Protein 3IAR (pdb70)

B-factor: mean 15.82, std 9.76, range [4.62, 49.98]

Nearest PDB structures (foldseek):
  1uio-assembly1_A  TM=9.985E-01  e=1.498E-57  Mus musculus
  3t1g-assembly1_A  TM=9.967E-01  e=5.150E-57  Mus musculus
  1uip-assembly1_A  TM=9.987E-01  e=1.216E-56  Mus musculus
  1fkw-assembly1_A  TM=9.982E-01  e=9.809E-57  Mus musculus
  1fkx-assembly1_A  TM=9.982E-01  e=5.771E-56  Mus musculus

Sequence (360 aa):
PAFDDKPKVELHVHLDGSIKPETILYYGRRRRGIALPANTAEGLLNVIGMDKPLTLPDFLAKFDYYMPAIAGCREAIIKRIAYEFVEMKAKEGVVYVEVRYSPHLLANSSKVEPIPWNNQAEGDLTPDEVVALVGQGLQQEGERDFGVKARSILCCMRHQPNWSPKVVELCKKYQQQTVVAIDLAGDETIPGSSLLPGHVQAYQQEAVKSGIHRTVHAGEVGSAEVVKEAVDILKTERLGHGYHTLEDQALYNRRLRQENMHFEICPWSSYLTGAWKPDTEHAVIRLKNDQANYSLNTDDPLIFKSTLDTDYQMTKRDMGFTEEEEFKRLNINAAKSSFLPEDEKRELLDLLYKAYGMPPSSASAGQNLA

CATH classification: 3.20.20.140

GO terms:
  GO:0014074 response to purine-containing compound (P, IDA)
  GO:0004000 adenosine deaminase activity (F, IDA)
  GO:0046085 adenosine metabolic process (P, IDA)
  GO:0046103 inosine biosynthetic process (P, IDA)
  GO:0006154 adenosine catabolic process (P, IDA)
  GO:0004000 adenosine deaminase activity (F, IMP)
  GO:0046936 2'-deoxyadenosine deaminase activity (F, IMP)
  GO:0005515 protein binding (F, IPI)
  GO:0019239 deaminase activity (F, EXP)
  GO:0043101 purine-containing compound salvage (P, TAS)
  GO:0005829 cytosol (C, TAS)
  GO:0006805 xenobiotic metabolic process (P, TAS)
  GO:0019239 deaminase activity (F, TAS)
  GO:0005886 plasma membrane (C, IDA)
  GO:0001666 response to hypoxia (P, IDA)
  GO:0005764 lysosome (C, IDA)
  GO:0009897 external side of plasma membrane (C, IDA)
  GO:0009986 cell surface (C, IDA)
  GO:0016020 membrane (C, IDA)
  GO:0042110 T cell activation (P, IDA)

Organism: Homo sapiens (NCBI:txid9606)

Structure (mmCIF, N/CA/C/O backbone):
data_3IAR
#
_entry.id   3IAR
#
_cell.length_a   61.070
_cell.length_b   73.510
_cell.length_c   76.660
_cell.angle_alpha   90.00
_cell.angle_beta   90.00
_cell.angle_gamma   90.00
#
_symmetry.space_group_name_H-M   'P 21 21 21'
#
loop_
_entity.id
_entity.type
_entity.pdbx_description
1 polymer 'Adenosine deaminase'
2 non-polymer (2R,3S,5R)-5-(6-amino-9H-purin-9-yl)-tetrahydro-2-(hydroxymethyl)furan-3-ol
3 non-polymer 'NICKEL (II) ION'
4 non-polymer 'NITRATE ION'
5 non-polymer GLYCEROL
6 water water
#
loop_
_atom_site.group_PDB
_atom_site.id
_atom_site.type_symbol
_atom_site.label_atom_id
_atom_site.label_alt_id
_atom_site.label_comp_id
_atom_site.label_asym_id
_atom_site.label_entity_id
_atom_site.label_seq_id
_atom_site.pdbx_PDB_ins_code
_atom_site.Cartn_x
_atom_site.Cartn_y
_atom_site.Cartn_z
_atom_site.occupancy
_atom_site.B_iso_or_equiv
_atom_site.auth_seq_id
_atom_site.auth_comp_id
_atom_site.auth_asym_id
_atom_site.auth_atom_id
_atom_site.pdbx_PDB_model_num
ATOM 1 N N . PRO A 1 2 ? -12.877 14.465 -9.262 1.00 17.27 5 PRO A N 1
ATOM 2 C CA . PRO A 1 2 ? -12.482 13.165 -8.704 1.00 15.97 5 PRO A CA 1
ATOM 3 C C . PRO A 1 2 ? -13.658 12.244 -8.704 1.00 16.32 5 PRO A C 1
ATOM 4 O O . PRO A 1 2 ? -14.812 12.666 -8.656 1.00 16.21 5 PRO A O 1
ATOM 8 N N . ALA A 1 3 ? -13.374 10.954 -8.713 1.00 10.70 6 ALA A N 1
ATOM 9 C CA . ALA A 1 3 ? -14.420 9.957 -8.631 1.00 10.15 6 ALA A CA 1
ATOM 10 C C . ALA A 1 3 ? -15.206 10.000 -7.324 1.00 10.40 6 ALA A C 1
ATOM 11 O O . ALA A 1 3 ? -16.421 9.769 -7.338 1.00 13.28 6 ALA A O 1
ATOM 13 N N . PHE A 1 4 ? -14.522 10.245 -6.212 1.00 10.12 7 PHE A N 1
ATOM 14 C CA . PHE A 1 4 ? -15.201 10.320 -4.935 1.00 10.47 7 PHE A CA 1
ATOM 15 C C . PHE A 1 4 ? -14.573 11.489 -4.216 1.00 9.48 7 PHE A C 1
ATOM 16 O O . PHE A 1 4 ? -13.526 11.314 -3.569 1.00 10.34 7 PHE A O 1
ATOM 24 N N A ASP A 1 5 ? -15.133 12.707 -4.329 0.50 11.91 8 ASP A N 1
ATOM 25 N N B ASP A 1 5 ? -15.338 12.582 -4.222 0.50 9.41 8 ASP A N 1
ATOM 26 C CA A ASP A 1 5 ? -14.497 13.932 -3.734 0.50 9.03 8 ASP A CA 1
ATOM 27 C CA B ASP A 1 5 ? -14.878 13.865 -3.735 0.50 8.88 8 ASP A CA 1
ATOM 28 C C A ASP A 1 5 ? -14.956 14.105 -2.265 0.50 10.70 8 ASP A C 1
ATOM 29 C C B ASP A 1 5 ? -15.181 14.061 -2.265 0.50 11.65 8 ASP A C 1
ATOM 30 O O A ASP A 1 5 ? -15.321 15.200 -1.844 0.50 11.12 8 ASP A O 1
ATOM 31 O O B ASP A 1 5 ? -15.584 15.128 -1.828 0.50 12.27 8 ASP A O 1
ATOM 40 N N . LYS A 1 6 ? -14.946 13.019 -1.482 1.00 11.62 9 LYS A N 1
ATOM 41 C CA . LYS A 1 6 ? -15.385 13.043 -0.073 1.00 9.90 9 LYS A CA 1
ATOM 42 C C . LYS A 1 6 ? -14.299 12.419 0.784 1.00 9.61 9 LYS A C 1
ATOM 43 O O . LYS A 1 6 ? -13.387 11.787 0.254 1.00 9.32 9 LYS A O 1
ATOM 49 N N . PRO A 1 7 ? -14.399 12.590 2.111 1.00 8.09 10 PRO A N 1
ATOM 50 C CA . PRO A 1 7 ? -13.364 12.035 3.002 1.00 7.51 10 PRO A CA 1
ATOM 51 C C . PRO A 1 7 ? -13.149 10.540 2.792 1.00 9.85 10 PRO A C 1
ATOM 52 O O . PRO A 1 7 ? -14.103 9.744 2.595 1.00 8.85 10 PRO A O 1
ATOM 56 N N . LYS A 1 8 ? -11.860 10.164 2.806 1.00 9.02 11 LYS A N 1
ATOM 57 C CA . LYS A 1 8 ? -11.424 8.788 2.607 1.00 8.14 11 LYS A CA 1
ATOM 58 C C . LYS A 1 8 ? -10.520 8.319 3.724 1.00 8.01 11 LYS A C 1
ATOM 59 O O . LYS A 1 8 ? -9.813 9.114 4.381 1.00 7.45 11 LYS A O 1
ATOM 65 N N . VAL A 1 9 ? -10.477 7.005 3.900 1.00 6.43 12 VAL A N 1
ATOM 66 C CA . VAL A 1 9 ? -9.602 6.355 4.850 1.00 6.30 12 VAL A CA 1
ATOM 67 C C . VAL A 1 9 ? -8.675 5.447 4.046 1.00 7.24 12 VAL A C 1
ATOM 68 O O . VAL A 1 9 ? -9.148 4.692 3.189 1.00 8.59 12 VAL A O 1
ATOM 72 N N . GLU A 1 10 ? -7.365 5.540 4.290 1.00 6.87 13 GLU A N 1
ATOM 73 C CA . GLU A 1 10 ? -6.378 4.655 3.616 1.00 5.67 13 GLU A CA 1
ATOM 74 C C . GLU A 1 10 ? -5.600 3.824 4.627 1.00 6.14 13 GLU A C 1
ATOM 75 O O . GLU A 1 10 ? -5.011 4.402 5.576 1.00 7.67 13 GLU A O 1
ATOM 81 N N . LEU A 1 11 ? -5.598 2.492 4.438 1.00 7.23 14 LEU A N 1
ATOM 82 C CA . LEU A 1 11 ? -4.989 1.576 5.426 1.00 5.67 14 LEU A CA 1
ATOM 83 C C . LEU A 1 11 ? -3.743 0.892 4.904 1.00 9.39 14 LEU A C 1
ATOM 84 O O . LEU A 1 11 ? -3.051 0.237 5.682 1.00 7.34 14 LEU A O 1
ATOM 89 N N . HIS A 1 12 ? -3.477 0.989 3.593 1.00 7.76 15 HIS A N 1
ATOM 90 C CA . HIS A 1 12 ? -2.383 0.198 3.006 1.00 6.23 15 HIS A CA 1
ATOM 91 C C . HIS A 1 12 ? -1.583 1.083 2.041 1.00 7.17 15 HIS A C 1
ATOM 92 O O . HIS A 1 12 ? -1.925 1.218 0.861 1.00 7.23 15 HIS A O 1
ATOM 99 N N . VAL A 1 13 ? -0.546 1.721 2.581 1.00 5.30 16 VAL A N 1
ATOM 100 C CA . VAL A 1 13 ? 0.285 2.617 1.777 1.00 6.18 16 VAL A CA 1
ATOM 101 C C . VAL A 1 13 ? 1.625 2.648 2.448 1.00 6.28 16 VAL A C 1
ATOM 102 O O . VAL A 1 13 ? 1.708 2.810 3.669 1.00 7.00 16 VAL A O 1
ATOM 106 N N . HIS A 1 14 ? 2.681 2.529 1.649 1.00 6.51 17 HIS A N 1
ATOM 107 C CA . HIS A 1 14 ? 4.052 2.401 2.197 1.00 5.00 17 HIS A CA 1
ATOM 108 C C . HIS A 1 14 ? 4.735 3.784 2.115 1.00 6.73 17 HIS A C 1
ATOM 109 O O . HIS A 1 14 ? 4.771 4.422 1.064 1.00 7.81 17 HIS A O 1
ATOM 116 N N . LEU A 1 15 ? 5.311 4.237 3.232 1.00 5.98 18 LEU A N 1
ATOM 117 C CA . LEU A 1 15 ? 5.968 5.543 3.285 1.00 6.89 18 LEU A CA 1
ATOM 118 C C . LEU A 1 15 ? 7.088 5.604 2.257 1.00 6.47 18 LEU A C 1
ATOM 119 O O . LEU A 1 15 ? 7.223 6.610 1.556 1.00 8.63 18 LEU A O 1
ATOM 124 N N . ASP A 1 16 ? 7.900 4.553 2.195 1.00 6.91 19 ASP A N 1
ATOM 125 C CA . ASP A 1 16 ? 9.035 4.529 1.266 1.00 6.84 19 ASP A CA 1
ATOM 126 C C . ASP A 1 16 ? 8.618 4.348 -0.208 1.00 7.72 19 ASP A C 1
ATOM 127 O O . ASP A 1 16 ? 9.421 4.484 -1.112 1.00 9.65 19 ASP A O 1
ATOM 132 N N . GLY A 1 17 ? 7.346 4.052 -0.408 1.00 5.35 20 GLY A N 1
ATOM 133 C CA . GLY A 1 17 ? 6.760 4.012 -1.728 1.00 7.87 20 GLY A CA 1
ATOM 134 C C . GLY A 1 17 ? 5.911 5.219 -2.076 1.00 7.35 20 GLY A C 1
ATOM 135 O O . GLY A 1 17 ? 5.112 5.165 -3.004 1.00 8.09 20 GLY A O 1
ATOM 136 N N . SER A 1 18 ? 6.066 6.307 -1.316 1.00 6.33 21 SER A N 1
ATOM 137 C CA . SER A 1 18 ? 5.208 7.499 -1.442 1.00 5.62 21 SER A CA 1
ATOM 138 C C . SER A 1 18 ? 6.009 8.787 -1.366 1.00 11.58 21 SER A C 1
ATOM 139 O O . SER A 1 18 ? 5.414 9.845 -1.253 1.00 19.57 21 SER A O 1
ATOM 142 N N . ILE A 1 19 ? 7.326 8.708 -1.540 1.00 9.22 22 ILE A N 1
ATOM 143 C CA . ILE A 1 19 ? 8.208 9.883 -1.376 1.00 8.21 22 ILE A CA 1
ATOM 144 C C . ILE A 1 19 ? 8.073 10.845 -2.568 1.00 8.91 22 ILE A C 1
ATOM 145 O O . ILE A 1 19 ? 7.905 10.388 -3.710 1.00 8.99 22 ILE A O 1
ATOM 150 N N . LYS A 1 20 ? 8.173 12.161 -2.318 1.00 7.43 23 LYS A N 1
ATOM 151 C CA . LYS A 1 20 ? 8.097 13.119 -3.433 1.00 6.56 23 LYS A CA 1
ATOM 152 C C . LYS A 1 20 ? 9.371 13.069 -4.283 1.00 8.41 23 LYS A C 1
ATOM 153 O O . LYS A 1 20 ? 10.485 13.094 -3.734 1.00 7.82 23 LYS A O 1
ATOM 159 N N . PRO A 1 21 ? 9.240 13.024 -5.608 1.00 8.64 24 PRO A N 1
ATOM 160 C CA . PRO A 1 21 ? 10.449 12.999 -6.440 1.00 7.43 24 PRO A CA 1
ATOM 161 C C . PRO A 1 21 ? 11.345 14.227 -6.217 1.00 9.21 24 PRO A C 1
ATOM 162 O O . PRO A 1 21 ? 12.572 14.102 -6.275 1.00 8.98 24 PRO A O 1
ATOM 166 N N . GLU A 1 22 ? 10.764 15.397 -5.983 1.00 7.43 25 GLU A N 1
ATOM 167 C CA . GLU A 1 22 ? 11.631 16.575 -5.722 1.00 7.58 25 GLU A CA 1
ATOM 168 C C . GLU A 1 22 ? 12.427 16.386 -4.432 1.00 8.27 25 GLU A C 1
ATOM 169 O O . GLU A 1 22 ? 13.541 16.888 -4.301 1.00 8.36 25 GLU A O 1
ATOM 175 N N . THR A 1 23 ? 11.851 15.715 -3.442 1.00 6.94 26 THR A N 1
ATOM 176 C CA . THR A 1 23 ? 12.581 15.468 -2.191 1.00 9.14 26 THR A CA 1
ATOM 177 C C . THR A 1 23 ? 13.713 14.463 -2.408 1.00 7.75 26 THR A C 1
ATOM 178 O O . THR A 1 23 ? 14.814 14.664 -1.897 1.00 8.95 26 THR A O 1
ATOM 182 N N . ILE A 1 24 ? 13.468 13.395 -3.168 1.00 7.28 27 ILE A N 1
ATOM 183 C CA . ILE A 1 24 ? 14.553 12.491 -3.591 1.00 7.87 27 ILE A CA 1
ATOM 184 C C . ILE A 1 24 ? 15.699 13.281 -4.277 1.00 7.71 27 ILE A C 1
ATOM 185 O O . ILE A 1 24 ? 16.872 13.127 -3.938 1.00 8.71 27 ILE A O 1
ATOM 190 N N . LEU A 1 25 ? 15.353 14.112 -5.250 1.00 6.53 28 LEU A N 1
ATOM 191 C CA . LEU A 1 25 ? 16.332 14.852 -6.021 1.00 6.07 28 LEU A CA 1
ATOM 192 C C . LEU A 1 25 ? 17.140 15.760 -5.093 1.00 5.96 28 LEU A C 1
ATOM 193 O O . LEU A 1 25 ? 18.380 15.814 -5.153 1.00 8.61 28 LEU A O 1
ATOM 198 N N . TYR A 1 26 ? 16.424 16.461 -4.222 1.00 6.89 29 TYR A N 1
ATOM 199 C CA . TYR A 1 26 ? 17.089 17.393 -3.303 1.00 6.90 29 TYR A CA 1
ATOM 200 C C . TYR A 1 26 ? 18.108 16.699 -2.408 1.00 8.33 29 TYR A C 1
ATOM 201 O O . TYR A 1 26 ? 19.245 17.167 -2.298 1.00 8.18 29 TYR A O 1
ATOM 210 N N . TYR A 1 27 ? 17.715 15.593 -1.765 1.00 8.64 30 TYR A N 1
ATOM 211 C CA . TYR A 1 27 ? 18.651 14.901 -0.868 1.00 7.04 30 TYR A CA 1
ATOM 212 C C . TYR A 1 27 ? 19.760 14.162 -1.619 1.00 9.43 30 TYR A C 1
ATOM 213 O O . TYR A 1 27 ? 20.875 14.074 -1.112 1.00 8.51 30 TYR A O 1
ATOM 222 N N . GLY A 1 28 ? 19.467 13.605 -2.797 1.00 6.62 31 GLY A N 1
ATOM 223 C CA . GLY A 1 28 ? 20.571 13.017 -3.569 1.00 8.08 31 GLY A CA 1
ATOM 224 C C . GLY A 1 28 ? 21.637 14.071 -3.823 1.00 8.96 31 GLY A C 1
ATOM 225 O O . GLY A 1 28 ? 22.825 13.816 -3.613 1.00 9.34 31 GLY A O 1
ATOM 226 N N . ARG A 1 29 ? 21.232 15.277 -4.214 1.00 7.72 32 ARG A N 1
ATOM 227 C CA . ARG A 1 29 ? 22.209 16.331 -4.495 1.00 8.33 32 ARG A CA 1
ATOM 228 C C . ARG A 1 29 ? 22.914 16.786 -3.202 1.00 8.64 32 ARG A C 1
ATOM 229 O O . ARG A 1 29 ? 24.152 16.942 -3.178 1.00 9.19 32 ARG A O 1
ATOM 237 N N A ARG A 1 30 ? 22.131 16.999 -2.141 0.50 7.51 33 ARG A N 1
ATOM 238 N N B ARG A 1 30 ? 22.138 17.030 -2.151 0.50 7.58 33 ARG A N 1
ATOM 239 C CA A ARG A 1 30 ? 22.658 17.528 -0.879 0.50 7.12 33 ARG A CA 1
ATOM 240 C CA B ARG A 1 30 ? 22.723 17.540 -0.919 0.50 7.03 33 ARG A CA 1
ATOM 241 C C A ARG A 1 30 ? 23.649 16.567 -0.216 0.50 8.14 33 ARG A C 1
ATOM 242 C C B ARG A 1 30 ? 23.761 16.555 -0.392 0.50 7.09 33 ARG A C 1
ATOM 243 O O A ARG A 1 30 ? 24.593 16.995 0.480 0.50 6.23 33 ARG A O 1
ATOM 244 O O B ARG A 1 30 ? 24.850 16.956 0.026 0.50 8.97 33 ARG A O 1
ATOM 259 N N . ARG A 1 31 ? 23.418 15.270 -0.413 1.00 8.43 34 ARG A N 1
ATOM 260 C CA . ARG A 1 31 ? 24.277 14.227 0.176 1.00 7.33 34 ARG A CA 1
ATOM 261 C C . ARG A 1 31 ? 25.325 13.662 -0.776 1.00 7.83 34 ARG A C 1
ATOM 262 O O . ARG A 1 31 ? 26.143 12.813 -0.367 1.00 11.05 34 ARG A O 1
ATOM 270 N N . GLY A 1 32 ? 25.299 14.084 -2.044 1.00 7.33 35 GLY A N 1
ATOM 271 C CA . GLY A 1 32 ? 26.283 13.593 -2.996 1.00 7.74 35 GLY A CA 1
ATOM 272 C C . GLY A 1 32 ? 26.065 12.121 -3.335 1.00 10.82 35 GLY A C 1
ATOM 273 O O . GLY A 1 32 ? 27.032 11.376 -3.576 1.00 12.42 35 GLY A O 1
ATOM 274 N N . ILE A 1 33 ? 24.800 11.705 -3.376 1.00 8.46 36 ILE A N 1
ATOM 275 C CA . ILE A 1 33 ? 24.438 10.315 -3.634 1.00 9.05 36 ILE A CA 1
ATOM 276 C C . ILE A 1 33 ? 23.803 10.217 -5.030 1.00 8.96 36 ILE A C 1
ATOM 277 O O . ILE A 1 33 ? 22.803 10.874 -5.325 1.00 9.65 36 ILE A O 1
ATOM 282 N N . ALA A 1 34 ? 24.433 9.442 -5.910 1.00 10.89 37 ALA A N 1
ATOM 283 C CA . ALA A 1 34 ? 24.021 9.408 -7.308 1.00 11.58 37 ALA A CA 1
ATOM 284 C C . ALA A 1 34 ? 22.615 8.812 -7.503 1.00 11.69 37 ALA A C 1
ATOM 285 O O . ALA A 1 34 ? 22.191 7.888 -6.817 1.00 13.82 37 ALA A O 1
ATOM 287 N N . LEU A 1 35 ? 21.893 9.446 -8.418 1.00 9.94 38 LEU A N 1
ATOM 288 C CA . LEU A 1 35 ? 20.538 9.065 -8.792 1.00 11.38 38 LEU A CA 1
ATOM 289 C C . LEU A 1 35 ? 20.527 8.812 -10.294 1.00 10.36 38 LEU A C 1
ATOM 290 O O . LEU A 1 35 ? 21.371 9.330 -11.039 1.00 11.58 38 LEU A O 1
ATOM 295 N N . PRO A 1 36 ? 19.505 8.099 -10.768 1.00 11.83 39 PRO A N 1
ATOM 296 C CA . PRO A 1 36 ? 19.501 7.707 -12.184 1.00 12.91 39 PRO A CA 1
ATOM 297 C C . PRO A 1 36 ? 18.923 8.783 -13.103 1.00 11.75 39 PRO A C 1
ATOM 298 O O . PRO A 1 36 ? 18.770 8.523 -14.308 1.00 14.22 39 PRO A O 1
ATOM 302 N N . ALA A 1 37 ? 18.575 9.959 -12.547 1.00 10.19 40 ALA A N 1
ATOM 303 C CA . ALA A 1 37 ? 18.120 11.055 -13.356 1.00 10.05 40 ALA A CA 1
ATOM 304 C C . ALA A 1 37 ? 18.406 12.333 -12.595 1.00 12.84 40 ALA A C 1
ATOM 305 O O . ALA A 1 37 ? 18.619 12.280 -11.368 1.00 15.03 40 ALA A O 1
ATOM 307 N N . ASN A 1 38 ? 18.377 13.449 -13.309 1.00 13.74 41 ASN A N 1
ATOM 308 C CA . ASN A 1 38 ? 18.725 14.718 -12.712 1.00 13.73 41 ASN A CA 1
ATOM 309 C C . ASN A 1 38 ? 17.556 15.718 -12.605 1.00 12.90 41 ASN A C 1
ATOM 310 O O . ASN A 1 38 ? 17.768 16.864 -12.195 1.00 13.72 41 ASN A O 1
ATOM 315 N N . THR A 1 39 ? 16.332 15.248 -12.871 1.00 11.05 42 THR A N 1
ATOM 316 C CA . THR A 1 39 ? 15.115 16.033 -12.622 1.00 10.40 42 THR A CA 1
ATOM 317 C C . THR A 1 39 ? 14.048 15.093 -12.089 1.00 12.22 42 THR A C 1
ATOM 318 O O . THR A 1 39 ? 14.152 13.876 -12.264 1.00 11.36 42 THR A O 1
ATOM 322 N N . ALA A 1 40 ? 12.993 15.650 -11.490 1.00 10.46 43 ALA A N 1
ATOM 323 C CA . ALA A 1 40 ? 11.882 14.825 -11.003 1.00 9.01 43 ALA A CA 1
ATOM 324 C C . ALA A 1 40 ? 11.209 14.081 -12.144 1.00 11.67 43 ALA A C 1
ATOM 325 O O . ALA A 1 40 ? 10.894 12.908 -12.005 1.00 12.14 43 ALA A O 1
ATOM 327 N N . GLU A 1 41 ? 10.988 14.748 -13.271 1.00 14.29 44 GLU A N 1
ATOM 328 C CA . GLU A 1 41 ? 10.400 14.099 -14.447 1.00 14.12 44 GLU A CA 1
ATOM 329 C C . GLU A 1 41 ? 11.255 12.906 -14.879 1.00 12.53 44 GLU A C 1
ATOM 330 O O . GLU A 1 41 ? 10.726 11.826 -15.141 1.00 14.20 44 GLU A O 1
ATOM 333 N N . GLY A 1 42 ? 12.574 13.076 -14.917 1.00 11.72 45 GLY A N 1
ATOM 334 C CA . GLY A 1 42 ? 13.423 11.979 -15.311 1.00 12.16 45 GLY A CA 1
ATOM 335 C C . GLY A 1 42 ? 13.412 10.875 -14.270 1.00 12.57 45 GLY A C 1
ATOM 336 O O . GLY A 1 42 ? 13.459 9.704 -14.611 1.00 13.64 45 GLY A O 1
ATOM 337 N N . LEU A 1 43 ? 13.361 11.247 -12.989 1.00 10.40 46 LEU A N 1
ATOM 338 C CA . LEU A 1 43 ? 13.254 10.199 -11.950 1.00 8.94 46 LEU A CA 1
ATOM 339 C C . LEU A 1 43 ? 11.994 9.393 -12.143 1.00 11.37 46 LEU A C 1
ATOM 340 O O . LEU A 1 43 ? 12.034 8.172 -12.005 1.00 12.52 46 LEU A O 1
ATOM 345 N N . LEU A 1 44 ? 10.856 10.059 -12.375 1.00 13.41 47 LEU A N 1
ATOM 346 C CA . LEU A 1 44 ? 9.624 9.293 -12.558 1.00 12.61 47 LEU A CA 1
ATOM 347 C C . LEU A 1 44 ? 9.712 8.397 -13.802 1.00 11.89 47 LEU A C 1
ATOM 348 O O . LEU A 1 44 ? 9.136 7.290 -13.804 1.00 13.50 47 LEU A O 1
ATOM 353 N N . ASN A 1 45 ? 10.410 8.846 -14.848 1.00 12.09 48 ASN A N 1
ATOM 354 C CA . ASN A 1 45 ? 10.596 7.980 -16.024 1.00 12.06 48 ASN A CA 1
ATOM 355 C C . ASN A 1 45 ? 11.328 6.702 -15.693 1.00 14.22 48 ASN A C 1
ATOM 356 O O . ASN A 1 45 ? 11.047 5.658 -16.278 1.00 14.61 48 ASN A O 1
ATOM 361 N N . VAL A 1 46 ? 12.286 6.757 -14.771 1.00 11.78 49 VAL A N 1
ATOM 362 C CA . VAL A 1 46 ? 13.046 5.576 -14.388 1.00 11.02 49 VAL A CA 1
ATOM 363 C C . VAL A 1 46 ? 12.308 4.719 -13.359 1.00 12.17 49 VAL A C 1
ATOM 364 O O . VAL A 1 46 ? 12.289 3.479 -13.457 1.00 13.64 49 VAL A O 1
ATOM 368 N N . ILE A 1 47 ? 11.743 5.374 -12.349 1.00 12.12 50 ILE A N 1
ATOM 369 C CA . ILE A 1 47 ? 11.244 4.688 -11.152 1.00 13.54 50 ILE A CA 1
ATOM 370 C C . ILE A 1 47 ? 9.803 4.218 -11.353 1.00 11.35 50 ILE A C 1
ATOM 371 O O . ILE A 1 47 ? 9.401 3.187 -10.788 1.00 12.63 50 ILE A O 1
ATOM 376 N N . GLY A 1 48 ? 9.050 4.959 -12.151 1.00 12.16 51 GLY A N 1
ATOM 377 C CA . GLY A 1 48 ? 7.627 4.696 -12.328 1.00 11.72 51 GLY A CA 1
ATOM 378 C C . GLY A 1 48 ? 7.363 3.492 -13.201 1.00 13.83 51 GLY A C 1
ATOM 379 O O . GLY A 1 48 ? 8.245 3.029 -13.943 1.00 15.22 51 GLY A O 1
ATOM 380 N N . MET A 1 49 ? 6.137 2.979 -13.081 1.00 9.19 52 MET A N 1
ATOM 381 C CA . MET A 1 49 ? 5.682 1.835 -13.895 1.00 9.90 52 MET A CA 1
ATOM 382 C C . MET A 1 49 ? 4.424 2.219 -14.685 1.00 12.93 52 MET A C 1
ATOM 383 O O . MET A 1 49 ? 3.453 2.661 -14.094 1.00 13.96 52 MET A O 1
ATOM 388 N N . ASP A 1 50 ? 4.443 2.070 -16.008 1.00 12.02 53 ASP A N 1
ATOM 389 C CA . ASP A 1 50 ? 3.255 2.245 -16.866 1.00 13.46 53 ASP A CA 1
ATOM 390 C C . ASP A 1 50 ? 2.551 0.939 -17.242 1.00 14.64 53 ASP A C 1
ATOM 391 O O . ASP A 1 50 ? 1.373 0.957 -17.617 1.00 15.48 53 ASP A O 1
ATOM 396 N N . LYS A 1 51 ? 3.272 -0.174 -17.143 1.00 13.69 54 LYS A N 1
ATOM 397 C CA . LYS A 1 51 ? 2.787 -1.501 -17.546 1.00 13.35 54 LYS A CA 1
ATOM 398 C C . LYS A 1 51 ? 3.130 -2.533 -16.490 1.00 11.38 54 LYS A C 1
ATOM 399 O O . LYS A 1 51 ? 4.051 -2.349 -15.710 1.00 14.86 54 LYS A O 1
ATOM 405 N N . PRO A 1 52 ? 2.384 -3.627 -16.469 1.00 12.43 55 PRO A N 1
ATOM 406 C CA . PRO A 1 52 ? 2.574 -4.655 -15.438 1.00 14.53 55 PRO A CA 1
ATOM 407 C C . PRO A 1 52 ? 3.922 -5.282 -15.598 1.00 17.45 55 PRO A C 1
ATOM 408 O O . PRO A 1 52 ? 4.376 -5.604 -16.720 1.00 21.16 55 PRO A O 1
ATOM 412 N N . LEU A 1 53 ? 4.587 -5.483 -14.478 1.00 15.66 56 LEU A N 1
ATOM 413 C CA . LEU A 1 53 ? 5.733 -6.353 -14.536 1.00 18.66 56 LEU A CA 1
ATOM 414 C C . LEU A 1 53 ? 5.465 -7.541 -13.618 1.00 20.00 56 LEU A C 1
ATOM 415 O O . LEU A 1 53 ? 4.517 -8.326 -13.840 1.00 19.62 56 LEU A O 1
ATOM 420 N N . THR A 1 54 ? 6.317 -7.694 -12.614 1.00 16.91 57 THR A N 1
ATOM 421 C CA . THR A 1 54 ? 6.177 -8.769 -11.624 1.00 16.24 57 THR A CA 1
ATOM 422 C C . THR A 1 54 ? 6.488 -8.139 -10.267 1.00 16.04 57 THR A C 1
ATOM 423 O O . THR A 1 54 ? 7.034 -7.037 -10.192 1.00 16.41 57 THR A O 1
ATOM 427 N N . LEU A 1 55 ? 6.196 -8.840 -9.182 1.00 15.14 58 LEU A N 1
ATOM 428 C CA . LEU A 1 55 ? 6.472 -8.248 -7.855 1.00 13.88 58 LEU A CA 1
ATOM 429 C C . LEU A 1 55 ? 7.989 -8.001 -7.650 1.00 14.16 58 LEU A C 1
ATOM 430 O O . LEU A 1 55 ? 8.404 -6.941 -7.179 1.00 15.51 58 LEU A O 1
ATOM 435 N N . PRO A 1 56 ? 8.846 -8.975 -8.018 1.00 13.59 59 PRO A N 1
ATOM 436 C CA . PRO A 1 56 ? 10.269 -8.642 -7.862 1.00 13.60 59 PRO A CA 1
ATOM 437 C C . PRO A 1 56 ? 10.706 -7.462 -8.726 1.00 11.40 59 PRO A C 1
ATOM 438 O O . PRO A 1 56 ? 11.529 -6.675 -8.249 1.00 13.44 59 PRO A O 1
ATOM 442 N N . ASP A 1 57 ? 10.224 -7.333 -9.953 1.00 16.92 60 ASP A N 1
ATOM 443 C CA . ASP A 1 57 ? 10.636 -6.171 -10.762 1.00 16.28 60 ASP A CA 1
ATOM 444 C C . ASP A 1 57 ? 10.179 -4.868 -10.111 1.00 13.82 60 ASP A C 1
ATOM 445 O O . ASP A 1 57 ? 10.891 -3.859 -10.129 1.00 17.31 60 ASP A O 1
ATOM 450 N N . PHE A 1 58 ? 8.964 -4.878 -9.570 1.00 14.26 61 PHE A N 1
ATOM 451 C CA . PHE A 1 58 ? 8.480 -3.756 -8.774 1.00 11.61 61 PHE A CA 1
ATOM 452 C C . PHE A 1 58 ? 9.396 -3.444 -7.582 1.00 12.45 61 PHE A C 1
ATOM 453 O O . PHE A 1 58 ? 9.788 -2.283 -7.356 1.00 11.61 61 PHE A O 1
ATOM 461 N N . LEU A 1 59 ? 9.753 -4.473 -6.809 1.00 13.22 62 LEU A N 1
ATOM 462 C CA . LEU A 1 59 ? 10.551 -4.245 -5.605 1.00 11.30 62 LEU A CA 1
ATOM 463 C C . LEU A 1 59 ? 11.909 -3.658 -5.934 1.00 12.89 62 LEU A C 1
ATOM 464 O O . LEU A 1 59 ? 12.484 -2.934 -5.110 1.00 13.89 62 LEU A O 1
ATOM 469 N N . ALA A 1 60 ? 12.422 -3.987 -7.122 1.00 12.08 63 ALA A N 1
ATOM 470 C CA . ALA A 1 60 ? 13.717 -3.453 -7.546 1.00 14.17 63 ALA A CA 1
ATOM 471 C C . ALA A 1 60 ? 13.733 -1.944 -7.791 1.00 15.06 63 ALA A C 1
ATOM 472 O O . ALA A 1 60 ? 14.795 -1.328 -7.868 1.00 15.24 63 ALA A O 1
ATOM 474 N N . LYS A 1 61 ? 12.561 -1.330 -7.944 1.00 13.48 64 LYS A N 1
ATOM 475 C CA . LYS A 1 61 ? 12.512 0.113 -8.181 1.00 14.28 64 LYS A CA 1
ATOM 476 C C . LYS A 1 61 ? 13.044 0.906 -6.979 1.00 13.00 64 LYS A C 1
ATOM 477 O O . LYS A 1 61 ? 13.580 1.988 -7.125 1.00 12.19 64 LYS A O 1
ATOM 483 N N . PHE A 1 62 ? 12.895 0.333 -5.800 1.00 11.03 65 PHE A N 1
ATOM 484 C CA . PHE A 1 62 ? 13.343 1.008 -4.587 1.00 10.54 65 PHE A CA 1
ATOM 485 C C . PHE A 1 62 ? 14.836 1.289 -4.609 1.00 9.36 65 PHE A C 1
ATOM 486 O O . PHE A 1 62 ? 15.305 2.275 -3.991 1.00 11.27 65 PHE A O 1
ATOM 494 N N . ASP A 1 63 ? 15.603 0.400 -5.261 1.00 11.62 66 ASP A N 1
ATOM 495 C CA . ASP A 1 63 ? 17.069 0.545 -5.269 1.00 12.75 66 ASP A CA 1
ATOM 496 C C . ASP A 1 63 ? 17.518 1.860 -5.890 1.00 14.45 66 ASP A C 1
ATOM 497 O O . ASP A 1 63 ? 18.606 2.364 -5.552 1.00 14.98 66 ASP A O 1
ATOM 502 N N . TYR A 1 64 ? 16.684 2.427 -6.764 1.00 13.13 67 TYR A N 1
ATOM 503 C CA . TYR A 1 64 ? 17.073 3.657 -7.460 1.00 13.34 67 TYR A CA 1
ATOM 504 C C . TYR A 1 64 ? 17.116 4.862 -6.556 1.00 14.64 67 TYR A C 1
ATOM 505 O O . TYR A 1 64 ? 17.903 5.772 -6.782 1.00 16.87 67 TYR A O 1
ATOM 514 N N . TYR A 1 65 ? 16.238 4.901 -5.564 1.00 10.16 68 TYR A N 1
ATOM 515 C CA . TYR A 1 65 ? 16.064 6.148 -4.809 1.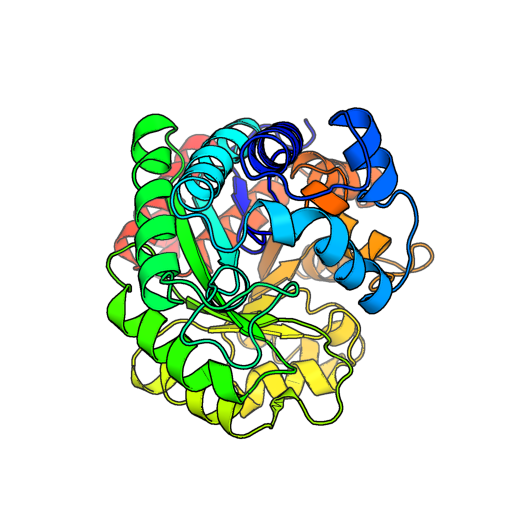00 10.34 68 TYR A CA 1
ATOM 516 C C . TYR A 1 65 ? 16.241 6.038 -3.307 1.00 9.72 68 TYR A C 1
ATOM 517 O O . TYR A 1 65 ? 16.549 7.036 -2.646 1.00 10.49 68 TYR A O 1
ATOM 526 N N . MET A 1 66 ? 16.074 4.840 -2.749 1.00 9.38 69 MET A N 1
ATOM 527 C CA . MET A 1 66 ? 16.209 4.708 -1.310 1.00 8.97 69 MET A CA 1
ATOM 528 C C . MET A 1 66 ? 17.603 5.142 -0.779 1.00 8.30 69 MET A C 1
ATOM 529 O O . MET A 1 66 ? 17.668 5.690 0.321 1.00 10.55 69 MET A O 1
ATOM 534 N N . PRO A 1 67 ? 18.685 4.948 -1.560 1.00 9.13 70 PRO A N 1
ATOM 535 C CA . PRO A 1 67 ? 19.986 5.444 -1.048 1.00 11.24 70 PRO A CA 1
ATOM 536 C C . PRO A 1 67 ? 19.973 6.943 -0.707 1.00 11.44 70 PRO A C 1
ATOM 537 O O . PRO A 1 67 ? 20.677 7.421 0.216 1.00 11.43 70 PRO A O 1
ATOM 541 N N . ALA A 1 68 ? 19.209 7.721 -1.462 1.00 9.73 71 ALA A N 1
ATOM 542 C CA . ALA A 1 68 ? 19.211 9.168 -1.218 1.00 8.29 71 ALA A CA 1
ATOM 543 C C . ALA A 1 68 ? 18.513 9.583 0.091 1.00 8.45 71 ALA A C 1
ATOM 544 O O . ALA A 1 68 ? 18.720 10.703 0.611 1.00 10.09 71 ALA A O 1
ATOM 546 N N . ILE A 1 69 ? 17.689 8.683 0.654 1.00 8.54 72 ILE A N 1
ATOM 547 C CA . ILE A 1 69 ? 16.850 9.009 1.802 1.00 7.88 72 ILE A CA 1
ATOM 548 C C . ILE A 1 69 ? 17.291 8.252 3.071 1.00 8.41 72 ILE A C 1
ATOM 549 O O . ILE A 1 69 ? 17.406 8.840 4.161 1.00 9.29 72 ILE A O 1
ATOM 554 N N . ALA A 1 70 ? 17.569 6.959 2.908 1.00 8.19 73 ALA A N 1
ATOM 555 C CA . ALA A 1 70 ? 18.048 6.154 4.029 1.00 7.91 73 ALA A CA 1
ATOM 556 C C . ALA A 1 70 ? 19.277 6.771 4.657 1.00 9.07 73 ALA A C 1
ATOM 557 O O . ALA A 1 70 ? 20.179 7.261 3.960 1.00 10.67 73 ALA A O 1
ATOM 559 N N . GLY A 1 71 ? 19.338 6.701 5.991 1.00 10.37 74 GLY A N 1
ATOM 560 C CA . GLY A 1 71 ? 20.524 7.158 6.699 1.00 10.54 74 GLY A CA 1
ATOM 561 C C . GLY A 1 71 ? 20.522 8.654 7.000 1.00 11.59 74 GLY A C 1
ATOM 562 O O . GLY A 1 71 ? 21.428 9.148 7.704 1.00 13.82 74 GLY A O 1
ATOM 563 N N . CYS A 1 72 ? 19.531 9.400 6.498 1.00 8.02 75 CYS A N 1
ATOM 564 C CA . CYS A 1 72 ? 19.502 10.841 6.788 1.00 9.07 75 CYS A CA 1
ATOM 565 C C . CYS A 1 72 ? 18.329 11.220 7.687 1.00 11.84 75 CYS A C 1
ATOM 566 O O . CYS A 1 72 ? 17.174 11.123 7.272 1.00 8.63 75 CYS A O 1
ATOM 569 N N . ARG A 1 73 ? 18.621 11.637 8.920 1.00 11.24 76 ARG A N 1
ATOM 570 C CA . ARG A 1 73 ? 17.576 11.951 9.898 1.00 9.34 76 ARG A CA 1
ATOM 571 C C . ARG A 1 73 ? 16.639 13.013 9.410 1.00 9.32 76 ARG A C 1
ATOM 572 O O . ARG A 1 73 ? 15.450 12.998 9.722 1.00 11.40 76 ARG A O 1
ATOM 580 N N . GLU A 1 74 ? 17.193 14.005 8.720 1.00 9.21 77 GLU A N 1
ATOM 581 C CA . GLU A 1 74 ? 16.362 15.115 8.263 1.00 10.71 77 GLU A CA 1
ATOM 582 C C . GLU A 1 74 ? 15.413 14.672 7.170 1.00 9.38 77 GLU A C 1
ATOM 583 O O . GLU A 1 74 ? 14.235 15.055 7.150 1.00 10.29 77 GLU A O 1
ATOM 589 N N . ALA A 1 75 ? 15.939 13.883 6.248 1.00 8.47 78 ALA A N 1
ATOM 590 C CA . ALA A 1 75 ? 15.115 13.411 5.140 1.00 7.01 78 ALA A CA 1
ATOM 591 C C . ALA A 1 75 ? 13.984 12.519 5.677 1.00 6.57 78 ALA A C 1
ATOM 592 O O . ALA A 1 75 ? 12.847 12.563 5.158 1.00 9.22 78 ALA A O 1
ATOM 594 N N A ILE A 1 76 ? 14.308 11.672 6.650 0.50 8.40 79 ILE A N 1
ATOM 595 N N B ILE A 1 76 ? 14.281 11.689 6.672 0.50 8.47 79 ILE A N 1
ATOM 596 C CA A ILE A 1 76 ? 13.324 10.731 7.182 0.50 8.42 79 ILE A CA 1
ATOM 597 C CA B ILE A 1 76 ? 13.290 10.711 7.143 0.50 7.93 79 ILE A CA 1
ATOM 598 C C A ILE A 1 76 ? 12.130 11.475 7.784 0.50 7.90 79 ILE A C 1
ATOM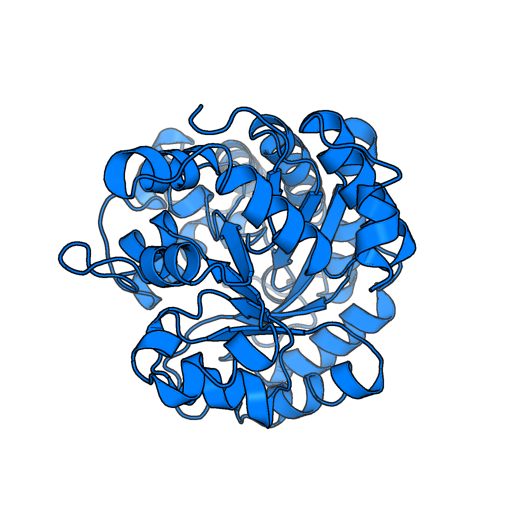 599 C C B ILE A 1 76 ? 12.124 11.369 7.893 0.50 8.48 79 ILE A C 1
ATOM 600 O O A ILE A 1 76 ? 10.972 11.229 7.422 0.50 8.02 79 ILE A O 1
ATOM 601 O O B ILE A 1 76 ? 10.970 10.956 7.722 0.50 9.76 79 ILE A O 1
ATOM 610 N N . LYS A 1 77 ? 12.403 12.387 8.702 1.00 9.03 80 LYS A N 1
ATOM 611 C CA . LYS A 1 77 ? 11.318 13.128 9.321 1.00 6.60 80 LYS A CA 1
ATOM 612 C C . LYS A 1 77 ? 10.539 13.868 8.243 1.00 8.12 80 LYS A C 1
ATOM 613 O O . LYS A 1 77 ? 9.298 13.941 8.290 1.00 10.68 80 LYS A O 1
ATOM 619 N N . ARG A 1 78 ? 11.245 14.431 7.258 1.00 7.57 81 ARG A N 1
ATOM 620 C CA . ARG A 1 78 ? 10.578 15.209 6.225 1.00 6.75 81 ARG A CA 1
ATOM 621 C C . ARG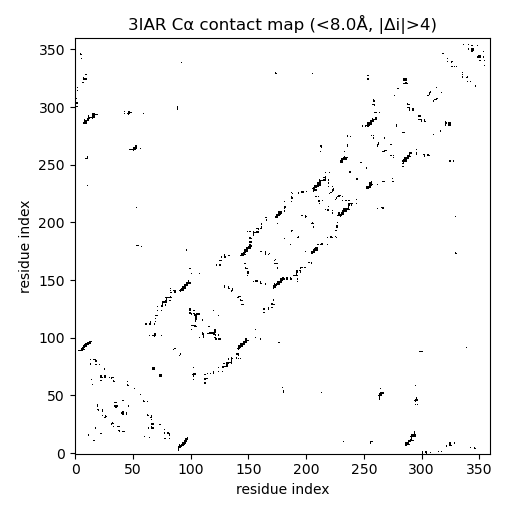 A 1 78 ? 9.656 14.368 5.359 1.00 7.24 81 ARG A C 1
ATOM 622 O O . ARG A 1 78 ? 8.579 14.831 4.985 1.00 8.15 81 ARG A O 1
ATOM 630 N N . ILE A 1 79 ? 10.085 13.175 4.964 1.00 8.32 82 ILE A N 1
ATOM 631 C CA . ILE A 1 79 ? 9.172 12.380 4.111 1.00 7.47 82 ILE A CA 1
ATOM 632 C C . ILE A 1 79 ? 7.906 12.014 4.866 1.00 8.13 82 ILE A C 1
ATOM 633 O O . ILE A 1 79 ? 6.851 11.942 4.231 1.00 8.45 82 ILE A O 1
ATOM 638 N N . ALA A 1 80 ? 7.987 11.816 6.180 1.00 7.15 83 ALA A N 1
ATOM 639 C CA . ALA A 1 80 ? 6.779 11.581 6.982 1.00 6.23 83 ALA A CA 1
ATOM 640 C C . ALA A 1 80 ? 5.844 12.822 6.975 1.00 8.15 83 ALA A C 1
ATOM 641 O O . ALA A 1 80 ? 4.629 12.698 6.775 1.00 8.32 83 ALA A O 1
ATOM 643 N N . TYR A 1 81 ? 6.403 14.009 7.220 1.00 8.28 84 TYR A N 1
ATOM 644 C CA . TYR A 1 81 ? 5.650 15.274 7.217 1.00 7.23 84 TYR A CA 1
ATOM 645 C C . TYR A 1 81 ? 4.998 15.490 5.866 1.00 7.03 84 TYR A C 1
ATOM 646 O O . TYR A 1 81 ? 3.823 15.788 5.773 1.00 8.78 84 TYR A O 1
ATOM 655 N N . GLU A 1 82 ? 5.796 15.370 4.800 1.00 8.68 85 GLU A N 1
ATOM 656 C CA . GLU A 1 82 ? 5.320 15.559 3.420 1.00 7.38 85 GLU A CA 1
ATOM 657 C C . GLU A 1 82 ? 4.303 14.525 3.027 1.00 7.19 85 GLU A C 1
ATOM 658 O O . GLU A 1 82 ? 3.387 14.838 2.271 1.00 8.76 85 GLU A O 1
ATOM 664 N N . PHE A 1 83 ? 4.412 13.324 3.595 1.00 7.15 86 PHE A N 1
ATOM 665 C CA . PHE A 1 83 ? 3.414 12.286 3.291 1.00 7.52 86 PHE A CA 1
ATOM 666 C C . PHE A 1 83 ? 2.010 12.715 3.726 1.00 8.24 86 PHE A C 1
ATOM 667 O O . PHE A 1 83 ? 1.027 12.541 2.978 1.00 7.29 86 PHE A O 1
ATOM 675 N N . VAL A 1 84 ? 1.901 13.302 4.928 1.00 6.50 87 VAL A N 1
ATOM 676 C CA . VAL A 1 84 ? 0.606 13.731 5.423 1.00 8.52 87 VAL A CA 1
ATOM 677 C C . VAL A 1 84 ? 0.099 14.875 4.566 1.00 7.68 87 VAL A C 1
ATOM 678 O O . VAL A 1 84 ? -1.080 14.912 4.194 1.00 8.69 87 VAL A O 1
ATOM 682 N N . GLU A 1 85 ? 0.984 15.826 4.266 1.00 7.03 88 GLU A N 1
ATOM 683 C CA . GLU A 1 85 ? 0.565 16.975 3.454 1.00 8.66 88 GLU A CA 1
ATOM 684 C C . GLU A 1 85 ? 0.007 16.517 2.123 1.00 11.11 88 GLU A C 1
ATOM 685 O O . GLU A 1 85 ? -1.018 17.049 1.660 1.00 12.83 88 GLU A O 1
ATOM 691 N N . MET A 1 86 ? 0.658 15.546 1.480 1.00 9.76 89 MET A N 1
ATOM 692 C CA . MET A 1 86 ? 0.197 15.118 0.151 1.00 12.59 89 MET A CA 1
ATOM 693 C C . MET A 1 86 ? -1.088 14.297 0.223 1.00 9.74 89 MET A C 1
ATOM 694 O O . MET A 1 86 ? -1.958 14.414 -0.660 1.00 10.43 89 MET A O 1
ATOM 699 N N . LYS A 1 87 ? -1.237 13.488 1.269 1.00 8.25 90 LYS A N 1
ATOM 700 C CA . LYS A 1 87 ? -2.469 12.730 1.394 1.00 8.61 90 LYS A CA 1
ATOM 701 C C . LYS A 1 87 ? -3.680 13.637 1.694 1.00 10.44 90 LYS A C 1
ATOM 702 O O . LYS A 1 87 ? -4.809 13.310 1.287 1.00 9.26 90 LYS A O 1
ATOM 708 N N . ALA A 1 88 ? -3.475 14.792 2.350 1.00 7.32 91 ALA A N 1
ATOM 709 C CA . ALA A 1 88 ? -4.606 15.738 2.538 1.00 6.33 91 ALA A CA 1
ATOM 710 C C . ALA A 1 88 ? -5.196 16.100 1.176 1.00 8.51 91 ALA A C 1
ATOM 711 O O . ALA A 1 88 ? -6.406 16.280 1.044 1.00 8.12 91 ALA A O 1
ATOM 713 N N . LYS A 1 89 ? -4.336 16.185 0.148 1.00 7.94 92 LYS A N 1
ATOM 714 C CA . LYS A 1 89 ? -4.780 16.625 -1.190 1.00 7.46 92 LYS A CA 1
ATOM 715 C C . LYS A 1 89 ? -5.634 15.583 -1.885 1.00 7.73 92 LYS A C 1
ATOM 716 O O . LYS A 1 89 ? -6.295 15.899 -2.907 1.00 10.17 92 LYS A O 1
ATOM 722 N N . GLU A 1 90 ? -5.655 14.362 -1.346 1.00 6.70 93 GLU A N 1
ATOM 723 C CA . GLU A 1 90 ? -6.495 13.296 -1.917 1.00 7.25 93 GLU A CA 1
ATOM 724 C C . GLU A 1 90 ? -7.838 13.165 -1.183 1.00 7.36 93 GLU A C 1
ATOM 725 O O . GLU A 1 90 ? -8.629 12.297 -1.470 1.00 9.83 93 GLU A O 1
ATOM 731 N N . GLY A 1 91 ? -8.100 14.072 -0.253 1.00 6.97 94 GLY A N 1
ATOM 732 C CA . GLY A 1 91 ? -9.332 13.991 0.532 1.00 8.75 94 GLY A CA 1
ATOM 733 C C . GLY A 1 91 ? -9.216 12.951 1.639 1.00 8.59 94 GLY A C 1
ATOM 734 O O . GLY A 1 91 ? -10.247 12.559 2.199 1.00 8.38 94 GLY A O 1
ATOM 735 N N . VAL A 1 92 ? -8.004 12.525 2.003 1.00 7.52 95 VAL A N 1
ATOM 736 C CA . VAL A 1 92 ? -7.853 11.559 3.094 1.00 8.16 95 VAL A CA 1
ATOM 737 C C . VAL A 1 92 ? -8.049 12.269 4.437 1.00 6.89 95 VAL A C 1
ATOM 738 O O . VAL A 1 92 ? -7.561 13.401 4.643 1.00 7.91 95 VAL A O 1
ATOM 742 N N . VAL A 1 93 ? -8.719 11.590 5.373 1.00 7.23 96 VAL A N 1
ATOM 743 C CA . VAL A 1 93 ? -8.875 12.118 6.730 1.00 6.99 96 VAL A CA 1
ATOM 744 C C . VAL A 1 93 ? -8.227 11.237 7.774 1.00 6.24 96 VAL A C 1
ATOM 745 O O . VAL A 1 93 ? -7.960 11.705 8.869 1.00 7.96 96 VAL A O 1
ATOM 749 N N . TYR A 1 94 ? -7.949 9.972 7.420 1.00 6.69 97 TYR A N 1
ATOM 750 C CA . TYR A 1 94 ? -7.215 9.070 8.298 1.00 6.45 97 TYR A CA 1
ATOM 751 C C . TYR A 1 94 ? -6.377 8.158 7.445 1.00 7.10 97 TYR A C 1
ATOM 752 O O . TYR A 1 94 ? -6.893 7.572 6.472 1.00 7.34 97 TYR A O 1
ATOM 761 N N . VAL A 1 95 ? -5.088 7.998 7.814 1.00 6.24 98 VAL A N 1
ATOM 762 C CA . VAL A 1 95 ? -4.182 7.124 7.060 1.00 5.70 98 VAL A CA 1
ATOM 763 C C . VAL A 1 95 ? -3.292 6.366 8.033 1.00 7.52 98 VAL A C 1
ATOM 764 O O . VAL A 1 95 ? -2.759 6.957 8.975 1.00 7.76 98 VAL A O 1
ATOM 768 N N . GLU A 1 96 ? -3.126 5.066 7.760 1.00 6.38 99 GLU A N 1
ATOM 769 C CA . GLU A 1 96 ? -2.087 4.260 8.408 1.00 6.30 99 GLU A CA 1
ATOM 770 C C . GLU A 1 96 ? -1.012 4.075 7.326 1.00 7.68 99 GLU A C 1
ATOM 771 O O . GLU A 1 96 ? -1.301 3.578 6.222 1.00 8.08 99 GLU A O 1
ATOM 777 N N . VAL A 1 97 ? 0.201 4.564 7.624 1.00 6.41 100 VAL A N 1
ATOM 778 C CA . VAL A 1 97 ? 1.314 4.467 6.699 1.00 6.54 100 VAL A CA 1
ATOM 779 C C . VAL A 1 97 ? 2.360 3.497 7.245 1.00 7.44 100 VAL A C 1
ATOM 780 O O . VAL A 1 97 ? 2.693 3.501 8.435 1.00 8.45 100 VAL A O 1
ATOM 784 N N . ARG A 1 98 ? 2.793 2.600 6.367 1.00 5.37 101 ARG A N 1
ATOM 785 C CA . ARG A 1 98 ? 3.669 1.487 6.805 1.00 6.52 101 ARG A CA 1
ATOM 786 C C . ARG A 1 98 ? 5.060 1.619 6.185 1.00 8.03 101 ARG A C 1
ATOM 787 O O . ARG A 1 98 ? 5.251 2.187 5.109 1.00 7.12 101 ARG A O 1
ATOM 795 N N . TYR A 1 99 ? 6.048 1.076 6.890 1.00 7.51 102 TYR A N 1
ATOM 796 C CA . TYR A 1 99 ? 7.426 1.090 6.386 1.00 5.36 102 TYR A CA 1
ATOM 797 C C . TYR A 1 99 ? 8.277 0.146 7.234 1.00 7.22 102 TYR A C 1
ATOM 798 O O . TYR A 1 99 ? 7.879 -0.250 8.349 1.00 6.88 102 TYR A O 1
ATOM 807 N N . SER A 1 100 ? 9.432 -0.232 6.688 1.00 7.96 103 SER A N 1
ATOM 808 C CA . SER A 1 100 ? 10.452 -0.955 7.443 1.00 7.20 103 SER A CA 1
ATOM 809 C C . SER A 1 100 ? 11.448 0.030 8.017 1.00 9.06 103 SER A C 1
ATOM 810 O O . SER A 1 100 ? 12.171 0.670 7.272 1.00 7.73 103 SER A O 1
ATOM 813 N N . PRO A 1 101 ? 11.539 0.134 9.343 1.00 8.82 104 PRO A N 1
ATOM 814 C CA . PRO A 1 101 ? 12.510 1.095 9.856 1.00 9.76 104 PRO A CA 1
ATOM 815 C C . PRO A 1 101 ? 13.939 0.655 9.547 1.00 7.85 104 PRO A C 1
ATOM 816 O O . PRO A 1 101 ? 14.826 1.523 9.374 1.00 8.50 104 PRO A O 1
ATOM 820 N N . HIS A 1 102 ? 14.167 -0.651 9.486 1.00 8.04 105 HIS A N 1
ATOM 821 C CA . HIS A 1 102 ? 15.484 -1.174 9.141 1.00 8.62 105 HIS A CA 1
ATOM 822 C C . HIS A 1 102 ? 15.943 -0.652 7.798 1.00 7.11 105 HIS A C 1
ATOM 823 O O . HIS A 1 102 ? 17.134 -0.377 7.622 1.00 9.35 105 HIS A O 1
ATOM 830 N N . LEU A 1 103 ? 15.016 -0.564 6.821 1.00 8.40 106 LEU A N 1
ATOM 831 C CA . LEU A 1 103 ? 15.403 -0.137 5.472 1.00 10.13 106 LEU A CA 1
ATOM 832 C C . LEU A 1 103 ? 15.734 1.355 5.383 1.00 8.72 106 LEU A C 1
ATOM 833 O O . LEU A 1 103 ? 16.187 1.818 4.342 1.00 10.64 106 LEU A O 1
ATOM 838 N N . LEU A 1 104 ? 15.558 2.105 6.492 1.00 7.24 107 LEU A N 1
ATOM 839 C CA . LEU A 1 104 ? 15.913 3.525 6.475 1.00 8.10 107 LEU A CA 1
ATOM 840 C C . LEU A 1 104 ? 17.099 3.813 7.366 1.00 9.53 107 LEU A C 1
ATOM 841 O O . LEU A 1 104 ? 17.577 4.945 7.411 1.00 9.45 107 LEU A O 1
ATOM 846 N N . ALA A 1 105 ? 17.602 2.781 8.062 1.00 8.74 108 ALA A N 1
ATOM 847 C CA . ALA A 1 105 ? 18.693 2.964 9.023 1.00 9.20 108 ALA A CA 1
ATOM 848 C C . ALA A 1 105 ? 20.037 2.663 8.381 1.00 9.88 108 ALA A C 1
ATOM 849 O O . ALA A 1 105 ? 20.119 2.043 7.324 1.00 11.73 108 ALA A O 1
ATOM 851 N N . ASN A 1 106 ? 21.118 3.054 9.053 1.00 10.11 109 ASN A N 1
ATOM 852 C CA . ASN A 1 106 ? 22.459 2.676 8.597 1.00 11.91 109 ASN A CA 1
ATOM 853 C C . ASN A 1 106 ? 23.342 2.096 9.695 1.00 13.01 109 ASN A C 1
ATOM 854 O O . ASN A 1 106 ? 24.566 2.076 9.552 1.00 13.67 109 ASN A O 1
ATOM 859 N N A SER A 1 107 ? 22.725 1.643 10.776 0.50 12.23 110 SER A N 1
ATOM 860 N N B SER A 1 107 ? 22.722 1.654 10.788 0.50 12.28 110 SER A N 1
ATOM 861 C CA A SER A 1 107 ? 23.431 0.978 11.868 0.50 12.85 110 SER A CA 1
ATOM 862 C CA B SER A 1 107 ? 23.406 1.091 11.964 0.50 13.42 110 SER A CA 1
ATOM 863 C C A SER A 1 107 ? 22.425 0.154 12.641 0.50 13.08 110 SER A C 1
ATOM 864 C C B SER A 1 107 ? 22.417 0.172 12.663 0.50 13.03 110 SER A C 1
ATOM 865 O O A SER A 1 107 ? 21.215 0.399 12.575 0.50 13.10 110 SER A O 1
ATOM 866 O O B SER A 1 107 ? 21.201 0.367 12.558 0.50 12.76 110 SER A O 1
ATOM 871 N N . LYS A 1 108 ? 22.923 -0.825 13.379 1.00 12.31 111 LYS A N 1
ATOM 872 C CA . LYS A 1 108 ? 22.054 -1.781 14.049 1.00 14.12 111 LYS A CA 1
ATOM 873 C C . LYS A 1 108 ? 21.066 -2.431 13.072 1.00 12.72 111 LYS A C 1
ATOM 874 O O . LYS A 1 108 ? 19.947 -2.747 13.433 1.00 14.70 111 LYS A O 1
ATOM 880 N N . VAL A 1 109 ? 21.507 -2.666 11.841 1.00 11.60 112 VAL A N 1
ATOM 881 C CA . VAL A 1 109 ? 20.709 -3.427 10.884 1.00 10.24 112 VAL A CA 1
ATOM 882 C C . VAL A 1 109 ? 21.670 -4.328 10.120 1.00 12.29 112 VAL A C 1
ATOM 883 O O . VAL A 1 109 ? 22.696 -3.844 9.584 1.00 14.70 112 VAL A O 1
ATOM 887 N N . GLU A 1 110 ? 21.387 -5.631 10.113 1.00 12.75 113 GLU A N 1
ATOM 888 C CA . GLU A 1 110 ? 22.239 -6.578 9.425 1.00 13.72 113 GLU A CA 1
ATOM 889 C C . GLU A 1 110 ? 21.428 -7.327 8.377 1.00 12.34 113 GLU A C 1
ATOM 890 O O . GLU A 1 110 ? 20.418 -7.995 8.701 1.00 12.83 113 GLU A O 1
ATOM 896 N N . PRO A 1 111 ? 21.838 -7.241 7.106 1.00 10.58 114 PRO A N 1
ATOM 897 C CA . PRO A 1 111 ? 22.923 -6.449 6.532 1.00 12.06 114 PRO A CA 1
ATOM 898 C C . PRO A 1 111 ? 22.508 -4.989 6.382 1.00 13.98 114 PRO A C 1
ATOM 899 O O . PRO A 1 111 ? 21.311 -4.694 6.261 1.00 13.30 114 PRO A O 1
ATOM 903 N N . ILE A 1 112 ? 23.484 -4.082 6.360 1.00 10.94 115 ILE A N 1
ATOM 904 C CA . ILE A 1 112 ? 23.139 -2.670 6.206 1.00 14.21 115 ILE A CA 1
ATOM 905 C C . ILE A 1 112 ? 22.643 -2.458 4.776 1.00 17.18 115 ILE A C 1
ATOM 906 O O . ILE A 1 112 ? 23.291 -2.896 3.817 1.00 13.39 115 ILE A O 1
ATOM 911 N N . PRO A 1 113 ? 21.475 -1.805 4.602 1.00 12.68 116 PRO A N 1
ATOM 912 C CA . PRO A 1 113 ? 20.853 -1.779 3.272 1.00 10.98 116 PRO A CA 1
ATOM 913 C C . PRO A 1 113 ? 21.455 -0.716 2.334 1.00 12.35 116 PRO A C 1
ATOM 914 O O . PRO A 1 113 ? 22.173 0.194 2.799 1.00 12.02 116 PRO A O 1
ATOM 918 N N . TRP A 1 114 ? 21.149 -0.823 1.035 1.00 12.47 117 TRP A N 1
ATOM 919 C CA . TRP A 1 114 ? 21.453 0.227 0.052 1.00 12.83 117 TRP A CA 1
ATOM 920 C C . TRP A 1 114 ? 22.936 0.556 -0.073 1.00 13.73 117 TRP A C 1
ATOM 921 O O . TRP A 1 114 ? 23.297 1.673 -0.473 1.00 18.76 117 TRP A O 1
ATOM 932 N N A ASN A 1 115 ? 23.794 -0.414 0.240 0.50 14.43 118 ASN A N 1
ATOM 933 N N B ASN A 1 115 ? 23.793 -0.409 0.258 0.50 14.50 118 ASN A N 1
ATOM 934 C CA A ASN A 1 115 ? 25.244 -0.222 0.155 0.50 17.56 118 ASN A CA 1
ATOM 935 C CA B ASN A 1 115 ? 25.239 -0.220 0.136 0.50 17.77 118 ASN A CA 1
ATOM 936 C C A ASN A 1 115 ? 25.748 0.949 0.983 0.50 20.34 118 ASN A C 1
ATOM 937 C C B ASN A 1 115 ? 25.792 0.888 1.031 0.50 20.54 118 ASN A C 1
ATOM 938 O O A ASN A 1 115 ? 26.771 1.559 0.661 0.50 21.57 118 ASN A O 1
ATOM 939 O O B ASN A 1 115 ? 26.900 1.386 0.809 0.50 21.05 118 ASN A O 1
ATOM 948 N N . GLN A 1 116 ? 25.038 1.270 2.056 1.00 15.26 119 GLN A N 1
ATOM 949 C CA . GLN A 1 116 ? 25.535 2.279 2.985 1.00 13.34 119 GLN A CA 1
ATOM 950 C C . GLN A 1 116 ? 26.725 1.845 3.813 1.00 15.28 119 GLN A C 1
ATOM 951 O O . GLN A 1 116 ? 26.827 0.686 4.223 1.00 15.58 119 GLN A O 1
ATOM 957 N N . ALA A 1 117 ? 27.606 2.805 4.093 1.00 17.17 120 ALA A N 1
ATOM 958 C CA . ALA A 1 117 ? 28.568 2.657 5.178 1.00 16.32 120 ALA A CA 1
ATOM 959 C C . ALA A 1 117 ? 27.831 2.744 6.511 1.00 16.77 120 ALA A C 1
ATOM 960 O O . ALA A 1 117 ? 26.810 3.444 6.607 1.00 16.87 120 ALA A O 1
ATOM 962 N N . GLU A 1 118 ? 28.343 2.068 7.540 1.00 15.55 121 GLU A N 1
ATOM 963 C CA . GLU A 1 118 ? 27.759 2.141 8.868 1.00 13.14 121 GLU A CA 1
ATOM 964 C C . GLU A 1 118 ? 27.795 3.568 9.360 1.00 16.43 121 GLU A C 1
ATOM 965 O O . GLU A 1 118 ? 28.846 4.242 9.346 1.00 19.62 121 GLU A O 1
ATOM 971 N N . GLY A 1 119 ? 26.643 4.041 9.808 1.00 12.85 122 GLY A N 1
ATOM 972 C CA . GLY A 1 119 ? 26.521 5.349 10.413 1.00 11.84 122 GLY A CA 1
ATOM 973 C C . GLY A 1 119 ? 26.027 5.304 11.845 1.00 13.38 122 GLY A C 1
ATOM 974 O O . GLY A 1 119 ? 26.323 4.355 12.580 1.00 16.78 122 GLY A O 1
ATOM 975 N N . ASP A 1 120 ? 25.269 6.327 12.232 1.00 12.65 123 ASP A N 1
ATOM 976 C CA . ASP A 1 120 ? 24.827 6.448 13.608 1.00 15.87 123 ASP A CA 1
ATOM 977 C C . ASP A 1 120 ? 23.325 6.492 13.688 1.00 14.73 123 ASP A C 1
ATOM 978 O O . ASP A 1 120 ? 22.782 6.915 14.717 1.00 15.36 123 ASP A O 1
ATOM 983 N N . LEU A 1 121 ? 22.648 6.035 12.623 1.00 11.33 124 LEU A N 1
ATOM 984 C CA . LEU A 1 121 ? 21.165 6.078 12.610 1.00 10.56 124 LEU A CA 1
ATOM 985 C C . LEU A 1 121 ? 20.568 4.667 12.730 1.00 10.31 124 LEU A C 1
ATOM 986 O O . LEU A 1 121 ? 20.673 3.861 11.814 1.00 11.35 124 LEU A O 1
ATOM 991 N N . THR A 1 122 ? 19.923 4.378 13.854 1.00 9.89 125 THR A N 1
ATOM 992 C CA . THR A 1 122 ? 19.419 3.027 14.119 1.00 12.73 125 THR A CA 1
ATOM 993 C C . THR A 1 122 ? 17.940 2.931 13.747 1.00 9.20 125 THR A C 1
ATOM 994 O O . THR A 1 122 ? 17.277 3.970 13.568 1.00 10.33 125 THR A O 1
ATOM 998 N N . PRO A 1 123 ? 17.399 1.708 13.607 1.00 10.45 126 PRO A N 1
ATOM 999 C CA . PRO A 1 123 ? 15.964 1.567 13.303 1.00 10.35 126 PRO A CA 1
ATOM 1000 C C . PRO A 1 123 ? 15.096 2.186 14.386 1.00 10.99 126 PRO A C 1
ATOM 1001 O O . PRO A 1 123 ? 14.040 2.717 14.099 1.00 8.93 126 PRO A O 1
ATOM 1005 N N . ASP A 1 124 ? 15.547 2.144 15.643 1.00 9.43 127 ASP A N 1
ATOM 1006 C CA . ASP A 1 124 ? 14.808 2.717 16.732 1.00 10.97 127 ASP A CA 1
ATOM 1007 C C . ASP A 1 124 ? 14.657 4.218 16.516 1.00 12.34 127 ASP A C 1
ATOM 1008 O O . ASP A 1 124 ? 13.560 4.765 16.598 1.00 10.26 127 ASP A O 1
ATOM 1013 N N . GLU A 1 125 ? 15.743 4.886 16.162 1.00 10.16 128 GLU A N 1
ATOM 1014 C CA . GLU A 1 125 ? 15.632 6.337 15.962 1.00 11.00 128 GLU A CA 1
ATOM 1015 C C . GLU A 1 125 ? 14.827 6.656 14.721 1.00 10.59 128 GLU A C 1
ATOM 1016 O O . GLU A 1 125 ? 14.109 7.655 14.671 1.00 12.01 128 GLU A O 1
ATOM 1022 N N . VAL A 1 126 ? 14.900 5.789 13.709 1.00 8.69 129 VAL A N 1
ATOM 1023 C CA . VAL A 1 126 ? 14.065 5.988 12.512 1.00 9.59 129 VAL A CA 1
ATOM 1024 C C . VAL A 1 126 ? 12.586 6.049 12.937 1.00 9.41 129 VAL A C 1
ATOM 1025 O O . VAL A 1 126 ? 11.821 6.928 12.456 1.00 9.05 129 VAL A O 1
ATOM 1029 N N . VAL A 1 127 ? 12.147 5.105 13.779 1.00 9.84 130 VAL A N 1
ATOM 1030 C CA . VAL A 1 127 ? 10.745 5.124 14.212 1.00 9.73 130 VAL A CA 1
ATOM 1031 C C . VAL A 1 127 ? 10.374 6.405 14.972 1.00 8.56 130 VAL A C 1
ATOM 1032 O O . VAL A 1 127 ? 9.334 7.014 14.711 1.00 9.70 130 VAL A O 1
ATOM 1036 N N . ALA A 1 128 ? 11.250 6.851 15.868 1.00 9.04 131 ALA A N 1
ATOM 1037 C CA . ALA A 1 128 ? 11.018 8.105 16.555 1.00 11.15 131 ALA A CA 1
ATOM 1038 C C . ALA A 1 128 ? 10.845 9.260 15.558 1.00 9.33 131 ALA A C 1
ATOM 1039 O O . ALA A 1 128 ? 9.945 10.078 15.712 1.00 11.21 131 ALA A O 1
ATOM 1041 N N . LEU A 1 129 ? 11.728 9.329 14.550 1.00 8.94 132 LEU A N 1
ATOM 1042 C CA . LEU A 1 129 ? 11.684 10.417 13.577 1.00 9.05 132 LEU A CA 1
ATOM 1043 C C . LEU A 1 129 ? 10.427 10.402 12.715 1.00 9.20 132 LEU A C 1
ATOM 1044 O O . LEU A 1 129 ? 9.819 11.451 12.461 1.00 8.95 132 LEU A O 1
ATOM 1049 N N . VAL A 1 130 ? 10.061 9.234 12.219 1.00 9.23 133 VAL A N 1
ATOM 1050 C CA . VAL A 1 130 ? 8.835 9.136 11.445 1.00 7.87 133 VAL A CA 1
ATOM 1051 C C . VAL A 1 130 ? 7.623 9.565 12.303 1.00 7.57 133 VAL A C 1
ATOM 1052 O O . VAL A 1 130 ? 6.774 10.347 11.855 1.00 9.18 133 VAL A O 1
ATOM 1056 N N . GLY A 1 131 ? 7.554 9.089 13.533 1.00 8.77 134 GLY A N 1
ATOM 1057 C CA . GLY A 1 131 ? 6.426 9.471 14.377 1.00 10.48 134 GLY A CA 1
ATOM 1058 C C . GLY A 1 131 ? 6.350 10.969 14.546 1.00 9.37 134 GLY A C 1
ATOM 1059 O O . GLY A 1 131 ? 5.265 11.571 14.524 1.00 9.59 134 GLY A O 1
ATOM 1060 N N . GLN A 1 132 ? 7.517 11.599 14.723 1.00 8.65 135 GLN A N 1
ATOM 1061 C CA . GLN A 1 132 ? 7.524 13.058 14.887 1.00 10.43 135 GLN A CA 1
ATOM 1062 C C . GLN A 1 132 ? 7.034 13.786 13.646 1.00 9.88 135 GLN A C 1
ATOM 1063 O O . GLN A 1 132 ? 6.211 14.699 13.754 1.00 10.92 135 GLN A O 1
ATOM 1069 N N . GLY A 1 133 ? 7.487 13.346 12.465 1.00 7.99 136 GLY A N 1
ATOM 1070 C CA . GLY A 1 133 ? 7.030 13.986 11.238 1.00 8.08 136 GLY A CA 1
ATOM 1071 C C . GLY A 1 133 ? 5.530 13.755 11.022 1.00 8.35 136 GLY 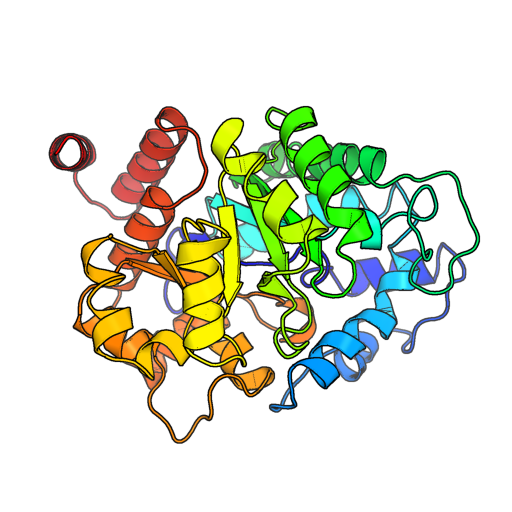A C 1
ATOM 1072 O O . GLY A 1 133 ? 4.845 14.645 10.496 1.00 8.47 136 GLY A O 1
ATOM 1073 N N . LEU A 1 134 ? 5.021 12.566 11.376 1.00 8.31 137 LEU A N 1
ATOM 1074 C CA . LEU A 1 134 ? 3.578 12.305 11.201 1.00 7.70 137 LEU A CA 1
ATOM 1075 C C . LEU A 1 134 ? 2.769 13.177 12.152 1.00 8.40 137 LEU A C 1
ATOM 1076 O O . LEU A 1 134 ? 1.736 13.732 11.760 1.00 9.02 137 LEU A O 1
ATOM 1081 N N A GLN A 1 135 ? 3.228 13.314 13.393 0.50 9.47 138 GLN A N 1
ATOM 1082 N N B GLN A 1 135 ? 3.241 13.304 13.392 0.50 9.38 138 GLN A N 1
ATOM 1083 C CA A GLN A 1 135 ? 2.492 14.118 14.371 0.50 10.34 138 GLN A CA 1
ATOM 1084 C CA B GLN A 1 135 ? 2.548 14.113 14.394 0.50 10.90 138 GLN A CA 1
ATOM 1085 C C A GLN A 1 135 ? 2.461 15.590 13.955 0.50 9.34 138 GLN A C 1
ATOM 1086 C C B GLN A 1 135 ? 2.464 15.568 13.938 0.50 9.08 138 GLN A C 1
ATOM 1087 O O A GLN A 1 135 ? 1.431 16.267 14.103 0.50 9.67 138 GLN A O 1
ATOM 1088 O O B GLN A 1 135 ? 1.408 16.210 14.046 0.50 10.41 138 GLN A O 1
ATOM 1093 N N . GLU A 1 136 ? 3.573 16.108 13.451 1.00 9.87 139 GLU A N 1
ATOM 1094 C CA . GLU A 1 136 ? 3.590 17.503 13.025 1.00 10.93 139 GLU A CA 1
ATOM 1095 C C . GLU A 1 136 ? 2.721 17.681 11.779 1.00 11.50 139 GLU A C 1
ATOM 1096 O O . GLU A 1 136 ? 2.052 18.680 11.638 1.00 10.77 139 GLU A O 1
ATOM 1102 N N . GLY A 1 137 ? 2.745 16.700 10.870 1.00 9.42 140 GLY A N 1
ATOM 1103 C CA . GLY A 1 137 ? 1.879 16.778 9.699 1.00 9.37 140 GLY A CA 1
ATOM 1104 C C . GLY A 1 137 ? 0.409 16.727 10.049 1.00 9.45 140 GLY A C 1
ATOM 1105 O O . GLY A 1 137 ? -0.401 17.433 9.458 1.00 7.88 140 GLY A O 1
ATOM 1106 N N . GLU A 1 138 ? 0.067 15.847 10.990 1.00 8.88 141 GLU A N 1
ATOM 1107 C CA . GLU A 1 138 ? -1.318 15.776 11.447 1.00 8.37 141 GLU A CA 1
ATOM 1108 C C . GLU A 1 138 ? -1.778 17.114 12.020 1.00 9.85 141 GLU A C 1
ATOM 1109 O O . GLU A 1 138 ? -2.888 17.610 11.725 1.00 9.36 141 GLU A O 1
ATOM 1115 N N . ARG A 1 139 ? -0.909 17.739 12.808 1.00 8.48 142 ARG A N 1
ATOM 1116 C CA . ARG A 1 139 ? -1.238 19.040 13.386 1.00 8.54 142 ARG A CA 1
ATOM 1117 C C . ARG A 1 139 ? -1.410 20.105 12.290 1.00 9.16 142 ARG A C 1
ATOM 1118 O O . ARG A 1 139 ? -2.369 20.888 12.350 1.00 12.49 142 ARG A O 1
ATOM 1126 N N . ASP A 1 140 ? -0.503 20.134 11.320 1.00 8.73 143 ASP A N 1
ATOM 1127 C CA . ASP A 1 140 ? -0.521 21.204 10.315 1.00 9.73 143 ASP A CA 1
ATOM 1128 C C . ASP A 1 140 ? -1.532 21.002 9.201 1.00 9.96 143 ASP A C 1
ATOM 1129 O O . ASP A 1 140 ? -2.010 21.986 8.599 1.00 12.05 143 ASP A O 1
ATOM 1134 N N . PHE A 1 141 ? -1.828 19.739 8.891 1.00 8.80 144 PHE A N 1
ATOM 1135 C CA . PHE A 1 141 ? -2.617 19.428 7.701 1.00 9.35 144 PHE A CA 1
ATOM 1136 C C . PHE A 1 141 ? -3.977 18.796 7.946 1.00 10.71 144 PHE A C 1
ATOM 1137 O O . PHE A 1 141 ? -4.751 18.621 6.986 1.00 11.24 144 PHE A O 1
ATOM 1145 N N . GLY A 1 142 ? -4.296 18.452 9.198 1.00 9.42 145 GLY A N 1
ATOM 1146 C CA . GLY A 1 142 ? -5.640 18.045 9.539 1.00 10.20 145 GLY A CA 1
ATOM 1147 C C . GLY A 1 142 ? -6.015 16.630 9.163 1.00 9.94 145 GLY A C 1
ATOM 1148 O O . GLY A 1 142 ? -7.208 16.296 9.140 1.00 9.47 145 GLY A O 1
ATOM 1149 N N . VAL A 1 143 ? -5.004 15.785 8.913 1.00 7.73 146 VAL A N 1
ATOM 1150 C CA . VAL A 1 143 ? -5.200 14.397 8.553 1.00 8.61 146 VAL A CA 1
ATOM 1151 C C . VAL A 1 143 ? -4.628 13.575 9.681 1.00 7.97 146 VAL A C 1
ATOM 1152 O O . VAL A 1 143 ? -3.449 13.722 10.027 1.00 9.32 146 VAL A O 1
ATOM 1156 N N . LYS A 1 144 ? -5.451 12.715 10.294 1.00 7.74 147 LYS A N 1
ATOM 1157 C CA . LYS A 1 144 ? -4.927 11.888 11.377 1.00 7.85 147 LYS A CA 1
ATOM 1158 C C . LYS A 1 144 ? -4.062 10.786 10.778 1.00 7.75 147 LYS A C 1
ATOM 1159 O O . LYS A 1 144 ? -4.454 10.128 9.807 1.00 8.05 147 LYS A O 1
ATOM 1165 N N . ALA A 1 145 ? -2.869 10.614 11.321 1.00 8.14 148 ALA A N 1
ATOM 1166 C CA . ALA A 1 145 ? -1.871 9.742 10.687 1.00 6.18 148 ALA A CA 1
ATOM 1167 C C . ALA A 1 145 ? -1.239 8.826 11.704 1.00 9.50 148 ALA A C 1
ATOM 1168 O O . ALA A 1 145 ? -0.714 9.300 12.731 1.00 8.72 148 ALA A O 1
ATOM 1170 N N . ARG A 1 146 ? -1.277 7.522 11.421 1.00 7.71 149 ARG A N 1
ATOM 1171 C CA . ARG A 1 146 ? -0.668 6.544 12.313 1.00 7.08 149 ARG A CA 1
ATOM 1172 C C . ARG A 1 146 ? 0.245 5.679 11.477 1.00 8.39 149 ARG A C 1
ATOM 1173 O O . ARG A 1 146 ? 0.188 5.734 10.256 1.00 7.97 149 ARG A O 1
ATOM 1181 N N . SER A 1 147 ? 1.099 4.894 12.139 1.00 6.17 150 SER A N 1
ATOM 1182 C CA . SER A 1 147 ? 2.134 4.135 11.425 1.00 7.93 150 SER A CA 1
ATOM 1183 C C . SER A 1 147 ? 2.082 2.651 11.745 1.00 8.98 150 SER A C 1
ATOM 1184 O O . SER A 1 147 ? 1.560 2.222 12.793 1.00 9.20 150 SER A O 1
ATOM 1187 N N . ILE A 1 148 ? 2.577 1.884 10.783 1.00 8.15 151 ILE A N 1
ATOM 1188 C CA . ILE A 1 148 ? 2.666 0.413 10.867 1.00 6.92 151 ILE A CA 1
ATOM 1189 C C . ILE A 1 148 ? 4.075 0.026 10.532 1.00 5.67 151 ILE A C 1
ATOM 1190 O O . ILE A 1 148 ? 4.636 0.546 9.574 1.00 7.50 151 ILE A O 1
ATOM 1195 N N . LEU A 1 149 ? 4.691 -0.818 11.377 1.00 7.34 152 LEU A N 1
ATOM 1196 C CA . LEU A 1 149 ? 6.105 -1.196 11.131 1.00 7.89 152 LEU A CA 1
ATOM 1197 C C . LEU A 1 149 ? 6.153 -2.552 10.448 1.00 8.90 152 LEU A C 1
ATOM 1198 O O . LEU A 1 149 ? 5.519 -3.511 10.921 1.00 8.19 152 LEU A O 1
ATOM 1203 N N . CYS A 1 150 ? 6.862 -2.636 9.314 1.00 7.83 153 CYS A N 1
ATOM 1204 C CA . CYS A 1 150 ? 6.960 -3.876 8.534 1.00 7.87 153 CYS A CA 1
ATOM 1205 C C . CYS A 1 150 ? 8.123 -4.789 8.912 1.00 6.92 153 CYS A C 1
ATOM 1206 O O . CYS A 1 150 ? 9.289 -4.382 8.825 1.00 8.12 153 CYS A O 1
ATOM 1209 N N . CYS A 1 151 ? 7.805 -6.029 9.277 1.00 7.07 154 CYS A N 1
ATOM 1210 C CA . CYS A 1 151 ? 8.769 -7.117 9.096 1.00 9.70 154 CYS A CA 1
ATOM 1211 C C . CYS A 1 151 ? 8.908 -7.342 7.606 1.00 8.60 154 CYS A C 1
ATOM 1212 O O . CYS A 1 151 ? 7.971 -7.077 6.818 1.00 7.79 154 CYS A O 1
ATOM 1215 N N . MET A 1 152 ? 10.075 -7.840 7.187 1.00 8.59 155 MET A N 1
ATOM 1216 C CA . MET A 1 152 ? 10.312 -8.152 5.782 1.00 8.87 155 MET A CA 1
ATOM 1217 C C . MET A 1 152 ? 10.553 -9.650 5.613 1.00 10.92 155 MET A C 1
ATOM 1218 O O . MET A 1 152 ? 11.304 -10.227 6.403 1.00 9.22 155 MET A O 1
ATOM 1223 N N . ARG A 1 153 ? 9.894 -10.277 4.636 1.00 8.87 156 ARG A N 1
ATOM 1224 C CA . ARG A 1 153 ? 9.905 -11.737 4.582 1.00 9.52 156 ARG A CA 1
ATOM 1225 C C . ARG A 1 153 ? 11.294 -12.340 4.527 1.00 8.66 156 ARG A C 1
ATOM 1226 O O . ARG A 1 153 ? 11.524 -13.381 5.148 1.00 9.81 156 ARG A O 1
ATOM 1234 N N . HIS A 1 154 ? 12.220 -11.679 3.840 1.00 10.47 157 HIS A N 1
ATOM 1235 C CA . HIS A 1 154 ? 13.575 -12.251 3.680 1.00 9.65 157 HIS A CA 1
ATOM 1236 C C . HIS A 1 154 ? 14.492 -11.962 4.872 1.00 9.37 157 HIS A C 1
ATOM 1237 O O . HIS A 1 154 ? 15.637 -12.418 4.891 1.00 11.77 157 HIS A O 1
ATOM 1244 N N . GLN A 1 155 ? 14.005 -11.230 5.875 1.00 9.09 158 GLN A N 1
ATOM 1245 C CA . GLN A 1 155 ? 14.820 -10.913 7.057 1.00 9.99 158 GLN A CA 1
ATOM 1246 C C . GLN A 1 155 ? 14.111 -11.239 8.364 1.00 10.94 158 GLN A C 1
ATOM 1247 O O . GLN A 1 155 ? 13.776 -10.349 9.152 1.00 10.03 158 GLN A O 1
ATOM 1253 N N . PRO A 1 156 ? 13.877 -12.532 8.643 1.00 10.68 159 PRO A N 1
ATOM 1254 C CA . PRO A 1 156 ? 13.281 -12.876 9.941 1.00 9.92 159 PRO A CA 1
ATOM 1255 C C . PRO A 1 156 ? 14.117 -12.415 11.156 1.00 8.86 159 PRO A C 1
ATOM 1256 O O . PRO A 1 156 ? 13.539 -12.216 12.265 1.00 11.47 159 PRO A O 1
ATOM 1260 N N . ASN A 1 157 ? 15.435 -12.234 10.982 1.00 10.00 160 ASN A N 1
ATOM 1261 C CA . ASN A 1 157 ? 16.258 -11.662 12.046 1.00 9.95 160 ASN A CA 1
ATOM 1262 C C . ASN A 1 157 ? 15.791 -10.290 12.527 1.00 10.23 160 ASN A C 1
ATOM 1263 O O . ASN A 1 157 ? 16.062 -9.925 13.678 1.00 12.09 160 ASN A O 1
ATOM 1268 N N . TRP A 1 158 ? 15.141 -9.506 11.635 1.00 9.14 161 TRP A N 1
ATOM 1269 C CA . TRP A 1 158 ? 14.677 -8.145 12.030 1.00 9.02 161 TRP A CA 1
ATOM 1270 C C . TRP A 1 158 ? 13.373 -8.140 12.815 1.00 8.32 161 TRP A C 1
ATOM 1271 O O . TRP A 1 158 ? 13.051 -7.147 13.475 1.00 10.32 161 TRP A O 1
ATOM 1282 N N . SER A 1 159 ? 12.617 -9.232 12.713 1.00 8.50 162 SER A N 1
ATOM 1283 C CA . SER A 1 159 ? 11.260 -9.231 13.225 1.00 11.04 162 SER A CA 1
ATOM 1284 C C . SER A 1 159 ? 11.154 -9.041 14.740 1.00 8.41 162 SER A C 1
ATOM 1285 O O . SER A 1 159 ? 10.265 -8.329 15.186 1.00 8.84 162 SER A O 1
ATOM 1288 N N . PRO A 1 160 ? 12.053 -9.642 15.563 1.00 9.13 163 PRO A N 1
ATOM 1289 C CA . PRO A 1 160 ? 11.937 -9.360 17.017 1.00 9.81 163 PRO A CA 1
ATOM 1290 C C . PRO A 1 160 ? 12.052 -7.860 17.303 1.00 10.00 163 PRO A C 1
ATOM 1291 O O . PRO A 1 160 ? 11.319 -7.318 18.130 1.00 9.25 163 PRO A O 1
ATOM 1295 N N . LYS A 1 161 ? 12.944 -7.175 16.590 1.00 8.73 164 LYS A N 1
ATOM 1296 C CA . LYS A 1 161 ? 13.120 -5.748 16.821 1.00 10.84 164 LYS A CA 1
ATOM 1297 C C . LYS A 1 161 ? 11.888 -4.975 16.337 1.00 9.94 164 LYS A C 1
ATOM 1298 O O . LYS A 1 161 ? 11.466 -4.027 16.981 1.00 11.22 164 LYS A O 1
ATOM 1304 N N . VAL A 1 162 ? 11.285 -5.411 15.230 1.00 8.94 165 VAL A N 1
ATOM 1305 C CA . VAL A 1 162 ? 10.080 -4.730 14.771 1.00 9.24 165 VAL A CA 1
ATOM 1306 C C . VAL A 1 162 ? 8.972 -4.741 15.811 1.00 9.42 165 VAL A C 1
ATOM 1307 O O . VAL A 1 162 ? 8.391 -3.711 16.112 1.00 10.53 165 VAL A O 1
ATOM 1311 N N . VAL A 1 163 ? 8.674 -5.908 16.408 1.00 8.22 166 VAL A N 1
ATOM 1312 C CA . VAL A 1 163 ? 7.594 -5.923 17.396 1.00 9.05 166 VAL A CA 1
ATOM 1313 C C . VAL A 1 163 ? 8.019 -5.172 18.668 1.00 9.45 166 VAL A C 1
ATOM 1314 O O . VAL A 1 163 ? 7.182 -4.505 19.301 1.00 11.36 166 VAL A O 1
ATOM 1318 N N . GLU A 1 164 ? 9.305 -5.251 19.046 1.00 8.75 167 GLU A N 1
ATOM 1319 C CA . GLU A 1 164 ? 9.813 -4.452 20.159 1.00 12.32 167 GLU A CA 1
ATOM 1320 C C . GLU A 1 164 ? 9.521 -2.970 19.933 1.00 10.34 167 GLU A C 1
ATOM 1321 O O . GLU A 1 164 ? 9.046 -2.248 20.834 1.00 11.58 167 GLU A O 1
ATOM 1327 N N . LEU A 1 165 ? 9.794 -2.502 18.722 1.00 9.21 168 LEU A N 1
ATOM 1328 C CA . LEU A 1 165 ? 9.582 -1.102 18.387 1.00 10.03 168 LEU A CA 1
ATOM 1329 C C . LEU A 1 165 ? 8.096 -0.743 18.337 1.00 12.83 168 LEU A C 1
ATOM 1330 O O . LEU A 1 165 ? 7.730 0.353 18.721 1.00 10.16 168 LEU A O 1
ATOM 1335 N N . CYS A 1 166 ? 7.244 -1.647 17.848 1.00 10.76 169 CYS A N 1
ATOM 1336 C CA . CYS A 1 166 ? 5.801 -1.390 17.919 1.00 9.55 169 CYS A CA 1
ATOM 1337 C C . CYS A 1 166 ? 5.380 -1.165 19.360 1.00 13.75 169 CYS A C 1
ATOM 1338 O O . CYS A 1 166 ? 4.563 -0.280 19.656 1.00 13.91 169 CYS A O 1
ATOM 1341 N N . LYS A 1 167 ? 5.931 -1.976 20.267 1.00 9.59 170 LYS A N 1
ATOM 1342 C CA . LYS A 1 167 ? 5.588 -1.810 21.698 1.00 11.89 170 LYS A CA 1
ATOM 1343 C C . LYS A 1 167 ? 6.150 -0.496 22.271 1.00 9.83 170 LYS A C 1
ATOM 1344 O O . LYS A 1 167 ? 5.439 0.230 22.971 1.00 15.54 170 LYS A O 1
ATOM 1350 N N . LYS A 1 168 ? 7.392 -0.165 21.926 1.00 11.80 171 LYS A N 1
ATOM 1351 C CA . LYS A 1 168 ? 8.040 1.035 22.454 1.00 13.44 171 LYS A CA 1
ATOM 1352 C C . LYS A 1 168 ? 7.396 2.335 21.993 1.00 12.95 171 LYS A C 1
ATOM 1353 O O . LYS A 1 168 ? 7.346 3.333 22.738 1.00 15.49 171 LYS A O 1
ATOM 1359 N N . TYR A 1 169 ? 6.916 2.319 20.750 1.00 13.24 172 TYR A N 1
ATOM 1360 C CA . TYR A 1 169 ? 6.426 3.534 20.113 1.00 12.12 172 TYR A CA 1
ATOM 1361 C C . TYR A 1 169 ? 4.922 3.550 19.926 1.00 11.12 172 TYR A C 1
ATOM 1362 O O . TYR A 1 169 ? 4.401 4.334 19.121 1.00 11.58 172 TYR A O 1
ATOM 1371 N N . GLN A 1 170 ? 4.210 2.717 20.685 1.00 12.49 173 GLN A N 1
ATOM 1372 C CA . GLN A 1 170 ? 2.765 2.628 20.542 1.00 12.89 173 GLN A CA 1
ATOM 1373 C C . GLN A 1 170 ? 2.037 3.923 20.917 1.00 13.33 173 GLN A C 1
ATOM 1374 O O . GLN A 1 170 ? 0.921 4.115 20.489 1.00 18.77 173 GLN A O 1
ATOM 1380 N N . GLN A 1 171 ? 2.661 4.820 21.688 1.00 13.58 174 GLN A N 1
ATOM 1381 C CA . GLN A 1 171 ? 2.052 6.138 21.953 1.00 16.98 174 GLN A CA 1
ATOM 1382 C C . GLN A 1 171 ? 2.712 7.246 21.136 1.00 18.16 174 GLN A C 1
ATOM 1383 O O . GLN A 1 171 ? 2.482 8.433 21.392 1.00 17.99 174 GLN A O 1
ATOM 1389 N N . GLN A 1 172 ? 3.524 6.855 20.154 1.00 13.22 175 GLN A N 1
ATOM 1390 C CA . GLN A 1 172 ? 4.116 7.792 19.190 1.00 13.52 175 GLN A CA 1
ATOM 1391 C C . GLN A 1 172 ? 3.791 7.369 17.757 1.00 11.14 175 GLN A C 1
ATOM 1392 O O . GLN A 1 172 ? 4.645 7.335 16.890 1.00 12.96 175 GLN A O 1
ATOM 1398 N N . THR A 1 173 ? 2.516 7.071 17.576 1.00 10.84 176 THR A N 1
ATOM 1399 C CA . THR A 1 173 ? 1.839 6.798 16.309 1.00 8.96 176 THR A CA 1
ATOM 1400 C C . THR A 1 173 ? 1.802 5.351 15.851 1.00 6.76 176 THR A C 1
ATOM 1401 O O . THR A 1 173 ? 1.050 5.056 14.925 1.00 8.71 176 THR A O 1
ATOM 1405 N N . VAL A 1 174 ? 2.619 4.465 16.438 1.00 7.68 177 VAL A N 1
ATOM 1406 C CA . VAL A 1 174 ? 2.656 3.099 15.877 1.00 6.84 177 VAL A CA 1
ATOM 1407 C C . VAL A 1 174 ? 1.433 2.290 16.346 1.00 10.63 177 VAL A C 1
ATOM 1408 O O . VAL A 1 174 ? 1.197 2.133 17.549 1.00 9.92 177 VAL A O 1
ATOM 1412 N N . VAL A 1 175 ? 0.668 1.768 15.388 1.00 7.38 178 VAL A N 1
ATOM 1413 C CA . VAL A 1 175 ? -0.558 1.042 15.753 1.00 7.89 178 VAL A CA 1
ATOM 1414 C C . VAL A 1 175 ? -0.561 -0.425 15.387 1.00 9.19 178 VAL A C 1
ATOM 1415 O O . VAL A 1 175 ? -1.497 -1.140 15.761 1.00 10.75 178 VAL A O 1
ATOM 1419 N N . ALA A 1 176 ? 0.433 -0.883 14.642 1.00 8.16 179 ALA A N 1
ATOM 1420 C CA . ALA A 1 176 ? 0.404 -2.265 14.203 1.00 7.81 179 ALA A CA 1
ATOM 1421 C C . ALA A 1 176 ? 1.712 -2.719 13.612 1.00 8.20 179 ALA A C 1
ATOM 1422 O O . ALA A 1 176 ? 2.589 -1.902 13.321 1.00 8.31 179 ALA A O 1
ATOM 1424 N N . ILE A 1 177 ? 1.793 -4.040 13.438 1.00 7.32 180 ILE A N 1
ATOM 1425 C CA . ILE A 1 177 ? 2.892 -4.719 12.748 1.00 6.99 180 ILE A CA 1
ATOM 1426 C C . ILE A 1 177 ? 2.404 -5.298 11.409 1.00 8.13 180 ILE A C 1
ATOM 1427 O O . ILE A 1 177 ? 1.228 -5.657 11.290 1.00 7.64 180 ILE A O 1
ATOM 1432 N N . ASP A 1 178 ? 3.299 -5.320 10.411 1.00 7.23 181 ASP A N 1
ATOM 1433 C CA . ASP A 1 178 ? 3.011 -5.871 9.073 1.00 6.76 181 ASP A CA 1
ATOM 1434 C C . ASP A 1 178 ? 4.148 -6.825 8.687 1.00 7.23 181 ASP A C 1
ATOM 1435 O O . ASP A 1 178 ? 5.206 -6.894 9.325 1.00 7.73 181 ASP A O 1
ATOM 1440 N N . LEU A 1 179 ? 3.878 -7.580 7.632 1.00 6.87 182 LEU A N 1
ATOM 1441 C CA . LEU A 1 179 ? 4.888 -8.439 6.986 1.00 6.42 182 LEU A CA 1
ATOM 1442 C C . LEU A 1 179 ? 4.783 -8.191 5.496 1.00 7.44 182 LEU A C 1
ATOM 1443 O O . LEU A 1 179 ? 3.713 -8.378 4.900 1.00 8.11 182 LEU A O 1
ATOM 1448 N N . ALA A 1 180 ? 5.883 -7.739 4.901 1.00 8.36 183 ALA A N 1
ATOM 1449 C CA . ALA A 1 180 ? 5.919 -7.332 3.515 1.00 7.88 183 ALA A CA 1
ATOM 1450 C C . ALA A 1 180 ? 7.134 -7.988 2.842 1.00 8.94 183 ALA A C 1
ATOM 1451 O O . ALA A 1 180 ? 7.826 -8.803 3.463 1.00 9.38 183 ALA A O 1
ATOM 1453 N N . GLY A 1 181 ? 7.377 -7.609 1.590 1.00 9.87 184 GLY A N 1
ATOM 1454 C CA . GLY A 1 181 ? 8.483 -8.195 0.827 1.00 10.32 184 GLY A CA 1
ATOM 1455 C C . GLY A 1 181 ? 7.978 -9.261 -0.135 1.00 9.78 184 GLY A C 1
ATOM 1456 O O . GLY A 1 181 ? 6.793 -9.307 -0.514 1.00 11.04 184 GLY A O 1
ATOM 1457 N N . ASP A 1 182 ? 8.898 -10.140 -0.539 1.00 12.92 185 ASP A N 1
ATOM 1458 C CA . ASP A 1 182 ? 8.590 -11.098 -1.597 1.00 13.05 185 ASP A CA 1
ATOM 1459 C C . ASP A 1 182 ? 7.847 -12.315 -1.063 1.00 12.80 185 ASP A C 1
ATOM 1460 O O . ASP A 1 182 ? 8.396 -13.225 -0.425 1.00 13.14 185 ASP A O 1
ATOM 1465 N N . GLU A 1 183 ? 6.554 -12.352 -1.360 1.00 18.15 186 GLU A N 1
ATOM 1466 C CA . GLU A 1 183 ? 5.651 -13.370 -0.863 1.00 16.20 186 GLU A CA 1
ATOM 1467 C C . GLU A 1 183 ? 5.950 -14.807 -1.354 1.00 20.80 186 GLU A C 1
ATOM 1468 O O . GLU A 1 183 ? 5.515 -15.794 -0.742 1.00 22.19 186 GLU A O 1
ATOM 1474 N N . THR A 1 184 ? 6.730 -14.925 -2.419 1.00 19.51 187 THR A N 1
ATOM 1475 C CA . THR A 1 184 ? 7.039 -16.267 -2.956 1.00 19.73 187 THR A CA 1
ATOM 1476 C C . THR A 1 184 ? 8.091 -17.099 -2.198 1.00 23.55 187 THR A C 1
ATOM 1477 O O . THR A 1 184 ? 8.258 -18.291 -2.479 1.00 21.87 187 THR A O 1
ATOM 1481 N N . ILE A 1 185 ? 8.823 -16.480 -1.280 1.00 21.23 188 ILE A N 1
ATOM 1482 C CA . ILE A 1 185 ? 9.855 -17.218 -0.565 1.00 19.24 188 ILE A CA 1
ATOM 1483 C C . ILE A 1 185 ? 9.231 -18.417 0.142 1.00 19.52 188 ILE A C 1
ATOM 1484 O O . ILE A 1 185 ? 8.323 -18.268 0.940 1.00 18.60 188 ILE A O 1
ATOM 1489 N N . PRO A 1 186 ? 9.690 -19.638 -0.182 1.00 18.42 189 PRO A N 1
ATOM 1490 C CA . PRO A 1 186 ? 8.987 -20.797 0.369 1.00 17.62 189 PRO A CA 1
ATOM 1491 C C . PRO A 1 186 ? 9.115 -20.868 1.871 1.00 15.61 189 PRO A C 1
ATOM 1492 O O . PRO A 1 186 ? 10.229 -20.722 2.418 1.00 20.98 189 PRO A O 1
ATOM 1496 N N . GLY A 1 187 ? 7.969 -21.083 2.526 1.00 18.63 190 GLY A N 1
ATOM 1497 C CA . GLY A 1 187 ? 7.882 -21.188 3.965 1.00 20.87 190 GLY A CA 1
ATOM 1498 C C . GLY A 1 187 ? 8.177 -19.873 4.679 1.00 13.36 190 GLY A C 1
ATOM 1499 O O . GLY A 1 187 ? 8.421 -19.906 5.874 1.00 16.06 190 GLY A O 1
ATOM 1500 N N . SER A 1 188 ? 8.182 -18.760 3.956 1.00 14.76 191 SER A N 1
ATOM 1501 C CA . SER A 1 188 ? 8.617 -17.517 4.615 1.00 13.85 191 SER A CA 1
ATOM 1502 C C . SER A 1 188 ? 7.674 -17.141 5.780 1.00 15.16 191 SER A C 1
ATOM 1503 O O . SER A 1 188 ? 8.125 -16.607 6.811 1.00 13.37 191 SER A O 1
ATOM 1506 N N . SER A 1 189 ? 6.382 -17.445 5.654 1.00 14.68 192 SER A N 1
ATOM 1507 C CA . SER A 1 189 ? 5.451 -17.117 6.750 1.00 14.70 192 SER A CA 1
ATOM 1508 C C . SER A 1 189 ? 5.803 -17.855 8.037 1.00 17.82 192 SER A C 1
ATOM 1509 O O . SER A 1 189 ? 5.418 -17.427 9.135 1.00 16.45 192 SER A O 1
ATOM 1512 N N . LEU A 1 190 ? 6.477 -19.002 7.907 1.00 12.69 193 LEU A N 1
ATOM 1513 C CA . LEU A 1 190 ? 6.707 -19.875 9.058 1.00 16.84 193 LEU A CA 1
ATOM 1514 C C . LEU A 1 190 ? 8.094 -19.720 9.666 1.00 11.95 193 LEU A C 1
ATOM 1515 O O . LEU A 1 190 ? 8.445 -20.440 10.620 1.00 14.75 193 LEU A O 1
ATOM 1520 N N . LEU A 1 191 ? 8.900 -18.802 9.133 1.00 11.44 194 LEU A N 1
ATOM 1521 C CA . LEU A 1 191 ? 10.218 -18.599 9.721 1.00 12.83 194 LEU A CA 1
ATOM 1522 C C . LEU A 1 191 ? 10.061 -18.162 11.170 1.00 16.35 194 LEU A C 1
ATOM 1523 O O . LEU A 1 191 ? 9.259 -17.278 11.470 1.00 11.82 194 LEU A O 1
ATOM 1528 N N . PRO A 1 192 ? 10.801 -18.785 12.097 1.00 13.22 195 PRO A N 1
ATOM 1529 C CA . PRO A 1 192 ? 10.563 -18.511 13.508 1.00 12.57 195 PRO A CA 1
ATOM 1530 C C . PRO A 1 192 ? 10.582 -17.037 13.911 1.00 13.45 195 PRO A C 1
ATOM 1531 O O . PRO A 1 192 ? 9.764 -16.653 14.748 1.00 13.31 195 PRO A O 1
ATOM 1535 N N . GLY A 1 193 ? 11.488 -16.229 13.362 1.00 13.79 196 GLY A N 1
ATOM 1536 C CA . GLY A 1 193 ? 11.513 -14.807 13.713 1.00 13.79 196 GLY A CA 1
ATOM 1537 C C . GLY A 1 193 ? 10.169 -14.144 13.454 1.00 9.54 196 GLY A C 1
ATOM 1538 O O . GLY A 1 193 ? 9.675 -13.356 14.274 1.00 10.38 196 GLY A O 1
ATOM 1539 N N . HIS A 1 194 ? 9.571 -14.464 12.317 1.00 9.79 197 HIS A N 1
ATOM 1540 C CA . HIS A 1 194 ? 8.260 -13.870 11.989 1.00 8.37 197 HIS A CA 1
ATOM 1541 C C . HIS A 1 194 ? 7.175 -14.421 12.902 1.00 9.35 197 HIS A C 1
ATOM 1542 O O . HIS A 1 194 ? 6.369 -13.664 13.466 1.00 10.68 197 HIS A O 1
ATOM 1549 N N . VAL A 1 195 ? 7.119 -15.747 13.059 1.00 9.84 198 VAL A N 1
ATOM 1550 C CA . VAL A 1 195 ? 6.030 -16.363 13.844 1.00 10.86 198 VAL A CA 1
ATOM 1551 C C . VAL A 1 195 ? 6.099 -15.875 15.280 1.00 10.43 198 VAL A C 1
ATOM 1552 O O . VAL A 1 195 ? 5.084 -15.552 15.898 1.00 11.95 198 VAL A O 1
ATOM 1556 N N . GLN A 1 196 ? 7.307 -15.819 15.825 1.00 11.14 199 GLN A N 1
ATOM 1557 C CA . GLN A 1 196 ? 7.469 -15.396 17.209 1.00 13.41 199 GLN A CA 1
ATOM 1558 C C . GLN A 1 196 ? 7.115 -13.926 17.375 1.00 11.58 199 GLN A C 1
ATOM 1559 O O . GLN A 1 196 ? 6.524 -13.559 18.380 1.00 12.49 199 GLN A O 1
ATOM 1565 N N . ALA A 1 197 ? 7.432 -13.086 16.379 1.00 12.64 200 ALA A N 1
ATOM 1566 C CA . ALA A 1 197 ? 7.057 -11.664 16.472 1.00 9.56 200 ALA A CA 1
ATOM 1567 C C . ALA A 1 197 ? 5.538 -11.494 16.490 1.00 8.72 200 ALA A C 1
ATOM 1568 O O . ALA A 1 197 ? 5.014 -10.669 17.258 1.00 10.20 200 ALA A O 1
ATOM 1570 N N . TYR A 1 198 ? 4.828 -12.259 15.658 1.00 10.41 201 TYR A N 1
ATOM 1571 C CA . TYR A 1 198 ? 3.377 -12.169 15.644 1.00 11.79 201 TYR A CA 1
ATOM 1572 C C . TYR A 1 198 ? 2.752 -12.743 16.921 1.00 10.44 201 TYR A C 1
ATOM 1573 O O . TYR A 1 198 ? 1.730 -12.234 17.398 1.00 11.72 201 TYR A O 1
ATOM 1582 N N A GLN A 1 199 ? 3.354 -13.782 17.511 0.50 10.24 202 GLN A N 1
ATOM 1583 N N B GLN A 1 199 ? 3.385 -13.789 17.482 0.50 9.88 202 GLN A N 1
ATOM 1584 C CA A GLN A 1 199 ? 2.805 -14.269 18.775 0.50 10.78 202 GLN A CA 1
ATOM 1585 C CA B GLN A 1 199 ? 2.922 -14.359 18.748 0.50 11.65 202 GLN A CA 1
ATOM 1586 C C A GLN A 1 199 ? 3.013 -13.228 19.869 0.50 8.51 202 GLN A C 1
ATOM 1587 C C B GLN A 1 199 ? 3.052 -13.304 19.856 0.50 9.05 202 GLN A C 1
ATOM 1588 O O A GLN A 1 199 ? 2.138 -13.000 20.718 0.50 12.51 202 GLN A O 1
ATOM 1589 O O B GLN A 1 199 ? 2.151 -13.134 20.688 0.50 13.80 202 GLN A O 1
ATOM 1600 N N . GLU A 1 200 ? 4.170 -12.582 19.843 1.00 9.92 203 GLU A N 1
ATOM 1601 C CA . GLU A 1 200 ? 4.419 -11.521 20.797 1.00 12.09 203 GLU A CA 1
ATOM 1602 C C . GLU A 1 200 ? 3.430 -10.371 20.553 1.00 11.40 203 GLU A C 1
ATOM 1603 O O . GLU A 1 200 ? 2.937 -9.750 21.500 1.00 13.84 203 GLU A O 1
ATOM 1609 N N . ALA A 1 201 ? 3.122 -10.077 19.281 1.00 11.22 204 ALA A N 1
ATOM 1610 C CA . ALA A 1 201 ? 2.081 -9.085 19.011 1.00 13.10 204 ALA A CA 1
ATOM 1611 C C . ALA A 1 201 ? 0.704 -9.461 19.588 1.00 11.94 204 ALA A C 1
ATOM 1612 O O . ALA A 1 201 ? 0.018 -8.629 20.199 1.00 10.94 204 ALA A O 1
ATOM 1614 N N . VAL A 1 202 ? 0.304 -10.711 19.414 1.00 10.63 205 VAL A N 1
ATOM 1615 C CA . VAL A 1 202 ? -0.970 -11.144 20.002 1.00 11.19 205 VAL A CA 1
ATOM 1616 C C . VAL A 1 202 ? -0.926 -11.011 21.515 1.00 13.80 205 VAL A C 1
ATOM 1617 O O . VAL A 1 202 ? -1.827 -10.424 22.144 1.00 14.64 205 VAL A O 1
ATOM 1621 N N . LYS A 1 203 ? 0.124 -11.567 22.123 1.00 11.70 206 LYS A N 1
ATOM 1622 C CA . LYS A 1 203 ? 0.245 -11.462 23.582 1.00 12.93 206 LYS A CA 1
ATOM 1623 C C . LYS A 1 203 ? 0.163 -10.024 24.093 1.00 14.29 206 LYS A C 1
ATOM 1624 O O . LYS A 1 203 ? -0.492 -9.761 25.114 1.00 15.69 206 LYS A O 1
ATOM 1630 N N . SER A 1 204 ? 0.836 -9.090 23.389 1.00 12.15 207 SER A N 1
ATOM 1631 C CA . SER A 1 204 ? 0.988 -7.714 23.863 1.00 12.82 207 SER A CA 1
ATOM 1632 C C . SER A 1 204 ? -0.050 -6.741 23.335 1.00 13.34 207 SER A C 1
ATOM 1633 O O . SER A 1 204 ? 0.024 -5.549 23.644 1.00 15.52 207 SER A O 1
ATOM 1636 N N . GLY A 1 205 ? -1.006 -7.235 22.556 1.00 11.83 208 GLY A N 1
ATOM 1637 C CA . GLY A 1 205 ? -2.071 -6.376 22.057 1.00 13.11 208 GLY A CA 1
ATOM 1638 C C . GLY A 1 205 ? -1.591 -5.418 20.969 1.00 15.23 208 GLY A C 1
ATOM 1639 O O . GLY A 1 205 ? -2.066 -4.296 20.877 1.00 18.62 208 GLY A O 1
ATOM 1640 N N . ILE A 1 206 ? -0.637 -5.862 20.158 1.00 10.27 209 ILE A N 1
ATOM 1641 C CA . ILE A 1 206 ? -0.205 -5.091 18.992 1.00 10.11 209 ILE A CA 1
ATOM 1642 C C . ILE A 1 206 ? -1.000 -5.585 17.766 1.00 8.50 209 ILE A C 1
ATOM 1643 O O . ILE A 1 206 ? -0.936 -6.790 17.395 1.00 10.02 209 ILE A O 1
ATOM 1648 N N . HIS A 1 207 ? -1.725 -4.679 17.108 1.00 8.81 210 HIS A N 1
ATOM 1649 C CA . HIS A 1 207 ? -2.527 -5.084 15.969 1.00 7.80 210 HIS A CA 1
ATOM 1650 C C . HIS A 1 207 ? -1.678 -5.664 14.846 1.00 8.50 210 HIS A C 1
ATOM 1651 O O . HIS A 1 207 ? -0.482 -5.310 14.722 1.00 8.64 210 HIS A O 1
ATOM 1658 N N . ARG A 1 208 ? -2.314 -6.462 13.990 1.00 8.58 211 ARG A N 1
ATOM 1659 C CA . ARG A 1 208 ? -1.597 -7.272 13.007 1.00 8.39 211 ARG A CA 1
ATOM 1660 C C . ARG A 1 208 ? -2.227 -7.209 11.630 1.00 8.38 211 ARG A C 1
ATOM 1661 O O . ARG A 1 208 ? -3.455 -7.456 11.466 1.00 7.84 211 ARG A O 1
ATOM 1669 N N . THR A 1 209 ? -1.402 -6.855 10.640 1.00 7.72 212 THR A N 1
ATOM 1670 C CA . THR A 1 209 ? -1.769 -7.033 9.234 1.00 7.57 212 THR A CA 1
ATOM 1671 C C . THR A 1 209 ? -0.646 -7.841 8.556 1.00 10.37 212 THR A C 1
ATOM 1672 O O . THR A 1 209 ? 0.458 -7.918 9.077 1.00 8.37 212 THR A O 1
ATOM 1676 N N . VAL A 1 210 ? -0.940 -8.493 7.436 1.00 5.94 213 VAL A N 1
ATOM 1677 C CA . VAL A 1 210 ? 0.080 -9.273 6.713 1.00 6.76 213 VAL A CA 1
ATOM 1678 C C . VAL A 1 210 ? -0.189 -9.177 5.228 1.00 7.02 213 VAL A C 1
ATOM 1679 O O . VAL A 1 210 ? -1.333 -9.405 4.789 1.00 8.42 213 VAL A O 1
ATOM 1683 N N . HIS A 1 211 ? 0.849 -8.904 4.431 1.00 7.10 214 HIS A N 1
ATOM 1684 C CA . HIS A 1 211 ? 0.697 -8.977 2.979 1.00 6.14 214 HIS A CA 1
ATOM 1685 C C . HIS A 1 211 ? 0.566 -10.453 2.604 1.00 9.75 214 HIS A C 1
ATOM 1686 O O . HIS A 1 211 ? 1.510 -11.225 2.839 1.00 8.78 214 HIS A O 1
ATOM 1693 N N . ALA A 1 212 ? -0.540 -10.845 1.990 1.00 9.86 215 ALA A N 1
ATOM 1694 C CA . ALA A 1 212 ? -0.690 -12.239 1.578 1.00 8.45 215 ALA A CA 1
ATOM 1695 C C . ALA A 1 212 ? -1.750 -12.367 0.518 1.00 7.57 215 ALA A C 1
ATOM 1696 O O . ALA A 1 212 ? -2.768 -11.640 0.558 1.00 9.61 215 ALA A O 1
ATOM 1698 N N . GLY A 1 213 ? -1.519 -13.240 -0.454 1.00 9.55 216 GLY A N 1
ATOM 1699 C CA . GLY A 1 213 ? -2.501 -13.437 -1.501 1.00 11.25 216 GLY A CA 1
ATOM 1700 C C . GLY A 1 213 ? -2.370 -12.389 -2.583 1.00 15.14 216 GLY A C 1
ATOM 1701 O O . GLY A 1 213 ? -3.272 -12.238 -3.435 1.00 14.56 216 GLY A O 1
ATOM 1702 N N . GLU A 1 214 ? -1.259 -11.643 -2.555 1.00 14.64 217 GLU A N 1
ATOM 1703 C CA . GLU A 1 214 ? -1.050 -10.576 -3.536 1.00 13.91 217 GLU A CA 1
ATOM 1704 C C . GLU A 1 214 ? -0.609 -11.288 -4.782 1.00 15.57 217 GLU A C 1
ATOM 1705 O O . GLU A 1 214 ? -1.289 -11.237 -5.820 1.00 17.36 217 GLU A O 1
ATOM 1711 N N . VAL A 1 215 ? 0.517 -11.988 -4.679 1.00 19.25 218 VAL A N 1
ATOM 1712 C CA . VAL A 1 215 ? 0.928 -12.877 -5.755 1.00 19.51 218 VAL A CA 1
ATOM 1713 C C . VAL A 1 215 ? 1.088 -14.329 -5.277 1.00 22.92 218 VAL A C 1
ATOM 1714 O O . VAL A 1 215 ? 1.361 -15.212 -6.088 1.00 27.34 218 VAL A O 1
ATOM 1718 N N . GLY A 1 216 ? 0.923 -14.567 -3.974 1.00 22.50 219 GLY A N 1
ATOM 1719 C CA . GLY A 1 216 ? 1.021 -15.915 -3.420 1.00 19.31 219 GLY A CA 1
ATOM 1720 C C . GLY A 1 216 ? -0.342 -16.580 -3.434 1.00 26.04 219 GLY A C 1
ATOM 1721 O O . GLY A 1 216 ? -1.349 -15.890 -3.580 1.00 21.67 219 GLY A O 1
ATOM 1722 N N . SER A 1 217 ? -0.388 -17.908 -3.286 1.00 22.73 220 SER A N 1
ATOM 1723 C CA . SER A 1 217 ? -1.649 -18.637 -3.370 1.00 20.57 220 SER A CA 1
ATOM 1724 C C . SER A 1 217 ? -2.499 -18.480 -2.123 1.00 16.83 220 SER A C 1
ATOM 1725 O O . SER A 1 217 ? -2.109 -17.824 -1.159 1.00 16.78 220 SER A O 1
ATOM 1728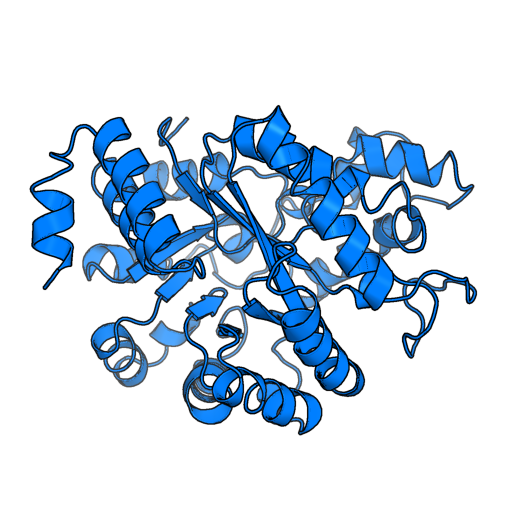 N N . ALA A 1 218 ? -3.665 -19.109 -2.125 1.00 17.18 221 ALA A N 1
ATOM 1729 C CA . ALA A 1 218 ? -4.529 -19.041 -0.948 1.00 16.58 221 ALA A CA 1
ATOM 1730 C C . ALA A 1 218 ? -3.831 -19.697 0.258 1.00 17.94 221 ALA A C 1
ATOM 1731 O O . ALA A 1 218 ? -4.173 -19.426 1.405 1.00 16.75 221 ALA A O 1
ATOM 1733 N N . GLU A 1 219 ? -2.824 -20.539 0.032 1.00 16.33 222 GLU A N 1
ATOM 1734 C CA . GLU A 1 219 ? -2.127 -21.140 1.175 1.00 19.13 222 GLU A CA 1
ATOM 1735 C C . GLU A 1 219 ? -1.348 -20.109 2.020 1.00 14.72 222 GLU A C 1
ATOM 1736 O O . GLU A 1 219 ? -1.228 -20.244 3.254 1.00 15.49 222 GLU A O 1
ATOM 1742 N N . VAL A 1 220 ? -0.792 -19.093 1.354 1.00 15.17 223 VAL A N 1
ATOM 1743 C CA . VAL A 1 220 ? -0.085 -18.032 2.068 1.00 12.84 223 VAL A CA 1
ATOM 1744 C C . VAL A 1 220 ? -1.079 -17.214 2.889 1.00 11.44 223 VAL A C 1
ATOM 1745 O O . VAL A 1 220 ? -0.751 -16.701 3.959 1.00 11.51 223 VAL A O 1
ATOM 1749 N N . VAL A 1 221 ? -2.300 -17.069 2.363 1.00 10.95 224 VAL A N 1
ATOM 1750 C CA . VAL A 1 221 ? -3.331 -16.379 3.114 1.00 10.61 224 VAL A CA 1
ATOM 1751 C C . VAL A 1 221 ? -3.675 -17.197 4.370 1.00 11.99 224 VAL A C 1
ATOM 1752 O O . VAL A 1 221 ? -3.817 -16.647 5.481 1.00 11.17 224 VAL A O 1
ATOM 1756 N N . LYS A 1 222 ? -3.825 -18.518 4.214 1.00 11.80 225 LYS A N 1
ATOM 1757 C CA . LYS A 1 222 ? -4.054 -19.365 5.393 1.00 14.06 225 LYS A CA 1
ATOM 1758 C C . LYS A 1 222 ? -2.976 -19.238 6.449 1.00 12.15 225 LYS A C 1
ATOM 1759 O O . LYS A 1 222 ? -3.275 -19.167 7.632 1.00 14.24 225 LYS A O 1
ATOM 1765 N N . GLU A 1 223 ? -1.718 -19.199 6.026 1.00 13.60 226 GLU A N 1
ATOM 1766 C CA . GLU A 1 223 ? -0.645 -19.023 6.973 1.00 12.70 226 GLU A CA 1
ATOM 1767 C C . GLU A 1 223 ? -0.824 -17.695 7.720 1.00 11.15 226 GLU A C 1
ATOM 1768 O O . GLU A 1 223 ? -0.575 -17.617 8.930 1.00 12.08 226 GLU A O 1
ATOM 1774 N N . ALA A 1 224 ? -1.178 -16.647 6.978 1.00 9.18 227 ALA A N 1
ATOM 1775 C CA . ALA A 1 224 ? -1.318 -15.322 7.596 1.00 8.15 227 ALA A CA 1
ATOM 1776 C C . ALA A 1 224 ? -2.411 -15.326 8.668 1.00 12.33 227 ALA A C 1
ATOM 1777 O O . ALA A 1 224 ? -2.256 -14.724 9.750 1.00 11.47 227 ALA A O 1
ATOM 1779 N N . VAL A 1 225 ? -3.504 -16.006 8.356 1.00 10.61 228 VAL A N 1
ATOM 1780 C CA . VAL A 1 225 ? -4.657 -16.050 9.235 1.00 12.06 228 VAL A CA 1
ATOM 1781 C C . VAL A 1 225 ? -4.470 -17.023 10.398 1.00 10.63 228 VAL A C 1
ATOM 1782 O O . VAL A 1 225 ? -4.712 -16.675 11.545 1.00 13.37 228 VAL A O 1
ATOM 1786 N N . ASP A 1 226 ? -4.029 -18.241 10.103 1.00 13.01 229 ASP A N 1
ATOM 1787 C CA . ASP A 1 226 ? -3.989 -19.313 11.094 1.00 13.52 229 ASP A CA 1
ATOM 1788 C C . ASP A 1 226 ? -2.705 -19.375 11.900 1.00 16.07 229 ASP A C 1
ATOM 1789 O O . ASP A 1 226 ? -2.712 -19.781 13.057 1.00 18.51 229 ASP A O 1
ATOM 1794 N N . ILE A 1 227 ? -1.581 -19.023 11.285 1.00 13.29 230 ILE A N 1
ATOM 1795 C CA . ILE A 1 227 ? -0.306 -19.091 11.986 1.00 13.32 230 ILE A CA 1
ATOM 1796 C C . ILE A 1 227 ? 0.108 -17.718 12.547 1.00 13.74 230 ILE A C 1
ATOM 1797 O O . ILE A 1 227 ? 0.561 -17.624 13.688 1.00 16.75 230 ILE A O 1
ATOM 1802 N N . LEU A 1 228 ? -0.006 -16.663 11.737 1.00 10.18 231 LEU A N 1
ATOM 1803 C CA . LEU A 1 228 ? 0.371 -15.317 12.178 1.00 10.64 231 LEU A CA 1
ATOM 1804 C C . LEU A 1 228 ? -0.770 -14.568 12.865 1.00 10.88 231 LEU A C 1
ATOM 1805 O O . LEU A 1 228 ? -0.535 -13.541 13.483 1.00 12.32 231 LEU A O 1
ATOM 1810 N N . LYS A 1 229 ? -1.987 -15.113 12.814 1.00 10.48 232 LYS A N 1
ATOM 1811 C CA . LYS A 1 229 ? -3.118 -14.545 13.533 1.00 9.52 232 LYS A CA 1
ATOM 1812 C C . LYS A 1 229 ? -3.405 -13.134 13.035 1.00 9.34 232 LYS A C 1
ATOM 1813 O O . LYS A 1 229 ? -3.744 -12.229 13.819 1.00 10.97 232 LYS A O 1
ATOM 1819 N N . THR A 1 230 ? -3.304 -12.930 11.725 1.00 9.25 233 THR A N 1
ATOM 1820 C CA . THR A 1 230 ? -3.502 -11.555 11.224 1.00 9.15 233 THR A CA 1
ATOM 1821 C C . THR A 1 230 ? -4.939 -11.088 11.415 1.00 10.71 233 THR A C 1
ATOM 1822 O O . THR A 1 230 ? -5.877 -11.902 11.386 1.00 11.67 233 THR A O 1
ATOM 1826 N N . GLU A 1 231 ? -5.112 -9.782 11.603 1.00 7.98 234 GLU A N 1
ATOM 1827 C CA . GLU A 1 231 ? -6.447 -9.189 11.692 1.00 8.55 234 GLU A CA 1
ATOM 1828 C C . GLU A 1 231 ? -6.953 -8.586 10.390 1.00 8.32 234 GLU A C 1
ATOM 1829 O O . GLU A 1 231 ? -8.182 -8.396 10.230 1.00 10.16 234 GLU A O 1
ATOM 1835 N N . ARG A 1 232 ? -6.013 -8.270 9.471 1.00 8.22 235 ARG A N 1
ATOM 1836 C CA . ARG A 1 232 ? -6.347 -7.731 8.148 1.00 8.29 235 ARG A CA 1
ATOM 1837 C C . ARG A 1 232 ? -5.413 -8.374 7.141 1.00 9.53 235 ARG A C 1
ATOM 1838 O O . ARG A 1 232 ? -4.332 -8.834 7.518 1.00 8.27 235 ARG A O 1
ATOM 1846 N N . LEU A 1 233 ? -5.828 -8.408 5.867 1.00 8.71 236 LEU A N 1
ATOM 1847 C CA . LEU A 1 233 ? -4.966 -8.945 4.812 1.00 7.64 236 LEU A CA 1
ATOM 1848 C C . LEU A 1 233 ? -4.541 -7.822 3.898 1.00 7.22 236 LEU A C 1
ATOM 1849 O O . LEU A 1 233 ? -5.382 -7.088 3.377 1.00 8.05 236 LEU A O 1
ATOM 1854 N N . GLY A 1 234 ? -3.230 -7.692 3.657 1.00 7.76 237 GLY A N 1
ATOM 1855 C CA . GLY A 1 234 ? -2.787 -6.752 2.631 1.00 7.13 237 GLY A CA 1
ATOM 1856 C C . GLY A 1 234 ? -2.978 -7.461 1.304 1.00 7.45 237 GLY A C 1
ATOM 1857 O O . GLY A 1 234 ? -2.373 -8.518 1.069 1.00 9.02 237 GLY A O 1
ATOM 1858 N N . HIS A 1 235 ? -3.785 -6.855 0.436 1.00 9.39 238 HIS A N 1
ATOM 1859 C CA . HIS A 1 235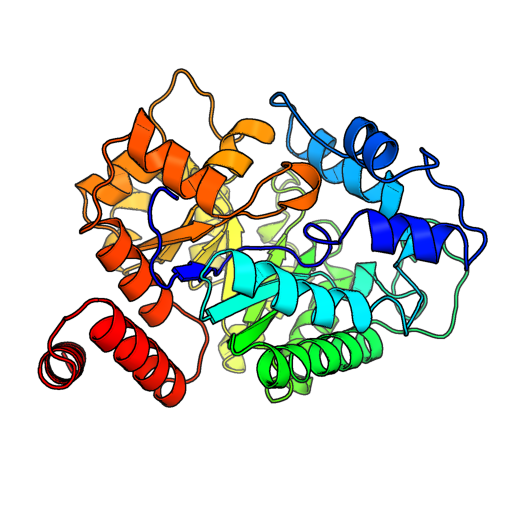 ? -4.141 -7.401 -0.870 1.00 8.17 238 HIS A CA 1
ATOM 1860 C C . HIS A 1 235 ? -5.152 -8.538 -0.729 1.00 7.48 238 HIS A C 1
ATOM 1861 O O . HIS A 1 235 ? -6.358 -8.295 -0.789 1.00 10.82 238 HIS A O 1
ATOM 1868 N N . GLY A 1 236 ? -4.694 -9.765 -0.510 1.00 9.59 239 GLY A N 1
ATOM 1869 C CA . GLY A 1 236 ? -5.608 -10.867 -0.226 1.00 8.94 239 GLY A CA 1
ATOM 1870 C C . GLY A 1 236 ? -6.368 -11.386 -1.446 1.00 9.07 239 GLY A C 1
ATOM 1871 O O . GLY A 1 236 ? -7.289 -12.216 -1.266 1.00 10.43 239 GLY A O 1
ATOM 1872 N N . TYR A 1 237 ? -5.988 -10.984 -2.660 1.00 9.40 240 TYR A N 1
ATOM 1873 C CA . TYR A 1 237 ? -6.829 -11.286 -3.843 1.00 11.56 240 TYR A CA 1
ATOM 1874 C C . TYR A 1 237 ? -6.993 -12.779 -4.002 1.00 10.68 240 TYR A C 1
ATOM 1875 O O . TYR A 1 237 ? -8.081 -13.230 -4.323 1.00 11.79 240 TYR A O 1
ATOM 1884 N N . HIS A 1 238 ? -5.904 -13.520 -3.837 1.00 12.49 241 HIS A N 1
ATOM 1885 C CA . HIS A 1 238 ? -5.948 -14.944 -4.145 1.00 12.38 241 HIS A CA 1
ATOM 1886 C C . HIS A 1 238 ? -6.744 -15.776 -3.119 1.00 10.65 241 HIS A C 1
ATOM 1887 O O . HIS A 1 238 ? -6.953 -16.985 -3.309 1.00 15.86 241 HIS A O 1
ATOM 1894 N N . THR A 1 239 ? -7.233 -15.138 -2.049 1.00 10.62 242 THR A N 1
ATOM 1895 C CA . THR A 1 239 ? -8.230 -15.773 -1.187 1.00 11.35 242 THR A CA 1
ATOM 1896 C C . THR A 1 239 ? -9.359 -16.345 -2.023 1.00 15.61 242 THR A C 1
ATOM 1897 O O . THR A 1 239 ? -9.902 -17.405 -1.713 1.00 16.96 242 THR A O 1
ATOM 1901 N N . LEU A 1 240 ? -9.727 -15.629 -3.083 1.00 14.90 243 LEU A N 1
ATOM 1902 C CA . LEU A 1 240 ? -10.845 -16.089 -3.938 1.00 16.11 243 LEU A CA 1
ATOM 1903 C C . LEU A 1 240 ? -10.523 -17.302 -4.833 1.00 17.37 243 LEU A C 1
ATOM 1904 O O . LEU A 1 240 ? -11.418 -17.777 -5.573 1.00 25.44 243 LEU A O 1
ATOM 1909 N N . GLU A 1 241 ? -9.293 -17.825 -4.780 1.00 17.90 244 GLU A N 1
ATOM 1910 C CA . GLU A 1 241 ? -8.983 -19.120 -5.400 1.00 20.68 244 GLU A CA 1
ATOM 1911 C C . GLU A 1 241 ? -9.724 -20.223 -4.643 1.00 21.15 244 GLU A C 1
ATOM 1912 O O . GLU A 1 241 ? -9.883 -21.337 -5.153 1.00 22.28 244 GLU A O 1
ATOM 1918 N N . ASP A 1 242 ? -10.138 -19.925 -3.409 1.00 15.26 245 ASP A N 1
ATOM 1919 C CA . ASP A 1 242 ? -10.542 -20.958 -2.470 1.00 13.78 245 ASP A CA 1
ATOM 1920 C C . ASP A 1 242 ? -11.856 -20.520 -1.848 1.00 12.30 245 ASP A C 1
ATOM 1921 O O . ASP A 1 242 ? -11.896 -19.662 -0.927 1.00 14.98 245 ASP A O 1
ATOM 1926 N N . GLN A 1 243 ? -12.961 -21.063 -2.359 1.00 14.72 246 GLN A N 1
ATOM 1927 C CA . GLN A 1 243 ? -14.273 -20.569 -1.944 1.00 14.41 246 GLN A CA 1
ATOM 1928 C C . GLN A 1 243 ? -14.535 -20.810 -0.462 1.00 13.80 246 GLN A C 1
ATOM 1929 O O . GLN A 1 243 ? -15.174 -19.979 0.201 1.00 12.63 246 GLN A O 1
ATOM 1935 N N . ALA A 1 244 ? -14.073 -21.949 0.061 1.00 14.01 247 ALA A N 1
ATOM 1936 C CA . ALA A 1 244 ? -14.275 -22.253 1.476 1.00 12.90 247 ALA A CA 1
ATOM 1937 C C . ALA A 1 244 ? -13.487 -21.280 2.364 1.00 13.18 247 ALA A C 1
ATOM 1938 O O . ALA A 1 244 ? -14.014 -20.821 3.375 1.00 14.98 247 ALA A O 1
ATOM 1940 N N . LEU A 1 245 ? -12.249 -20.977 1.984 1.00 13.22 248 LEU A N 1
ATOM 1941 C CA . LEU A 1 245 ? -11.451 -20.037 2.758 1.00 12.25 248 LEU A CA 1
ATOM 1942 C C . LEU A 1 245 ? -12.112 -18.649 2.749 1.00 13.04 248 LEU A C 1
ATOM 1943 O O . LEU A 1 245 ? -12.200 -17.992 3.782 1.00 11.88 248 LEU A O 1
ATOM 1948 N N . TYR A 1 246 ? -12.539 -18.197 1.571 1.00 11.36 249 TYR A N 1
ATOM 1949 C CA . TYR A 1 246 ? -13.233 -16.916 1.465 1.00 10.01 249 TYR A CA 1
ATOM 1950 C C . TYR A 1 246 ? -14.481 -16.881 2.374 1.00 11.66 249 TYR A C 1
ATOM 1951 O O . TYR A 1 246 ? -14.717 -15.894 3.098 1.00 12.36 249 TYR A O 1
ATOM 1960 N N . ASN A 1 247 ? -15.277 -17.951 2.345 1.00 9.86 250 ASN A N 1
ATOM 1961 C CA . ASN A 1 247 ? -16.435 -18.014 3.226 1.00 12.72 250 ASN A CA 1
ATOM 1962 C C . ASN A 1 247 ? -16.044 -17.865 4.717 1.00 13.89 250 ASN A C 1
ATOM 1963 O O . ASN A 1 247 ? -16.658 -17.087 5.457 1.00 13.43 250 ASN A O 1
ATOM 1968 N N A ARG A 1 248 ? -15.030 -18.605 5.154 0.50 13.15 251 ARG A N 1
ATOM 1969 N N B ARG A 1 248 ? -15.041 -18.623 5.147 0.50 13.26 251 ARG A N 1
ATOM 1970 C CA A ARG A 1 248 ? -14.614 -18.558 6.553 0.50 12.84 251 ARG A CA 1
ATOM 1971 C CA B ARG A 1 248 ? -14.569 -18.571 6.525 0.50 13.67 251 ARG A CA 1
ATOM 1972 C C A ARG A 1 248 ? -14.105 -17.166 6.924 0.50 14.71 251 ARG A C 1
ATOM 1973 C C B ARG A 1 248 ? -14.195 -17.130 6.872 0.50 15.14 251 ARG A C 1
ATOM 1974 O O A ARG A 1 248 ? -14.337 -16.688 8.039 0.50 15.52 251 ARG A O 1
ATOM 1975 O O B ARG A 1 248 ? -14.634 -16.569 7.889 0.50 13.99 251 ARG A O 1
ATOM 1990 N N . LEU A 1 249 ? -13.424 -16.512 5.991 1.00 12.30 252 LEU A N 1
ATOM 1991 C CA . LEU A 1 249 ? -12.920 -15.145 6.266 1.00 11.90 252 LEU A CA 1
ATOM 1992 C C . LEU A 1 249 ? -14.036 -14.126 6.288 1.00 13.19 252 LEU A C 1
ATOM 1993 O O . LEU A 1 249 ? -14.013 -13.214 7.102 1.00 13.33 252 LEU A O 1
ATOM 1998 N N . ARG A 1 250 ? -15.026 -14.302 5.422 1.00 11.06 253 ARG A N 1
ATOM 1999 C CA . ARG A 1 250 ? -16.194 -13.416 5.429 1.00 13.21 253 ARG A CA 1
ATOM 2000 C C . ARG A 1 250 ? -16.922 -13.588 6.752 1.00 16.19 253 ARG A C 1
ATOM 2001 O O . ARG A 1 250 ? -17.358 -12.619 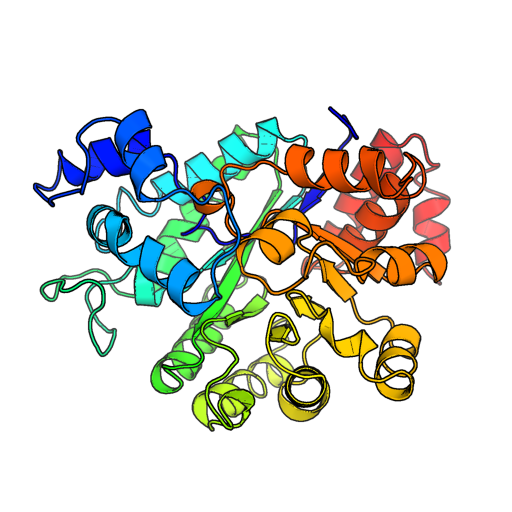7.359 1.00 15.98 253 ARG A O 1
ATOM 2009 N N . GLN A 1 251 ? -17.062 -14.830 7.195 1.00 16.51 254 GLN A N 1
ATOM 2010 C CA . GLN A 1 251 ? -17.763 -15.103 8.458 1.00 15.01 254 GLN A CA 1
ATOM 2011 C C . GLN A 1 251 ? -17.100 -14.437 9.661 1.00 17.45 254 GLN A C 1
ATOM 2012 O O . GLN A 1 251 ? -17.775 -14.072 10.632 1.00 21.52 254 GLN A O 1
ATOM 2018 N N . GLU A 1 252 ? -15.780 -14.276 9.600 1.00 14.22 255 GLU A N 1
ATOM 2019 C CA . GLU A 1 252 ? -15.020 -13.692 10.689 1.00 13.90 255 GLU A CA 1
ATOM 2020 C C . GLU A 1 252 ? -14.796 -12.210 10.450 1.00 12.54 255 GLU A C 1
ATOM 2021 O O . GLU A 1 252 ? -14.011 -11.582 11.177 1.00 14.10 255 GLU A O 1
ATOM 2027 N N . ASN A 1 253 ? -15.435 -11.664 9.415 1.00 11.59 256 ASN A N 1
ATOM 2028 C CA . ASN A 1 253 ? -15.324 -10.211 9.120 1.00 10.70 256 ASN A CA 1
ATOM 2029 C C . ASN A 1 253 ? -13.901 -9.746 8.858 1.00 12.56 256 ASN A C 1
ATOM 2030 O O . ASN A 1 253 ? -13.507 -8.621 9.204 1.00 12.46 256 ASN A O 1
ATOM 2035 N N . MET A 1 254 ? -13.123 -10.614 8.250 1.00 10.72 257 MET A N 1
ATOM 2036 C CA . MET A 1 254 ? -11.777 -10.238 7.863 1.00 8.95 257 MET A CA 1
ATOM 2037 C C . MET A 1 254 ? -11.778 -8.992 6.978 1.00 9.38 257 MET A C 1
ATOM 2038 O O . MET A 1 254 ? -12.629 -8.881 6.103 1.00 11.50 257 MET A O 1
ATOM 2043 N N . HIS A 1 255 ? -10.866 -8.047 7.228 1.00 7.83 258 HIS A N 1
ATOM 2044 C CA . HIS A 1 255 ? -10.729 -6.866 6.366 1.00 7.98 258 HIS A CA 1
ATOM 2045 C C . HIS A 1 255 ? -9.696 -7.111 5.272 1.00 9.16 258 HIS A C 1
ATOM 2046 O O . HIS A 1 255 ? -8.557 -7.468 5.566 1.00 9.46 258 HIS A O 1
ATOM 2053 N N . PHE A 1 256 ? -10.068 -6.818 4.032 1.00 7.50 259 PHE A N 1
ATOM 2054 C CA . PHE A 1 256 ? -9.157 -6.931 2.894 1.00 8.12 259 PHE A CA 1
ATOM 2055 C C . PHE A 1 256 ? -8.693 -5.540 2.490 1.00 6.20 259 PHE A C 1
ATOM 2056 O O . PHE A 1 256 ? -9.505 -4.682 2.160 1.00 7.32 259 PHE A O 1
ATOM 2064 N N . GLU A 1 257 ? -7.381 -5.338 2.479 1.00 7.30 260 GLU A N 1
ATOM 2065 C CA . GLU A 1 257 ? -6.832 -4.025 2.133 1.00 7.94 260 GLU A CA 1
ATOM 2066 C C . GLU A 1 257 ? -6.554 -4.069 0.635 1.00 8.85 260 GLU A C 1
ATOM 2067 O O . GLU A 1 257 ? -5.483 -4.506 0.190 1.00 8.39 260 GLU A O 1
ATOM 2073 N N . ILE A 1 258 ? -7.525 -3.624 -0.155 1.00 9.17 261 ILE A N 1
ATOM 2074 C CA . ILE A 1 258 ? -7.472 -3.807 -1.619 1.00 9.34 261 ILE A CA 1
ATOM 2075 C C . ILE A 1 258 ? -6.741 -2.649 -2.292 1.00 7.95 261 ILE A C 1
ATOM 2076 O O . ILE A 1 258 ? -6.944 -1.500 -1.924 1.00 7.72 261 ILE A O 1
ATOM 2081 N N . CYS A 1 259 ? -5.890 -2.972 -3.261 1.00 6.94 262 CYS A N 1
ATOM 2082 C CA . CYS A 1 259 ? -5.076 -1.960 -3.958 1.00 7.83 262 CYS A CA 1
ATOM 2083 C C . CYS A 1 259 ? -5.256 -2.166 -5.457 1.00 8.27 262 CYS A C 1
ATOM 2084 O O . CYS A 1 259 ? -4.430 -2.797 -6.121 1.00 8.52 262 CYS A O 1
ATOM 2087 N N . PRO A 1 260 ? -6.339 -1.605 -6.033 1.00 7.44 263 PRO A N 1
ATOM 2088 C CA . PRO A 1 260 ? -6.664 -1.996 -7.424 1.00 10.45 263 PRO A CA 1
ATOM 2089 C C . PRO A 1 260 ? -5.574 -1.692 -8.468 1.00 9.92 263 PRO A C 1
ATOM 2090 O O . PRO A 1 260 ? -5.184 -2.600 -9.204 1.00 8.96 263 PRO A O 1
ATOM 2094 N N . TRP A 1 261 ? -5.066 -0.465 -8.518 1.00 7.77 264 TRP A N 1
ATOM 2095 C CA . TRP A 1 261 ? -4.099 -0.098 -9.546 1.00 9.10 264 TRP A CA 1
ATOM 2096 C C . TRP A 1 261 ? -2.745 -0.788 -9.276 1.00 7.13 264 TRP A C 1
ATOM 2097 O O . TRP A 1 261 ? -2.088 -1.288 -10.208 1.00 7.42 264 TRP A O 1
ATOM 2108 N N . SER A 1 262 ? -2.296 -0.816 -8.010 1.00 8.55 265 SER A N 1
ATOM 2109 C CA . SER A 1 262 ? -1.130 -1.603 -7.648 1.00 7.39 265 SER A CA 1
ATOM 2110 C C . SER A 1 262 ? -1.242 -3.028 -8.192 1.00 8.28 265 SER A C 1
ATOM 2111 O O . SER A 1 262 ? -0.289 -3.569 -8.758 1.00 8.76 265 SER A O 1
ATOM 2114 N N . SER A 1 263 ? -2.379 -3.656 -7.956 1.00 7.03 266 SER A N 1
ATOM 2115 C CA . SER A 1 263 ? -2.555 -5.082 -8.319 1.00 8.30 266 SER A CA 1
ATOM 2116 C C . SER A 1 263 ? -2.402 -5.281 -9.833 1.00 9.84 266 SER A C 1
ATOM 2117 O O . SER A 1 263 ? -1.920 -6.318 -10.281 1.00 9.76 266 SER A O 1
ATOM 2120 N N . TYR A 1 264 ? -2.735 -4.262 -10.641 1.00 7.45 267 TYR A N 1
ATOM 2121 C CA . TYR A 1 264 ? -2.482 -4.342 -12.083 1.00 8.13 267 TYR A CA 1
ATOM 2122 C C . TYR A 1 264 ? -0.993 -4.242 -12.383 1.00 7.89 267 TYR A C 1
ATOM 2123 O O . TYR A 1 264 ? -0.427 -5.075 -13.105 1.00 9.38 267 TYR A O 1
ATOM 2132 N N . LEU A 1 265 ? -0.331 -3.235 -11.817 1.00 7.24 268 LEU A N 1
ATOM 2133 C CA . LEU A 1 265 ? 1.058 -2.987 -12.195 1.00 8.05 268 LEU A CA 1
ATOM 2134 C C . LEU A 1 265 ? 2.062 -4.041 -11.700 1.00 8.28 268 LEU A C 1
ATOM 2135 O O . LEU A 1 265 ? 3.102 -4.208 -12.299 1.00 10.52 268 LEU A O 1
ATOM 2140 N N . THR A 1 266 ? 1.745 -4.737 -10.614 1.00 8.95 269 THR A N 1
ATOM 2141 C CA . THR A 1 266 ? 2.635 -5.807 -10.149 1.00 10.20 269 THR A CA 1
ATOM 2142 C C . THR A 1 266 ? 2.316 -7.148 -10.795 1.00 11.66 269 THR A C 1
ATOM 2143 O O . THR A 1 266 ? 3.036 -8.134 -10.576 1.00 12.83 269 THR A O 1
ATOM 2147 N N . GLY A 1 267 ? 1.214 -7.204 -11.541 1.00 11.01 270 GLY A N 1
ATOM 2148 C CA . GLY A 1 267 ? 0.809 -8.454 -12.191 1.00 12.76 270 GLY A CA 1
ATOM 2149 C C . GLY A 1 267 ? 0.019 -9.360 -11.263 1.00 12.60 270 GLY A C 1
ATOM 2150 O O . GLY A 1 267 ? -0.379 -10.474 -11.644 1.00 15.11 270 GLY A O 1
ATOM 2151 N N . ALA A 1 268 ? -0.250 -8.884 -10.048 1.00 13.81 271 ALA A N 1
ATOM 2152 C CA . ALA A 1 268 ? -1.054 -9.617 -9.082 1.00 12.58 271 ALA A CA 1
ATOM 2153 C C . ALA A 1 268 ? -2.435 -9.921 -9.649 1.00 12.92 271 ALA A C 1
ATOM 2154 O O . ALA A 1 268 ? -3.003 -10.988 -9.400 1.00 18.44 271 ALA A O 1
ATOM 2156 N N . TRP A 1 269 ? -2.982 -8.959 -10.390 1.00 12.68 272 TRP A N 1
ATOM 2157 C CA . TRP A 1 269 ? -4.282 -9.106 -11.054 1.00 11.56 272 TRP A CA 1
ATOM 2158 C C . TRP A 1 269 ? -4.091 -8.928 -12.557 1.00 12.70 272 TRP A C 1
ATOM 2159 O O . TRP A 1 269 ? -3.557 -7.894 -12.989 1.00 11.72 272 TRP A O 1
ATOM 2170 N N . LYS A 1 270 ? -4.516 -9.928 -13.347 1.00 12.09 273 LYS A N 1
ATOM 2171 C CA . LYS A 1 270 ? -4.446 -9.828 -14.800 1.00 12.42 273 LYS A CA 1
ATOM 2172 C C . LYS A 1 270 ? -5.709 -9.159 -15.336 1.00 9.48 273 LYS A C 1
ATOM 2173 O O . LYS A 1 270 ? -6.824 -9.498 -14.927 1.00 11.42 273 LYS A O 1
ATOM 2179 N N . PRO A 1 271 ? -5.555 -8.181 -16.241 1.00 9.96 274 PRO A N 1
ATOM 2180 C CA . PRO A 1 271 ? -6.699 -7.315 -16.569 1.00 10.73 274 PRO A CA 1
ATOM 2181 C C . PRO A 1 271 ? -7.766 -7.993 -17.448 1.00 12.47 274 PRO A C 1
ATOM 2182 O O . PRO A 1 271 ? -8.844 -7.402 -17.628 1.00 13.20 274 PRO A O 1
ATOM 2186 N N . ASP A 1 272 ? -7.500 -9.202 -17.926 1.00 13.28 275 ASP A N 1
ATOM 2187 C CA . ASP A 1 272 ? -8.550 -9.971 -18.623 1.00 14.20 275 ASP A CA 1
ATOM 2188 C C . ASP A 1 272 ? -9.247 -10.933 -17.651 1.00 16.21 275 ASP A C 1
ATOM 2189 O O . ASP A 1 272 ? -9.852 -11.922 -18.055 1.00 17.47 275 ASP A O 1
ATOM 2194 N N . THR A 1 273 ? -9.171 -10.645 -16.358 1.00 14.22 276 THR A N 1
ATOM 2195 C CA . THR A 1 273 ? -9.964 -11.369 -15.375 1.00 14.42 276 THR A CA 1
ATOM 2196 C C . THR A 1 273 ? -10.717 -10.335 -14.591 1.00 15.14 276 THR A C 1
ATOM 2197 O O . THR A 1 273 ? -10.320 -9.154 -14.572 1.00 14.44 276 THR A O 1
ATOM 2201 N N . GLU A 1 274 ? -11.807 -10.751 -13.968 1.00 11.76 277 GLU A N 1
ATOM 2202 C CA . GLU A 1 274 ? -12.560 -9.820 -13.134 1.00 9.98 277 GLU A CA 1
ATOM 2203 C C . GLU A 1 274 ? -11.818 -9.605 -11.800 1.00 12.91 277 GLU A C 1
ATOM 2204 O O . GLU A 1 274 ? -11.360 -10.550 -11.147 1.00 11.26 277 GLU A O 1
ATOM 2210 N N . HIS A 1 275 ? -11.659 -8.349 -11.430 1.00 12.15 278 HIS A N 1
ATOM 2211 C CA . HIS A 1 275 ? -10.963 -8.055 -10.197 1.00 9.26 278 HIS A CA 1
ATOM 2212 C C . HIS A 1 275 ? -11.680 -8.627 -8.979 1.00 9.89 278 HIS A C 1
ATOM 2213 O O . HIS A 1 275 ? -12.903 -8.544 -8.878 1.00 11.54 278 HIS A O 1
ATOM 2220 N N . ALA A 1 276 ? -10.897 -9.136 -8.029 1.00 10.34 279 ALA A N 1
ATOM 2221 C CA . ALA A 1 276 ? -11.431 -9.660 -6.766 1.00 10.23 279 ALA A CA 1
ATOM 2222 C C . ALA A 1 276 ? -12.344 -8.654 -6.038 1.00 10.76 279 ALA A C 1
ATOM 2223 O O . ALA A 1 276 ? -13.272 -9.042 -5.331 1.00 10.92 279 ALA A O 1
ATOM 2225 N N . VAL A 1 277 ? -12.069 -7.357 -6.161 1.00 10.87 280 VAL A N 1
ATOM 2226 C CA . VAL A 1 277 ? -12.864 -6.391 -5.417 1.00 9.32 280 VAL A CA 1
ATOM 2227 C C . VAL A 1 277 ? -14.318 -6.362 -5.867 1.00 11.40 280 VAL A C 1
ATOM 2228 O O . VAL A 1 277 ? -15.189 -5.921 -5.107 1.00 10.72 280 VAL A O 1
ATOM 2232 N N . ILE A 1 278 ? -14.600 -6.849 -7.079 1.00 9.90 281 ILE A N 1
ATOM 2233 C CA . ILE A 1 278 ? -15.989 -6.884 -7.549 1.00 10.33 281 ILE A CA 1
ATOM 2234 C C . ILE A 1 278 ? -16.799 -7.887 -6.714 1.00 11.08 281 ILE A C 1
ATOM 2235 O O . ILE A 1 278 ? -17.906 -7.566 -6.265 1.00 11.74 281 ILE A O 1
ATOM 2240 N N . ARG A 1 279 ? -16.229 -9.065 -6.481 1.00 10.59 282 ARG A N 1
ATOM 2241 C CA . ARG A 1 279 ? -16.876 -10.056 -5.602 1.00 11.26 282 ARG A CA 1
ATOM 2242 C C . ARG A 1 279 ? -17.059 -9.501 -4.183 1.00 10.82 282 ARG A C 1
ATOM 2243 O O . ARG A 1 279 ? -18.131 -9.624 -3.592 1.00 11.59 282 ARG A O 1
ATOM 2251 N N . LEU A 1 280 ? -16.025 -8.841 -3.638 1.00 8.99 283 LEU A N 1
ATOM 2252 C CA . LEU A 1 280 ? -16.146 -8.238 -2.321 1.00 9.73 283 LEU A CA 1
ATOM 2253 C C . LEU A 1 280 ? -17.270 -7.199 -2.261 1.00 8.85 283 LEU A C 1
ATOM 2254 O O . LEU A 1 280 ? -18.051 -7.153 -1.310 1.00 13.00 283 LEU A O 1
ATOM 2259 N N . LYS A 1 281 ? -17.353 -6.355 -3.289 1.00 9.08 284 LYS A N 1
ATOM 2260 C CA . LYS A 1 281 ? -18.433 -5.379 -3.349 1.00 9.22 284 LYS A CA 1
ATOM 2261 C C . LYS A 1 281 ? -19.802 -6.084 -3.425 1.00 10.89 284 LYS A C 1
ATOM 2262 O O . LYS A 1 281 ? -20.711 -5.749 -2.637 1.00 13.25 284 LYS A O 1
ATOM 2268 N N . ASN A 1 282 ? -19.946 -7.054 -4.338 1.00 10.86 285 ASN A N 1
ATOM 2269 C CA . ASN A 1 282 ? -21.260 -7.715 -4.517 1.00 11.28 285 ASN A CA 1
ATOM 2270 C C . ASN A 1 282 ? -21.701 -8.457 -3.261 1.00 12.43 285 ASN A C 1
ATOM 2271 O O . ASN A 1 282 ? -22.927 -8.509 -2.943 1.00 15.40 285 ASN A O 1
ATOM 2276 N N . ASP A 1 283 ? -20.734 -9.028 -2.550 1.00 11.77 286 ASP A N 1
ATOM 2277 C CA . ASP A 1 283 ? -20.997 -9.764 -1.306 1.00 11.30 286 ASP A CA 1
ATOM 2278 C C . ASP A 1 283 ? -21.066 -8.849 -0.067 1.00 13.32 286 ASP A C 1
ATOM 2279 O O . ASP A 1 283 ? -21.283 -9.335 1.043 1.00 14.25 286 ASP A O 1
ATOM 2284 N N . GLN A 1 284 ? -20.869 -7.535 -0.277 1.00 10.61 287 GLN A N 1
ATOM 2285 C CA . GLN A 1 284 ? -20.834 -6.561 0.798 1.00 11.21 287 GLN A CA 1
ATOM 2286 C C . GLN A 1 284 ? -19.847 -6.958 1.896 1.00 12.20 287 GLN A C 1
ATOM 2287 O O . GLN A 1 284 ? -20.114 -6.873 3.105 1.00 12.80 287 GLN A O 1
ATOM 2293 N N . ALA A 1 285 ? -18.657 -7.349 1.441 1.00 9.95 288 ALA A N 1
ATOM 2294 C CA . ALA A 1 285 ? -17.577 -7.718 2.341 1.00 8.92 288 ALA A CA 1
ATOM 2295 C C . ALA A 1 285 ? -16.877 -6.479 2.931 1.00 9.21 288 ALA A C 1
ATOM 2296 O O . ALA A 1 285 ? -17.212 -5.344 2.593 1.00 9.91 288 ALA A O 1
ATOM 2298 N N . ASN A 1 286 ? -15.934 -6.742 3.811 1.00 9.45 289 ASN A N 1
ATOM 2299 C CA . ASN A 1 286 ? -15.238 -5.686 4.565 1.00 7.89 289 ASN A CA 1
ATOM 2300 C C . ASN A 1 286 ? -13.874 -5.419 3.895 1.00 9.49 289 ASN A C 1
ATOM 2301 O O . ASN A 1 286 ? -12.966 -6.267 3.947 1.00 8.65 289 ASN A O 1
ATOM 2306 N N . TYR A 1 287 ? -13.760 -4.264 3.238 1.00 8.31 290 TYR A N 1
ATOM 2307 C CA . TYR A 1 287 ? -12.532 -3.940 2.514 1.00 8.10 290 TYR A CA 1
ATOM 2308 C C . TYR A 1 287 ? -12.362 -2.448 2.366 1.00 8.35 290 TYR A C 1
ATOM 2309 O O . TYR A 1 287 ? -13.340 -1.697 2.520 1.00 7.74 290 TYR A O 1
ATOM 2318 N N . SER A 1 288 ? -11.122 -2.049 2.046 1.00 7.91 291 SER A N 1
ATOM 2319 C CA . SER A 1 288 ? -10.731 -0.654 1.837 1.00 6.12 291 SER A CA 1
ATOM 2320 C C . SER A 1 288 ? -10.053 -0.522 0.486 1.00 8.03 291 SER A C 1
ATOM 2321 O O . SER A 1 288 ? -9.689 -1.523 -0.115 1.00 7.50 291 SER A O 1
ATOM 2324 N N . LEU A 1 289 ? -9.966 0.706 -0.037 1.00 8.31 292 LEU A N 1
ATOM 2325 C CA . LEU A 1 289 ? -9.263 0.994 -1.301 1.00 6.79 292 LEU A CA 1
ATOM 2326 C C . LEU A 1 289 ? -8.028 1.803 -0.976 1.00 5.59 292 LEU A C 1
ATOM 2327 O O . LEU A 1 289 ? -8.076 2.702 -0.145 1.00 7.38 292 LEU A O 1
ATOM 2332 N N . ASN A 1 290 ? -6.917 1.425 -1.593 1.00 6.27 293 ASN A N 1
ATOM 2333 C CA . ASN A 1 290 ? -5.587 1.883 -1.168 1.00 5.74 293 ASN A CA 1
ATOM 2334 C C . ASN A 1 290 ? -4.612 2.008 -2.318 1.00 6.64 293 ASN A C 1
ATOM 2335 O O . ASN A 1 290 ? -4.700 1.226 -3.292 1.00 7.97 293 ASN A O 1
ATOM 2340 N N . THR A 1 291 ? -3.671 2.938 -2.196 1.00 6.16 294 THR A N 1
ATOM 2341 C CA . THR A 1 291 ? -2.675 3.158 -3.250 1.00 6.32 294 THR A CA 1
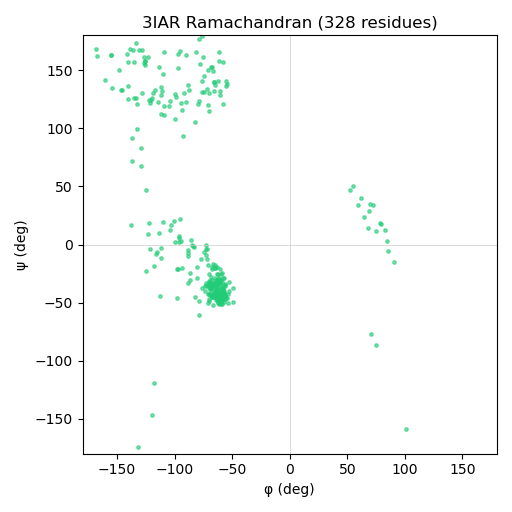ATOM 2342 C C . THR A 1 291 ? -1.430 2.295 -3.199 1.00 7.07 294 THR A C 1
ATOM 2343 O O . THR A 1 291 ? -0.832 2.120 -4.245 1.00 8.21 294 THR A O 1
ATOM 2347 N N . ASP A 1 292 ? -1.055 1.779 -2.012 1.00 6.18 295 ASP A N 1
ATOM 2348 C CA . ASP A 1 292 ? 0.096 0.876 -1.835 1.00 6.57 295 ASP A CA 1
ATOM 2349 C C . ASP A 1 292 ? 1.441 1.588 -2.024 1.00 7.16 295 ASP A C 1
ATOM 2350 O O . ASP A 1 292 ? 2.113 1.950 -1.027 1.00 7.93 295 ASP A O 1
ATOM 2355 N N . ASP A 1 293 ? 1.845 1.849 -3.266 1.00 7.20 296 ASP A N 1
ATOM 2356 C CA . ASP A 1 293 ? 3.123 2.512 -3.537 1.00 7.64 296 ASP A CA 1
ATOM 2357 C C . ASP A 1 293 ? 2.953 3.571 -4.630 1.00 6.61 296 ASP A C 1
ATOM 2358 O O . ASP A 1 293 ? 3.462 3.432 -5.741 1.00 7.16 296 ASP A O 1
ATOM 2363 N N . PRO A 1 294 ? 2.299 4.679 -4.295 1.00 6.87 297 PRO A N 1
ATOM 2364 C CA . PRO A 1 294 ? 1.878 5.657 -5.318 1.00 5.94 297 PRO A CA 1
ATOM 2365 C C . PRO A 1 294 ? 3.030 6.317 -6.063 1.00 7.23 297 PRO A C 1
ATOM 2366 O O . PRO A 1 294 ? 2.815 6.775 -7.202 1.00 7.65 297 PRO A O 1
ATOM 2370 N N . LEU A 1 295 ? 4.216 6.384 -5.445 1.00 7.51 298 LEU A N 1
ATOM 2371 C CA . LEU A 1 295 ? 5.353 7.020 -6.141 1.00 5.83 298 LEU A CA 1
ATOM 2372 C C . LEU A 1 295 ? 5.620 6.195 -7.394 1.00 8.31 298 LEU A C 1
ATOM 2373 O O . LEU A 1 295 ? 5.718 6.710 -8.503 1.00 7.47 298 LEU A O 1
ATOM 2378 N N . ILE A 1 296 ? 5.735 4.888 -7.202 1.00 7.58 299 ILE A N 1
ATOM 2379 C CA . ILE A 1 296 ? 6.166 3.974 -8.279 1.00 7.72 299 ILE A CA 1
ATOM 2380 C C . ILE A 1 296 ? 4.983 3.753 -9.257 1.00 8.89 299 ILE A C 1
ATOM 2381 O O . ILE A 1 296 ? 5.163 3.623 -10.480 1.00 9.16 299 ILE A O 1
ATOM 2386 N N . PHE A 1 297 ? 3.772 3.679 -8.708 1.00 7.72 300 PHE A N 1
ATOM 2387 C CA . PHE A 1 297 ? 2.605 3.440 -9.544 1.00 8.07 300 PHE A CA 1
ATOM 2388 C C . PHE A 1 297 ? 2.085 4.737 -10.189 1.00 10.22 300 PHE A C 1
ATOM 2389 O O . PHE A 1 297 ? 1.119 4.709 -10.972 1.00 10.55 300 PHE A O 1
ATOM 2397 N N . LYS A 1 298 ? 2.724 5.864 -9.861 1.00 8.56 301 LYS A N 1
ATOM 2398 C CA . LYS A 1 298 ? 2.355 7.179 -10.413 1.00 10.90 301 LYS A CA 1
ATOM 2399 C C . LYS A 1 298 ? 0.882 7.477 -10.175 1.00 10.13 301 LYS A C 1
ATOM 2400 O O . LYS A 1 298 ? 0.134 7.899 -11.089 1.00 12.41 301 LYS A O 1
ATOM 2406 N N . SER A 1 299 ? 0.460 7.302 -8.916 1.00 6.81 302 SER A N 1
ATOM 2407 C CA . SER A 1 299 ? -0.964 7.308 -8.620 1.00 7.00 302 SER A CA 1
ATOM 2408 C C . SER A 1 299 ? -1.322 8.114 -7.380 1.00 8.85 302 SER A C 1
ATOM 2409 O O . SER A 1 299 ? -0.451 8.517 -6.587 1.00 9.86 302 SER A O 1
ATOM 2412 N N . THR A 1 300 ? -2.618 8.358 -7.244 1.00 9.38 303 THR A N 1
ATOM 2413 C CA . THR A 1 300 ? -3.235 8.894 -6.042 1.00 9.17 303 THR A CA 1
ATOM 2414 C C . THR A 1 300 ? -4.469 8.033 -5.766 1.00 8.17 303 THR A C 1
ATOM 2415 O O . THR A 1 300 ? -4.858 7.171 -6.599 1.00 8.43 303 THR A O 1
ATOM 2419 N N . LEU A 1 301 ? -5.148 8.238 -4.631 1.00 8.18 304 LEU A N 1
ATOM 2420 C CA . LEU A 1 301 ? -6.349 7.452 -4.398 1.00 9.59 304 LEU A CA 1
ATOM 2421 C C . LEU A 1 301 ? -7.366 7.645 -5.500 1.00 7.02 304 LEU A C 1
ATOM 2422 O O . LEU A 1 301 ? -8.106 6.695 -5.805 1.00 9.93 304 LEU A O 1
ATOM 2427 N N . ASP A 1 302 ? -7.380 8.831 -6.151 1.00 9.18 305 ASP A N 1
ATOM 2428 C CA . ASP A 1 302 ? -8.302 9.000 -7.262 1.00 9.32 305 ASP A CA 1
ATOM 2429 C C . ASP A 1 302 ? -8.052 7.997 -8.385 1.00 7.58 305 ASP A C 1
ATOM 2430 O O . ASP A 1 302 ? -8.990 7.600 -9.090 1.00 9.72 305 ASP A O 1
ATOM 2435 N N . THR A 1 303 ? -6.801 7.562 -8.571 1.00 8.80 306 THR A N 1
ATOM 2436 C CA . THR A 1 303 ? -6.522 6.556 -9.595 1.00 7.75 306 THR A CA 1
ATOM 2437 C C . THR A 1 303 ? -7.342 5.290 -9.302 1.00 8.05 306 THR A C 1
ATOM 2438 O O . THR A 1 303 ? -8.017 4.771 -10.200 1.00 9.96 306 THR A O 1
ATOM 2442 N N . ASP A 1 304 ? -7.346 4.841 -8.033 1.00 8.11 307 ASP A N 1
ATOM 2443 C CA . ASP A 1 304 ? -8.075 3.627 -7.653 1.00 9.00 307 ASP A CA 1
ATOM 2444 C C . ASP A 1 304 ? -9.574 3.827 -7.620 1.00 10.43 307 ASP A C 1
ATOM 2445 O O . ASP A 1 304 ? -10.327 2.950 -8.054 1.00 10.44 307 ASP A O 1
ATOM 2450 N N . TYR A 1 305 ? -10.035 4.977 -7.118 1.00 7.53 308 TYR A N 1
ATOM 2451 C CA . TYR A 1 305 ? -11.475 5.260 -7.122 1.00 7.54 308 TYR A CA 1
ATOM 2452 C C . TYR A 1 305 ? -11.999 5.411 -8.561 1.00 11.17 308 TYR A C 1
ATOM 2453 O O . TYR A 1 305 ? -13.103 4.970 -8.850 1.00 12.26 308 TYR A O 1
ATOM 2462 N N . GLN A 1 306 ? -11.246 6.077 -9.437 1.00 9.32 309 GLN A N 1
ATOM 2463 C CA . GLN A 1 306 ? -11.710 6.256 -10.804 1.00 9.93 309 GLN A CA 1
ATOM 2464 C C . GLN A 1 306 ? -11.723 4.899 -11.509 1.00 8.96 309 GLN A C 1
ATOM 2465 O O . GLN A 1 306 ? -12.647 4.600 -12.279 1.00 11.90 309 GLN A O 1
ATOM 2471 N N . MET A 1 307 ? -10.732 4.047 -11.242 1.00 8.26 310 MET A N 1
ATOM 2472 C CA . MET A 1 307 ? -10.750 2.744 -11.907 1.00 12.28 310 MET A CA 1
ATOM 2473 C C . MET A 1 307 ? -11.987 1.935 -11.497 1.00 12.80 310 MET A C 1
ATOM 2474 O O . MET A 1 307 ? -12.665 1.321 -12.366 1.00 13.14 310 MET A O 1
ATOM 2479 N N . THR A 1 308 ? -12.304 1.907 -10.197 1.00 9.65 311 THR A N 1
ATOM 2480 C CA . THR A 1 308 ? -13.420 1.102 -9.740 1.00 11.12 311 THR A CA 1
ATOM 2481 C C . THR A 1 308 ? -14.737 1.744 -10.198 1.00 13.46 311 THR A C 1
ATOM 2482 O O . THR A 1 308 ? -15.693 1.052 -10.555 1.00 14.59 311 THR A O 1
ATOM 2486 N N . LYS A 1 309 ? -14.802 3.074 -10.210 1.00 11.38 312 LYS A N 1
ATOM 2487 C CA . LYS A 1 309 ? -16.010 3.735 -10.700 1.00 13.26 312 LYS A CA 1
ATOM 2488 C C . LYS A 1 309 ? -16.217 3.510 -12.190 1.00 14.37 312 LYS A C 1
ATOM 2489 O O . LYS A 1 309 ? -17.301 3.077 -12.618 1.00 19.15 312 LYS A O 1
ATOM 2495 N N . ARG A 1 310 ? -15.197 3.790 -12.982 1.00 15.36 313 ARG A N 1
ATOM 2496 C CA . ARG A 1 310 ? -15.348 3.764 -14.438 1.00 15.85 313 ARG A CA 1
ATOM 2497 C C . ARG A 1 310 ? -15.518 2.351 -14.946 1.00 21.18 313 ARG A C 1
ATOM 2498 O O . ARG A 1 310 ? -16.402 2.079 -15.760 1.00 21.97 313 ARG A O 1
ATOM 2506 N N . ASP A 1 311 ? -14.670 1.457 -14.477 1.00 14.02 314 ASP A N 1
ATOM 2507 C CA . ASP A 1 311 ? -14.690 0.088 -15.005 1.00 17.67 314 ASP A CA 1
ATOM 2508 C C . ASP A 1 311 ? -15.530 -0.923 -14.236 1.00 21.95 314 ASP A C 1
ATOM 2509 O O . ASP A 1 311 ? -15.899 -1.954 -14.797 1.00 22.91 314 ASP A O 1
ATOM 2514 N N . MET A 1 312 ? -15.839 -0.647 -12.972 1.00 17.74 315 MET A N 1
ATOM 2515 C CA . MET A 1 312 ? -16.447 -1.675 -12.130 1.00 16.04 315 MET A CA 1
ATOM 2516 C C . MET A 1 312 ? -17.781 -1.272 -11.533 1.00 16.62 315 MET A C 1
ATOM 2517 O O . MET A 1 312 ? -18.327 -1.986 -10.696 1.00 24.29 315 MET A O 1
ATOM 2522 N N . GLY A 1 313 ? -18.313 -0.153 -11.980 1.00 21.52 316 GLY A N 1
ATOM 2523 C CA . GLY A 1 313 ? -19.631 0.287 -11.557 1.00 25.21 316 GLY A CA 1
ATOM 2524 C C . GLY A 1 313 ? -19.754 0.624 -10.084 1.00 23.61 316 GLY A C 1
ATOM 2525 O O . GLY A 1 313 ? -20.867 0.608 -9.539 1.00 24.09 316 GLY A O 1
ATOM 2526 N N . PHE A 1 314 ? -18.639 0.956 -9.425 1.00 14.68 317 PHE A N 1
ATOM 2527 C CA . PHE A 1 314 ? -18.762 1.374 -8.041 1.00 14.12 317 PHE A CA 1
ATOM 2528 C C . PHE A 1 314 ? -19.510 2.677 -7.949 1.00 14.72 317 PHE A C 1
ATOM 2529 O O . PHE A 1 314 ? -19.316 3.579 -8.758 1.00 17.22 317 PHE A O 1
ATOM 2537 N N . THR A 1 315 ? -20.373 2.759 -6.951 1.00 14.68 318 THR A N 1
ATOM 2538 C CA . THR A 1 315 ? -21.232 3.917 -6.762 1.00 15.77 318 THR A CA 1
ATOM 2539 C C . THR A 1 315 ? -20.759 4.690 -5.537 1.00 13.42 318 THR A C 1
ATOM 2540 O O . THR A 1 315 ? -19.995 4.174 -4.685 1.00 11.70 318 THR A O 1
ATOM 2544 N N . GLU A 1 316 ? -21.257 5.917 -5.410 1.00 14.55 319 GLU A N 1
ATOM 2545 C CA . GLU A 1 316 ? -20.989 6.729 -4.239 1.00 12.11 319 GLU A CA 1
ATOM 2546 C C . GLU A 1 316 ? -21.372 5.993 -2.944 1.00 11.32 319 GLU A C 1
ATOM 2547 O O . GLU A 1 316 ? -20.664 6.052 -1.945 1.00 11.91 319 GLU A O 1
ATOM 2553 N N A GLU A 1 317 ? -22.502 5.295 -2.954 0.50 11.06 320 GLU A N 1
ATOM 2554 N N B GLU A 1 317 ? -22.502 5.300 -2.962 0.50 11.05 320 GLU A N 1
ATOM 2555 C CA A GLU A 1 317 ? -22.940 4.575 -1.756 0.50 12.45 320 GLU A CA 1
ATOM 2556 C CA B GLU A 1 317 ? -22.931 4.575 -1.775 0.50 12.47 320 GLU A CA 1
ATOM 2557 C C A GLU A 1 317 ? -21.934 3.507 -1.338 0.50 11.30 320 GLU A C 1
ATOM 2558 C C B GLU A 1 317 ? -21.892 3.553 -1.345 0.50 11.37 320 GLU A C 1
ATOM 2559 O O A GLU A 1 317 ? -21.709 3.289 -0.134 0.50 11.92 320 GLU A O 1
ATOM 2560 O O B GLU A 1 317 ? -21.609 3.408 -0.145 0.50 11.44 320 GLU A O 1
ATOM 2565 N N . GLU A 1 318 ? -21.323 2.838 -2.324 1.00 11.15 321 GLU A N 1
ATOM 2566 C CA . GLU A 1 318 ? -20.337 1.798 -2.011 1.00 8.94 321 GLU A CA 1
ATOM 2567 C C . GLU A 1 318 ? -19.049 2.439 -1.499 1.00 9.30 321 GLU A C 1
ATOM 2568 O O . GLU A 1 318 ? -18.433 1.944 -0.538 1.00 9.58 321 GLU A O 1
ATOM 2574 N N . PHE A 1 319 ? -18.682 3.572 -2.093 1.00 9.62 322 PHE A N 1
ATOM 2575 C CA . PHE A 1 319 ? -17.484 4.264 -1.625 1.00 9.37 322 PHE A CA 1
ATOM 2576 C C . PHE A 1 319 ? -17.672 4.710 -0.169 1.00 10.70 322 PHE A C 1
ATOM 2577 O O . PHE A 1 319 ? -16.750 4.630 0.627 1.00 8.84 322 PHE A O 1
ATOM 2585 N N . LYS A 1 320 ? -18.849 5.223 0.176 1.00 9.07 323 LYS A N 1
ATOM 2586 C CA . LYS A 1 320 ? -19.097 5.593 1.560 1.00 8.34 323 LYS A CA 1
ATOM 2587 C C . LYS A 1 320 ? -19.037 4.367 2.463 1.00 7.79 323 LYS A C 1
ATOM 2588 O O . LYS A 1 320 ? -18.394 4.366 3.515 1.00 9.48 323 LYS A O 1
ATOM 2594 N N . ARG A 1 321 ? -19.723 3.303 2.038 1.00 8.19 324 ARG A N 1
ATOM 2595 C CA . ARG A 1 321 ? -19.747 2.061 2.825 1.00 9.56 324 ARG A CA 1
ATOM 2596 C C . ARG A 1 321 ? -18.338 1.521 3.122 1.00 8.25 324 ARG A C 1
ATOM 2597 O O . ARG A 1 321 ? -18.003 1.131 4.262 1.00 9.36 324 ARG A O 1
ATOM 2605 N N . LEU A 1 322 ? -17.500 1.486 2.098 1.00 9.54 325 LEU A N 1
ATOM 2606 C CA . LEU A 1 322 ? -16.201 0.837 2.304 1.00 7.45 325 LEU A CA 1
ATOM 2607 C C . LEU A 1 322 ? -15.305 1.726 3.187 1.00 7.16 325 LEU A C 1
ATOM 2608 O O . LEU A 1 322 ? -14.521 1.184 3.981 1.00 8.22 325 LEU A O 1
ATOM 2613 N N . ASN A 1 323 ? -15.421 3.056 3.099 1.00 9.08 326 ASN A N 1
ATOM 2614 C CA . ASN A 1 323 ? -14.662 3.916 4.018 1.00 8.18 326 ASN A CA 1
ATOM 2615 C C . ASN A 1 323 ? -15.128 3.805 5.460 1.00 9.74 326 ASN A C 1
ATOM 2616 O O . ASN A 1 323 ? -14.289 3.877 6.371 1.00 8.65 326 ASN A O 1
ATOM 2621 N N . ILE A 1 324 ? -16.434 3.598 5.671 1.00 9.24 327 ILE A N 1
ATOM 2622 C CA . ILE A 1 324 ? -16.890 3.338 7.031 1.00 8.85 327 ILE A CA 1
ATOM 2623 C C . ILE A 1 324 ? -16.302 2.002 7.553 1.00 10.58 327 ILE A C 1
ATOM 2624 O O . ILE A 1 324 ? -15.835 1.910 8.694 1.00 8.84 327 ILE A O 1
ATOM 2629 N N . ASN A 1 325 ? -16.279 0.987 6.698 1.00 8.30 328 ASN A N 1
ATOM 2630 C CA . ASN A 1 325 ? -15.645 -0.289 7.079 1.00 6.89 328 ASN A CA 1
ATOM 2631 C C . ASN A 1 325 ? -14.164 -0.124 7.329 1.00 9.72 328 ASN A C 1
ATOM 2632 O O . ASN A 1 325 ? -13.605 -0.768 8.209 1.00 8.36 328 ASN A O 1
ATOM 2637 N N . ALA A 1 326 ? -13.503 0.723 6.544 1.00 7.88 329 ALA A N 1
ATOM 2638 C CA . ALA A 1 326 ? -12.093 0.954 6.788 1.00 8.52 329 ALA A CA 1
ATOM 2639 C C . ALA A 1 326 ? -11.872 1.607 8.143 1.00 8.31 329 ALA A C 1
ATOM 2640 O O . ALA A 1 326 ? -10.938 1.234 8.874 1.00 7.99 329 ALA A O 1
ATOM 2642 N N . ALA A 1 327 ? -12.728 2.555 8.507 1.00 8.63 330 ALA A N 1
ATOM 2643 C CA . ALA A 1 327 ? -12.594 3.173 9.818 1.00 7.91 330 ALA A CA 1
ATOM 2644 C C . ALA A 1 327 ? -12.847 2.135 10.909 1.00 7.09 330 ALA A C 1
ATOM 2645 O O . ALA A 1 327 ? -12.083 2.082 11.887 1.00 9.44 330 ALA A O 1
ATOM 2647 N N . LYS A 1 328 ? -13.890 1.310 10.735 1.00 8.17 331 LYS A N 1
ATOM 2648 C CA . LYS A 1 328 ? -14.179 0.273 11.735 1.00 7.32 331 LYS A CA 1
ATOM 2649 C C . LYS A 1 328 ? -13.053 -0.742 11.877 1.00 8.94 331 LYS A C 1
ATOM 2650 O O . LYS A 1 328 ? -12.840 -1.309 12.957 1.00 11.14 331 LYS A O 1
ATOM 2656 N N . SER A 1 329 ? -12.338 -0.984 10.780 1.00 6.61 332 SER A N 1
ATOM 2657 C CA . SER A 1 329 ? -11.255 -1.976 10.775 1.00 7.77 332 SER A CA 1
ATOM 2658 C C . SER A 1 329 ? -9.885 -1.336 11.008 1.00 7.18 332 SER A C 1
ATOM 2659 O O . SER A 1 329 ? -8.862 -2.041 10.966 1.00 8.04 332 SER A O 1
ATOM 2662 N N . SER A 1 330 ? -9.828 -0.023 11.218 1.00 7.71 333 SER A N 1
ATOM 2663 C CA . SER A 1 330 ? -8.580 0.658 11.526 1.00 8.43 333 SER A CA 1
ATOM 2664 C C . SER A 1 330 ? -7.995 0.128 12.833 1.00 8.70 333 SER A C 1
ATOM 2665 O O . SER A 1 330 ? -8.667 -0.594 13.617 1.00 10.02 333 SER A O 1
ATOM 2668 N N . PHE A 1 331 ? -6.738 0.478 13.031 1.00 8.68 334 PHE A N 1
ATOM 2669 C CA . PHE A 1 331 ? -6.047 0.027 14.221 1.00 7.16 334 PHE A CA 1
ATOM 2670 C C . PHE A 1 331 ? -5.988 1.105 15.301 1.00 8.94 334 PHE A C 1
ATOM 2671 O O . PHE A 1 331 ? -5.161 1.030 16.203 1.00 9.73 334 PHE A O 1
ATOM 2679 N N . LEU A 1 332 ? -6.893 2.100 15.193 1.00 8.50 335 LEU A N 1
ATOM 2680 C CA . LEU A 1 332 ? -7.081 3.101 16.246 1.00 8.55 335 LEU A CA 1
ATOM 2681 C C . LEU A 1 332 ? -7.666 2.466 17.508 1.00 10.67 335 LEU A C 1
ATOM 2682 O O . LEU A 1 332 ? -8.403 1.461 17.431 1.00 10.28 335 LEU A O 1
ATOM 2687 N N . PRO A 1 333 ? -7.365 3.085 18.678 1.00 11.41 336 PRO A N 1
ATOM 2688 C CA . PRO A 1 333 ? -8.139 2.753 19.886 1.00 9.85 336 PRO A CA 1
ATOM 2689 C C . PRO A 1 333 ? -9.626 3.033 19.600 1.00 12.04 336 PRO A C 1
ATOM 2690 O O . PRO A 1 333 ? -9.962 3.853 18.746 1.00 12.47 336 PRO A O 1
ATOM 2694 N N . GLU A 1 334 ? -10.520 2.386 20.333 1.00 14.05 337 GLU A N 1
ATOM 2695 C CA . GLU A 1 334 ? -11.942 2.538 20.073 1.00 15.72 337 GLU A CA 1
ATOM 2696 C C . GLU A 1 334 ? -12.454 3.968 20.183 1.00 12.54 337 GLU A C 1
ATOM 2697 O O . GLU A 1 334 ? -13.328 4.339 19.398 1.00 13.49 337 GLU A O 1
ATOM 2703 N N . ASP A 1 335 ? -11.957 4.775 21.129 1.00 13.16 338 ASP A N 1
ATOM 2704 C CA . ASP A 1 335 ? -12.433 6.154 21.217 1.00 11.10 338 ASP A CA 1
ATOM 2705 C C . ASP A 1 335 ? -12.138 6.941 19.922 1.00 12.17 338 ASP A C 1
ATOM 2706 O O . ASP A 1 335 ? -13.003 7.653 19.401 1.00 13.45 338 ASP A O 1
ATOM 2711 N N . GLU A 1 336 ? -10.920 6.823 19.420 1.00 11.21 339 GLU A N 1
ATOM 2712 C CA . GLU A 1 336 ? -10.558 7.512 18.191 1.00 11.62 339 GLU A CA 1
ATOM 2713 C C . GLU A 1 336 ? -11.282 6.909 16.982 1.00 11.14 339 GLU A C 1
ATOM 2714 O O . GLU A 1 336 ? -11.552 7.624 16.012 1.00 12.74 339 GLU A O 1
ATOM 2720 N N . LYS A 1 337 ? -11.575 5.605 17.006 1.00 11.39 340 LYS A N 1
ATOM 2721 C CA . LYS A 1 337 ? -12.426 5.007 15.978 1.00 10.85 340 LYS A CA 1
ATOM 2722 C C . LYS A 1 337 ? -13.795 5.685 15.952 1.00 12.73 340 LYS A C 1
ATOM 2723 O O . LYS A 1 337 ? -14.324 6.038 14.877 1.00 11.55 340 LYS A O 1
ATOM 2729 N N . ARG A 1 338 ? -14.383 5.845 17.136 1.00 10.52 341 ARG A N 1
ATOM 2730 C CA . ARG A 1 338 ? -15.697 6.491 17.218 1.00 11.13 341 ARG A CA 1
ATOM 2731 C C . ARG A 1 338 ? -15.649 7.916 16.675 1.00 10.89 341 ARG A C 1
ATOM 2732 O O . ARG A 1 338 ? -16.557 8.379 15.982 1.00 11.62 341 ARG A O 1
ATOM 2740 N N . GLU A 1 339 ? -14.596 8.635 17.022 1.00 11.00 342 GLU A N 1
ATOM 2741 C CA . GLU A 1 339 ? -14.370 9.986 16.532 1.00 12.08 342 GLU A CA 1
ATOM 2742 C C . GLU A 1 339 ? -14.230 10.025 15.004 1.00 9.28 342 GLU A C 1
ATOM 2743 O O . GLU A 1 339 ? -14.771 10.929 14.351 1.00 11.46 342 GLU A O 1
ATOM 2749 N N . LEU A 1 340 ? -13.473 9.076 14.446 1.00 9.19 343 LEU A N 1
ATOM 2750 C CA . LEU A 1 340 ? -13.300 9.001 12.988 1.00 10.12 343 LEU A CA 1
ATOM 2751 C C . LEU A 1 340 ? -14.628 8.668 12.310 1.00 8.80 343 LEU A C 1
ATOM 2752 O O . LEU A 1 340 ? -15.020 9.324 11.325 1.00 8.79 343 LEU A O 1
ATOM 2757 N N . LEU A 1 341 ? -15.354 7.713 12.875 1.00 9.65 344 LEU A N 1
ATOM 2758 C CA . LEU A 1 341 ? -16.640 7.356 12.293 1.00 9.18 344 LEU A CA 1
ATOM 2759 C C . LEU A 1 341 ? -17.579 8.568 12.342 1.00 10.36 344 LEU A C 1
ATOM 2760 O O . LEU A 1 341 ? -18.321 8.832 11.378 1.00 9.62 344 LEU A O 1
ATOM 2765 N N . ASP A 1 342 ? -17.555 9.313 13.459 1.00 8.94 345 ASP A N 1
ATOM 2766 C CA . ASP A 1 342 ? -18.464 10.437 13.589 1.00 10.31 345 ASP A CA 1
ATOM 2767 C C . ASP A 1 342 ? -18.134 11.472 12.498 1.00 8.66 345 ASP A C 1
ATOM 2768 O O . ASP A 1 342 ? -19.037 12.090 11.892 1.00 10.58 345 ASP A O 1
ATOM 2773 N N . LEU A 1 343 ? -16.849 11.650 12.243 1.00 10.45 346 LEU A N 1
ATOM 2774 C CA . LEU A 1 343 ? -16.407 12.616 11.233 1.00 8.99 346 LEU A CA 1
ATOM 2775 C C . LEU A 1 343 ? -16.927 12.169 9.850 1.00 8.33 346 LEU A C 1
ATOM 2776 O O . LEU A 1 343 ? -17.448 12.988 9.056 1.00 9.59 346 LEU A O 1
ATOM 2781 N N . LEU A 1 344 ? -16.832 10.869 9.561 1.00 8.77 347 LEU A N 1
ATOM 2782 C CA . LEU A 1 344 ? -17.336 10.349 8.305 1.00 7.57 347 LEU A CA 1
ATOM 2783 C C . LEU A 1 344 ? -18.870 10.449 8.190 1.00 7.16 347 LEU A C 1
ATOM 2784 O O . LEU A 1 344 ? -19.397 10.864 7.147 1.00 10.00 347 LEU A O 1
ATOM 2789 N N . TYR A 1 345 ? -19.603 10.083 9.248 1.00 7.69 348 TYR A N 1
ATOM 2790 C CA . TYR A 1 345 ? -21.054 10.205 9.201 1.00 10.69 348 TYR A CA 1
ATOM 2791 C C . TYR A 1 345 ? -21.444 11.635 8.884 1.00 8.94 348 TYR A C 1
ATOM 2792 O O . TYR A 1 345 ? -22.289 11.879 8.023 1.00 11.88 348 TYR A O 1
ATOM 2801 N N . LYS A 1 346 ? -20.808 12.574 9.583 1.00 8.25 349 LYS A N 1
ATOM 2802 C CA . LYS A 1 346 ? -21.119 13.989 9.356 1.00 10.65 349 LYS A CA 1
ATOM 2803 C C . LYS A 1 346 ? -20.796 14.416 7.934 1.00 9.83 349 LYS A C 1
ATOM 2804 O O . LYS A 1 346 ? -21.605 15.079 7.295 1.00 11.42 349 LYS A O 1
ATOM 2810 N N . ALA A 1 347 ? -19.644 13.996 7.411 1.00 12.14 350 ALA A N 1
ATOM 2811 C CA . ALA A 1 347 ? -19.283 14.381 6.043 1.00 9.37 350 ALA A CA 1
ATOM 2812 C C . ALA A 1 347 ? -20.236 13.777 5.007 1.00 11.22 350 ALA A C 1
ATOM 2813 O O . ALA A 1 347 ? -20.509 14.376 3.963 1.00 14.45 350 ALA A O 1
ATOM 2815 N N . TYR A 1 348 ? -20.719 12.578 5.318 1.00 9.71 351 TYR A N 1
ATOM 2816 C CA . TYR A 1 348 ? -21.554 11.769 4.404 1.00 7.34 351 TYR A CA 1
ATOM 2817 C C . TYR A 1 348 ? -23.047 12.071 4.524 1.00 12.74 351 TYR A C 1
ATOM 2818 O O . TYR A 1 348 ? -23.860 11.521 3.767 1.00 15.49 351 TYR A O 1
ATOM 2827 N N . GLY A 1 349 ? -23.391 12.925 5.484 1.00 11.97 352 GLY A N 1
ATOM 2828 C CA . GLY A 1 349 ? -24.787 13.258 5.760 1.00 13.82 352 GLY A CA 1
ATOM 2829 C C . GLY A 1 349 ? -25.613 12.115 6.368 1.00 19.70 352 GLY A C 1
ATOM 2830 O O . GLY A 1 349 ? -26.838 12.019 6.171 1.00 23.35 352 GLY A O 1
ATOM 2831 N N . MET A 1 350 ? -24.952 11.228 7.108 1.00 14.68 353 MET A N 1
ATOM 2832 C CA . MET A 1 350 ? -25.635 10.140 7.813 1.00 16.08 353 MET A CA 1
ATOM 2833 C C . MET A 1 350 ? -25.848 10.599 9.253 1.00 16.34 353 MET A C 1
ATOM 2834 O O . MET A 1 350 ? -25.082 11.405 9.764 1.00 14.61 353 MET A O 1
ATOM 2839 N N . PRO A 1 351 ? -26.888 10.085 9.913 1.00 15.55 354 PRO A N 1
ATOM 2840 C CA . PRO A 1 351 ? -27.235 10.574 11.263 1.00 16.33 354 PRO A CA 1
ATOM 2841 C C . PRO A 1 351 ? -26.167 10.122 12.282 1.00 12.56 354 PRO A C 1
ATOM 2842 O O . PRO A 1 351 ? -26.002 8.936 12.526 1.00 14.79 354 PRO A O 1
ATOM 2846 N N . PRO A 1 352 ? -25.425 11.065 12.874 1.00 13.85 355 PRO A N 1
ATOM 2847 C CA . PRO A 1 352 ? -24.274 10.538 13.622 1.00 14.17 355 PRO A CA 1
ATOM 2848 C C . PRO A 1 352 ? -24.629 9.794 14.912 1.00 11.38 355 PRO A C 1
ATOM 2849 O O . PRO A 1 352 ? -23.942 8.845 15.255 1.00 12.11 355 PRO A O 1
ATOM 2853 N N A SER A 1 353 ? -25.653 10.247 15.622 0.50 11.15 356 SER A N 1
ATOM 2854 N N B SER A 1 353 ? -25.658 10.241 15.629 0.50 11.24 356 SER A N 1
ATOM 2855 C CA A SER A 1 353 ? -26.034 9.572 16.853 0.50 12.14 356 SER A CA 1
ATOM 2856 C CA B SER A 1 353 ? -26.036 9.563 16.870 0.50 12.06 356 SER A CA 1
ATOM 2857 C C A SER A 1 353 ? -26.615 8.204 16.542 0.50 13.29 356 SER A C 1
ATOM 2858 C C B SER A 1 353 ? -26.641 8.204 16.571 0.50 13.53 356 SER A C 1
ATOM 2859 O O A SER A 1 353 ? -26.178 7.192 17.094 0.50 11.89 356 SER A O 1
ATOM 2860 O O B SER A 1 353 ? -26.257 7.200 17.170 0.50 11.27 356 SER A O 1
ATOM 2865 N N . ALA A 1 354 ? -27.607 8.166 15.666 1.00 12.10 357 ALA A N 1
ATOM 2866 C CA . ALA A 1 354 ? -28.225 6.889 15.309 1.00 11.95 357 ALA A CA 1
ATOM 2867 C C . ALA A 1 354 ? -27.217 5.898 14.745 1.00 11.89 357 ALA A C 1
ATOM 2868 O O . ALA A 1 354 ? -27.292 4.726 15.063 1.00 12.14 357 ALA A O 1
ATOM 2870 N N . SER A 1 355 ? -26.249 6.385 13.980 1.00 11.69 358 SER A N 1
ATOM 2871 C CA . SER A 1 355 ? -25.229 5.500 13.425 1.00 9.83 358 SER A CA 1
ATOM 2872 C C . SER A 1 355 ? -24.325 4.938 14.523 1.00 10.00 358 SER A C 1
ATOM 2873 O O . SER A 1 355 ? -24.020 3.747 14.528 1.00 12.31 358 SER A O 1
ATOM 2876 N N . ALA A 1 356 ? -23.899 5.809 15.443 1.00 10.26 359 ALA A N 1
ATOM 2877 C CA . ALA A 1 356 ? -23.113 5.348 16.608 1.00 9.90 359 ALA A CA 1
ATOM 2878 C C . ALA A 1 356 ? -23.899 4.331 17.443 1.00 9.72 359 ALA A C 1
ATOM 2879 O O . ALA A 1 356 ? -23.319 3.389 17.999 1.00 11.86 359 ALA A O 1
ATOM 2881 N N . GLY A 1 357 ? -25.195 4.539 17.588 1.00 10.04 360 GLY A N 1
ATOM 2882 C CA . GLY A 1 357 ? -25.997 3.616 18.394 1.00 11.15 360 GLY A CA 1
ATOM 2883 C C . GLY A 1 357 ? -26.131 2.258 17.729 1.00 12.04 360 GLY A C 1
ATOM 2884 O O . GLY A 1 357 ? -26.076 1.215 18.425 1.00 15.18 360 GLY A O 1
ATOM 2885 N N . GLN A 1 358 ? -26.301 2.249 16.407 1.00 10.30 361 GLN A N 1
ATOM 2886 C CA . GLN A 1 358 ? -26.324 0.963 15.642 1.00 10.20 361 GLN A CA 1
ATOM 2887 C C . GLN A 1 358 ? -24.983 0.221 15.878 1.00 13.39 361 GLN A C 1
ATOM 2888 O O . GLN A 1 358 ? -24.946 -1.000 16.021 1.00 15.18 361 GLN A O 1
ATOM 2894 N N . ASN A 1 359 ? -23.870 0.952 15.940 1.00 10.72 362 ASN A N 1
ATOM 2895 C CA . ASN A 1 359 ? -22.562 0.303 16.070 1.00 9.40 362 ASN A CA 1
ATOM 2896 C C . ASN A 1 359 ? -22.368 -0.397 17.402 1.00 13.84 362 ASN A C 1
ATOM 2897 O O . ASN A 1 359 ? -21.491 -1.245 17.540 1.00 17.22 362 ASN A O 1
ATOM 2902 N N . LEU A 1 360 ? -23.143 -0.005 18.409 1.00 17.43 363 LEU A N 1
ATOM 2903 C CA . LEU A 1 360 ? -23.070 -0.685 19.706 1.00 16.60 363 LEU A CA 1
ATOM 2904 C C . LEU A 1 360 ? -23.432 -2.175 19.615 1.00 22.78 363 LEU A C 1
ATOM 2905 O O . LEU A 1 360 ? -23.070 -2.947 20.502 1.00 25.83 363 LEU A O 1
ATOM 2910 N N . ALA A 1 361 ? -24.161 -2.561 18.564 1.00 28.75 364 ALA A N 1
ATOM 2911 C CA . ALA A 1 361 ? -24.490 -3.965 18.269 1.00 30.90 364 ALA A CA 1
ATOM 2912 C C . ALA A 1 361 ? -23.314 -4.690 17.597 1.00 37.32 364 ALA A C 1
ATOM 2913 O O . ALA A 1 361 ? -22.329 -5.042 18.241 1.00 38.59 364 ALA A O 1
#

Secondary structure (DSSP, 8-state):
----S-EEE--BBGGGS--HHHHHHHHHHHT---S-SSHHHHHHHH--SS---HHHHHGGGGGTHHHHTT-HHHHHHHHHHHHHHHHTTTEEEEEEEE-GGGG-SSS-SSPGGGPPP-S--HHHHHHHHHHHHHHHHHHH--EEEEEEEEETT-GGGHHHHHHHHHHTTTTTEEEEEEES-TTSTTGGG-HHHHHHHHHHHHHT-EEEEEESSSS-HHHHHIIIIIS--SEEEE-GGGGG-HHHHHHHHHTTPEEEE-HHHHHHTSSS-TTS--HHHHHHHTT--EEE--BSHHHHT--HHHHHHHHHHHH---HHHHHHHHHHHHHTSSS-HHHHHHHHHHHHHHHT--HHHHHHHHT-

InterPro domains:
  IPR001365 Adenosine deaminase domain [PF00962] (10-349)
  IPR006330 Adenosine/adenine deaminase [PTHR11409] (8-354)
  IPR006330 Adenosine/adenine deaminase [TIGR01430] (9-346)
  IPR006330 Adenosine/adenine deaminase [cd01320] (8-347)
  IPR006650 Adenosine/AMP deaminase active site [PS00485] (291-297)
  IPR028893 Adenosine deaminase [MF_00540] (4-348)
  IPR032466 Metal-dependent hydrolase [SSF51556] (6-348)

Solvent-accessible surface area: 14354 Å² total; per-residue (Å²): 116,19,4,114,65,30,7,0,0,0,0,0,20,1,10,0,22,6,62,29,108,2,0,22,85,9,3,161,155,76,69,47,99,36,56,22,126,69,17,89,17,0,56,118,47,1,11,7,104,152,48,83,66,8,74,69,10,53,52,31,19,86,91,0,0,30,0,0,0,13,21,81,112,0,0,58,83,4,0,64,20,8,0,50,74,6,37,146,29,29,4,28,0,0,0,0,0,2,4,0,4,25,0,0,16,8,154,9,125,73,58,15,57,155,35,88,132,32,104,0,33,3,34,55,0,1,17,18,0,2,76,0,0,62,54,0,44,170,69,56,64,3,39,0,39,1,0,0,2,0,20,1,95,28,36,82,12,0,76,60,0,7,81,0,0,76,118,14,86,162,84,10,4,19,0,0,0,0,5,13,37,6,83,53,129,38,2,1,87,56,86,15,0,34,123,2,1,93,50,0,63,173,44,61,8,59,30,0,0,11,0,0,8,45,7,51,6,100,22,0,67,41,0,12,51,70,0,99,10,64,2,0,0,0,2,15,43,0,35,107,34,107,78,7,9,78,84,0,68,136,99,105,12,2,4,0,0,0,0,59,1,0,46,0,2,9,12,36,115,84,130,70,143,5,13,0,34,89,3,37,96,52,96,1,9,0,0,0,0,1,3,3,13,12,0,2,92,14,61,0,52,42,1,0,74,26,0,103,178,85,20,52,6,78,91,98,13,1,39,55,0,0,18,28,0,0,82,19,2,8,3,73,104,86,40,26,142,106,10,11,48,74,0,6,133,51,13,71,62,84,44,97,58,6,47,39,140,56,156,132

Radius of gyration: 19.18 Å; Cα contacts (8 Å, |Δi|>4): 695; chains: 1; bounding box: 57×44×42 Å

Foldseek 3Di:
DLAPAEFEAEFAALLLQFQLVLLLVLCVVVVNDAPDNDSVVLLVQLAFPAADAQVVNVVSSLRRLVSQAADLVSLLVSLLVSLQVQVVQNYQEYEYEYALQSRYQAPHVPRPSPDDRDDGHSLVSLVSSLNSNVVNCVVRNHHYAYEHEDELVCLVCLQVRLVSLVVCVVSRYQAYEYDYDLPDPCSLVDVSNLVSLVVCVVVVRAFEYAALLQHALVRVCSCCPRSVHQEYEANQNVVVPVVSVVVCQVVLHEYEHEVLVSRRNVSDPPVDDGSVLVCLVVVGAYHYHNNRCSHNVDHSVVRSVCCVVPPVDDNVSSLSNRLSCLVSDSDDVVVSLVVNLVSCVRVVHDSVVVVVVVVD